Protein AF-A0A927MUX3-F1 (afdb_monomer_lite)

Sequence (412 aa):
MPAHHQPTRRSVLRLLGVAAGATAGVAVSPLTGAPAWATTSRATSGTTSGTTSGAAAGVEPNHDGIVRLPISFGNADFPEIVGGVYQGPNLVEASGAVASRRYPGVLWIIRDGYQFDQPEPVRSRYRNALYAVRFNPLSGRLLRWPTGVPSVYGGGYLRYVPMRDADGTVPRMVSEDIALAPASDGGPDMLWCGDIGNNNFGAHAGRLWRCAEPNPYLDAEVTLDGLLTYWTNPDHTGPQGNCESLLALHGSLYLIVKNVAAGGPLTVGQVLRLPAQVGGGAVDAVPVARLRPPAGVNWQPTAADLVDGSLLVSTARHWIRYEADPTLTGDDLIRALAAETPTAYGFWNPDETTGANEGIAWLRTGPQGGFMGVSEPGILRWWPRQVAGRETARGRGHLARPRRCPDPAVEV

Radius of gyration: 26.52 Å; chains: 1; bounding box: 101×88×72 Å

Organism: NCBI:txid648752

Structure (mmCIF, N/CA/C/O backbone):
data_AF-A0A927MUX3-F1
#
_entry.id   AF-A0A927MUX3-F1
#
loop_
_atom_site.group_PDB
_atom_site.id
_atom_site.type_symbol
_atom_site.label_atom_id
_atom_site.label_alt_id
_atom_site.label_comp_id
_atom_site.label_asym_id
_atom_site.label_entity_id
_atom_site.label_seq_id
_atom_site.pdbx_PDB_ins_code
_atom_site.Cartn_x
_atom_site.Cartn_y
_atom_site.Cartn_z
_atom_site.occupancy
_atom_site.B_iso_or_equiv
_atom_site.auth_seq_id
_atom_site.auth_comp_id
_atom_site.auth_asym_id
_atom_site.auth_atom_id
_atom_site.pdbx_PDB_model_num
ATOM 1 N N . MET A 1 1 ? 59.032 -37.300 -16.720 1.00 46.59 1 MET A N 1
ATOM 2 C CA . MET A 1 1 ? 58.359 -37.659 -15.455 1.00 46.59 1 MET A CA 1
ATOM 3 C C . MET A 1 1 ? 57.033 -36.919 -15.372 1.00 46.59 1 MET A C 1
ATOM 5 O O . MET A 1 1 ? 57.065 -35.697 -15.417 1.00 46.59 1 MET A O 1
ATOM 9 N N . PRO A 1 2 ? 55.901 -37.623 -15.249 1.00 45.25 2 PRO A N 1
ATOM 10 C CA . PRO A 1 2 ? 54.695 -37.092 -14.619 1.00 45.25 2 PRO A CA 1
ATOM 11 C C . PRO A 1 2 ? 54.337 -37.916 -13.368 1.00 45.25 2 PRO A C 1
ATOM 13 O O . PRO A 1 2 ? 54.458 -39.141 -13.368 1.00 45.25 2 PRO A O 1
ATOM 16 N N . ALA A 1 3 ? 53.914 -37.256 -12.289 1.00 42.78 3 ALA A N 1
ATOM 17 C CA . ALA A 1 3 ? 53.539 -37.934 -11.049 1.00 42.78 3 ALA A CA 1
ATOM 18 C C . ALA A 1 3 ? 52.100 -38.472 -11.126 1.00 42.78 3 ALA A C 1
ATOM 20 O O . ALA A 1 3 ? 51.156 -37.714 -11.340 1.00 42.78 3 ALA A O 1
ATOM 21 N N . HIS A 1 4 ? 51.925 -39.779 -10.914 1.00 40.72 4 HIS A N 1
ATOM 22 C CA . HIS A 1 4 ? 50.608 -40.382 -10.710 1.00 40.72 4 HIS A CA 1
ATOM 23 C C . HIS A 1 4 ? 50.118 -40.122 -9.280 1.00 40.72 4 HIS A C 1
ATOM 25 O O . HIS A 1 4 ? 50.731 -40.603 -8.328 1.00 40.72 4 HIS A O 1
ATOM 31 N N . HIS A 1 5 ? 48.968 -39.462 -9.125 1.00 48.44 5 HIS A N 1
ATOM 32 C CA . HIS A 1 5 ? 48.209 -39.501 -7.873 1.00 48.44 5 HIS A CA 1
ATOM 33 C C . HIS A 1 5 ? 47.142 -40.602 -7.926 1.00 48.44 5 HIS A C 1
ATOM 35 O O . HIS A 1 5 ? 46.241 -40.572 -8.762 1.00 48.44 5 HIS A O 1
ATOM 41 N N . GLN A 1 6 ? 47.235 -41.566 -7.007 1.00 39.12 6 GLN A N 1
ATOM 42 C CA . GLN A 1 6 ? 46.137 -42.479 -6.681 1.00 39.12 6 GLN A CA 1
ATOM 43 C C . GLN A 1 6 ? 45.230 -41.863 -5.601 1.00 39.12 6 GLN A C 1
ATOM 45 O O . GLN A 1 6 ? 45.750 -41.242 -4.673 1.00 39.12 6 GLN A O 1
ATOM 50 N N . PRO A 1 7 ? 43.905 -42.096 -5.642 1.00 47.62 7 PRO A N 1
ATOM 51 C CA . PRO A 1 7 ? 43.019 -41.833 -4.515 1.00 47.62 7 PRO A CA 1
ATOM 52 C C . PRO A 1 7 ? 42.971 -43.041 -3.563 1.00 47.62 7 PRO A C 1
ATOM 54 O O . PRO A 1 7 ? 42.600 -44.151 -3.952 1.00 47.62 7 PRO A O 1
ATOM 57 N N . THR A 1 8 ? 43.303 -42.830 -2.291 1.00 48.88 8 THR A N 1
ATOM 58 C CA . THR A 1 8 ? 43.159 -43.839 -1.232 1.00 48.88 8 THR A CA 1
ATOM 59 C C . THR A 1 8 ? 41.720 -43.898 -0.698 1.00 48.88 8 THR A C 1
ATOM 61 O O . THR A 1 8 ? 41.062 -42.883 -0.485 1.00 48.88 8 THR A O 1
ATOM 64 N N . ARG A 1 9 ? 41.211 -45.119 -0.476 1.00 45.47 9 ARG A N 1
ATOM 65 C CA . ARG A 1 9 ? 39.929 -45.400 0.209 1.00 45.47 9 ARG A CA 1
ATOM 66 C C . ARG A 1 9 ? 40.132 -45.558 1.727 1.00 45.47 9 ARG A C 1
ATOM 68 O O . ARG A 1 9 ? 41.249 -45.853 2.139 1.00 45.47 9 ARG A O 1
ATOM 75 N N . ARG A 1 10 ? 39.005 -45.587 2.474 1.00 35.34 10 ARG A N 1
ATOM 76 C CA . ARG A 1 10 ? 38.828 -45.866 3.933 1.00 35.34 10 ARG A CA 1
ATOM 77 C C . ARG A 1 10 ? 39.076 -44.637 4.823 1.00 35.34 10 ARG A C 1
ATOM 79 O O . ARG A 1 10 ? 40.018 -43.908 4.562 1.00 35.34 10 ARG A O 1
ATOM 86 N N . SER A 1 11 ? 38.313 -44.328 5.879 1.00 34.50 11 SER A N 1
ATOM 87 C CA . SER A 1 11 ? 37.054 -44.840 6.493 1.00 34.50 11 SER A CA 1
ATOM 88 C C . SER A 1 11 ? 36.351 -43.611 7.159 1.00 34.50 11 SER A C 1
ATOM 90 O O . SER A 1 11 ? 36.866 -42.512 7.013 1.00 34.50 11 SER A O 1
ATOM 92 N N . VAL A 1 12 ? 35.210 -43.597 7.867 1.00 34.91 12 VAL A N 1
ATOM 93 C CA . VAL A 1 12 ? 34.539 -44.519 8.810 1.00 34.91 12 VAL A CA 1
ATOM 94 C C . VAL A 1 12 ? 33.038 -44.179 8.852 1.00 34.91 12 VAL A C 1
ATOM 96 O O . VAL A 1 12 ? 32.671 -43.007 8.863 1.00 34.91 12 VAL A O 1
ATOM 99 N N . LEU A 1 13 ? 32.173 -45.191 8.956 1.00 37.94 13 LEU A N 1
ATOM 100 C CA . LEU A 1 13 ? 30.746 -45.014 9.245 1.00 37.94 13 LEU A CA 1
ATOM 101 C C . LEU A 1 13 ? 30.549 -44.706 10.746 1.00 37.94 13 LEU A C 1
ATOM 103 O O . LEU A 1 13 ? 30.944 -45.516 11.583 1.00 37.94 13 LEU A O 1
ATOM 107 N N . ARG A 1 14 ? 29.907 -43.588 11.108 1.00 36.38 14 ARG A N 1
ATOM 108 C CA . ARG A 1 14 ? 29.354 -43.379 12.461 1.00 36.38 14 ARG A CA 1
ATOM 109 C C . ARG A 1 14 ? 27.837 -43.234 12.378 1.00 36.38 14 ARG A C 1
ATOM 111 O O . ARG A 1 14 ? 27.333 -42.159 12.077 1.00 36.38 14 ARG A O 1
ATOM 118 N N . LEU A 1 15 ? 27.123 -44.318 12.688 1.00 35.56 15 LEU A N 1
ATOM 119 C CA . LEU A 1 15 ? 25.741 -44.211 13.149 1.00 35.56 15 LEU A CA 1
ATOM 120 C C . LEU A 1 15 ? 25.756 -43.545 14.531 1.00 35.56 15 LEU A C 1
ATOM 122 O O . LEU A 1 15 ? 26.389 -44.060 15.452 1.00 35.56 15 LEU A O 1
ATOM 126 N N . LEU A 1 16 ? 25.022 -42.447 14.682 1.00 36.53 16 LEU A N 1
ATOM 127 C CA . LEU A 1 16 ? 24.510 -42.012 15.977 1.00 36.53 16 LEU A CA 1
ATOM 128 C C . LEU A 1 16 ? 23.026 -42.368 16.011 1.00 36.53 16 LEU A C 1
ATOM 130 O O . LEU A 1 16 ? 22.253 -41.905 15.175 1.00 36.53 16 LEU A O 1
ATOM 134 N N . GLY A 1 17 ? 22.649 -43.242 16.942 1.00 32.50 17 GLY A N 1
ATOM 135 C CA . GLY A 1 17 ? 21.256 -43.621 17.139 1.00 32.50 17 GLY A CA 1
ATOM 136 C C . GLY A 1 17 ? 20.476 -42.464 17.752 1.00 32.50 17 GLY A C 1
ATOM 137 O O . GLY A 1 17 ? 20.842 -41.969 18.817 1.00 32.50 17 GLY A O 1
ATOM 138 N N . VAL A 1 18 ? 19.390 -42.054 17.099 1.00 36.75 18 VAL A N 1
ATOM 139 C CA . VAL A 1 18 ? 18.408 -41.146 17.696 1.00 36.75 18 VAL A CA 1
ATOM 140 C C . VAL A 1 18 ? 17.519 -41.972 18.621 1.00 36.75 18 VAL A C 1
ATOM 142 O O . VAL A 1 18 ? 16.810 -42.871 18.172 1.00 36.75 18 VAL A O 1
ATOM 145 N N . ALA A 1 19 ? 17.583 -41.689 19.920 1.00 36.12 19 ALA A N 1
ATOM 146 C CA . ALA A 1 19 ? 16.708 -42.315 20.901 1.00 36.12 19 ALA A CA 1
ATOM 147 C C . ALA A 1 19 ? 15.276 -41.777 20.757 1.00 36.12 19 ALA A C 1
ATOM 149 O O . ALA A 1 19 ? 15.061 -40.566 20.698 1.00 36.12 19 ALA A O 1
ATOM 150 N N . ALA A 1 20 ? 14.291 -42.676 20.744 1.00 40.91 20 ALA A N 1
ATOM 151 C CA . ALA A 1 20 ? 12.885 -42.303 20.802 1.00 40.91 20 ALA A CA 1
ATOM 152 C C . ALA A 1 20 ? 12.536 -41.801 22.217 1.00 40.91 20 ALA A C 1
ATOM 154 O O . ALA A 1 20 ? 12.400 -42.594 23.148 1.00 40.91 20 ALA A O 1
ATOM 155 N N . GLY A 1 21 ? 12.410 -40.481 22.377 1.00 34.03 21 GLY A N 1
ATOM 156 C CA . GLY A 1 21 ? 11.889 -39.840 23.587 1.00 34.03 21 GLY A CA 1
ATOM 157 C C . GLY A 1 21 ? 10.372 -39.664 23.499 1.00 34.03 21 GLY A C 1
ATOM 158 O O . GLY A 1 21 ? 9.869 -39.121 22.518 1.00 34.03 21 GLY A O 1
ATOM 159 N N . ALA A 1 22 ? 9.639 -40.143 24.503 1.00 35.09 22 ALA A N 1
ATOM 160 C CA . ALA A 1 22 ? 8.180 -40.167 24.480 1.00 35.09 22 ALA A CA 1
ATOM 161 C C . ALA A 1 22 ? 7.531 -38.824 24.873 1.00 35.09 22 ALA A C 1
ATOM 163 O O . ALA A 1 22 ? 7.934 -38.177 25.834 1.00 35.09 22 ALA A O 1
ATOM 164 N N . THR A 1 23 ? 6.481 -38.474 24.127 1.00 42.66 23 THR A N 1
ATOM 165 C CA . THR A 1 23 ? 5.280 -37.708 24.520 1.00 42.66 23 THR A CA 1
ATOM 166 C C . THR A 1 23 ? 5.324 -36.824 25.779 1.00 42.66 23 THR A C 1
ATOM 168 O O . THR A 1 23 ? 5.182 -37.313 26.899 1.00 42.66 23 THR A O 1
ATOM 171 N N . ALA A 1 24 ? 5.242 -35.508 25.567 1.00 33.66 24 ALA A N 1
ATOM 172 C CA . ALA A 1 24 ? 4.531 -34.593 26.461 1.00 33.66 24 ALA A CA 1
ATOM 173 C C . ALA A 1 24 ? 3.455 -33.859 25.642 1.00 33.66 24 ALA A C 1
ATOM 175 O O . ALA A 1 24 ? 3.758 -32.962 24.857 1.00 33.66 24 ALA A O 1
ATOM 176 N N . GLY A 1 25 ? 2.198 -34.291 25.765 1.00 33.41 25 GLY A N 1
ATOM 177 C CA . GLY A 1 25 ? 1.081 -33.683 25.045 1.00 33.41 25 GLY A CA 1
ATOM 178 C C . GLY A 1 25 ? 0.664 -32.363 25.687 1.00 33.41 25 GLY A C 1
ATOM 179 O O . GLY A 1 25 ? -0.029 -32.371 26.701 1.00 33.41 25 GLY A O 1
ATOM 180 N N . VAL A 1 26 ? 1.046 -31.234 25.087 1.00 34.25 26 VAL A N 1
ATOM 181 C CA . VAL A 1 26 ? 0.470 -29.930 25.440 1.00 34.25 26 VAL A CA 1
ATOM 182 C C . VAL A 1 26 ? -0.915 -29.842 24.805 1.00 34.25 26 VAL A C 1
ATOM 184 O O . VAL A 1 26 ? -1.047 -29.714 23.589 1.00 34.25 26 VAL A O 1
ATOM 187 N N . ALA A 1 27 ? -1.956 -29.932 25.631 1.00 32.72 27 ALA A N 1
ATOM 188 C CA . ALA A 1 27 ? -3.327 -29.729 25.189 1.00 32.72 27 ALA A CA 1
ATOM 189 C C . ALA A 1 27 ? -3.529 -28.258 24.791 1.00 32.72 27 ALA A C 1
ATOM 191 O O . ALA A 1 27 ? -3.588 -27.372 25.644 1.00 32.72 27 ALA A O 1
ATOM 192 N N . VAL A 1 28 ? -3.644 -27.998 23.489 1.00 35.75 28 VAL A N 1
ATOM 193 C CA . VAL A 1 28 ? -4.047 -26.686 22.975 1.00 35.75 28 VAL A CA 1
ATOM 194 C C . VAL A 1 28 ? -5.551 -26.537 23.195 1.00 35.75 28 VAL A C 1
ATOM 196 O O . VAL A 1 28 ? -6.353 -27.112 22.459 1.00 35.75 28 VAL A O 1
ATOM 199 N N . SER A 1 29 ? -5.943 -25.772 24.216 1.00 32.22 29 SER A N 1
ATOM 200 C CA . SER A 1 29 ? -7.341 -25.370 24.397 1.00 32.22 29 SER A CA 1
ATOM 201 C C . SER A 1 29 ? -7.809 -24.556 23.187 1.00 32.22 29 SER A C 1
ATOM 203 O O . SER A 1 29 ? -7.196 -23.528 22.885 1.00 32.22 29 SER A O 1
ATOM 205 N N . PRO A 1 30 ? -8.900 -24.943 22.504 1.00 33.81 30 PRO A N 1
ATOM 206 C CA . PRO A 1 30 ? -9.454 -24.127 21.439 1.00 33.81 30 PRO A CA 1
ATOM 207 C C . PRO A 1 30 ? -10.095 -22.871 22.041 1.00 33.81 30 PRO A C 1
ATOM 209 O O . PRO A 1 30 ? -11.070 -22.951 22.788 1.00 33.81 30 PRO A O 1
ATOM 212 N N . LEU A 1 31 ? -9.577 -21.694 21.683 1.00 35.81 31 LEU A N 1
ATOM 213 C CA . LEU A 1 31 ? -10.211 -20.402 21.970 1.00 35.81 31 LEU A CA 1
ATOM 214 C C . LEU A 1 31 ? -11.433 -20.182 21.057 1.00 35.81 31 LEU A C 1
ATOM 216 O O . LEU A 1 31 ? -11.479 -19.268 20.235 1.00 35.81 31 LEU A O 1
ATOM 220 N N . THR A 1 32 ? -12.463 -21.016 21.211 1.00 37.91 32 THR A N 1
ATOM 221 C CA . THR A 1 32 ? -13.798 -20.762 20.654 1.00 37.91 32 THR A CA 1
ATOM 222 C C . THR A 1 32 ? -14.503 -19.715 21.513 1.00 37.91 32 THR A C 1
ATOM 224 O O . THR A 1 32 ? -15.271 -20.044 22.414 1.00 37.91 32 THR A O 1
ATOM 227 N N . GLY A 1 33 ? -14.194 -18.445 21.249 1.00 29.00 33 GLY A N 1
ATOM 228 C CA . GLY A 1 33 ? -14.650 -17.298 22.037 1.00 29.00 33 GLY A CA 1
ATOM 229 C C . GLY A 1 33 ? -15.026 -16.089 21.184 1.00 29.00 33 GLY A C 1
ATOM 230 O O . GLY A 1 33 ? -14.624 -14.973 21.496 1.00 29.00 33 GLY A O 1
ATOM 231 N N . ALA A 1 34 ? -15.782 -16.290 20.100 1.00 35.97 34 ALA A N 1
ATOM 232 C CA . ALA A 1 34 ? -16.425 -15.170 19.414 1.00 35.97 34 ALA A CA 1
ATOM 233 C C . ALA A 1 34 ? -17.482 -14.551 20.355 1.00 35.97 34 ALA A C 1
ATOM 235 O O . ALA A 1 34 ? -18.373 -15.279 20.804 1.00 35.97 34 ALA A O 1
ATOM 236 N N . PRO A 1 35 ? -17.425 -13.244 20.678 1.00 32.53 35 PRO A N 1
ATOM 237 C CA . PRO A 1 35 ? -18.403 -12.632 21.566 1.00 32.53 35 PRO A CA 1
ATOM 238 C C . PRO A 1 35 ? -19.757 -12.528 20.857 1.00 32.53 35 PRO A C 1
ATOM 240 O O . PRO A 1 35 ? -19.971 -11.675 19.993 1.00 32.53 35 PRO A O 1
ATOM 243 N N . ALA A 1 36 ? -20.683 -13.406 21.234 1.00 32.44 36 ALA A N 1
ATOM 244 C CA . ALA A 1 36 ? -22.065 -13.361 20.786 1.00 32.44 36 ALA A CA 1
ATOM 245 C C . ALA A 1 36 ? -22.795 -12.188 21.460 1.00 32.44 36 ALA A C 1
ATOM 247 O O . ALA A 1 36 ? -23.301 -12.308 22.576 1.00 32.44 36 ALA A O 1
ATOM 248 N N . TRP A 1 37 ? -22.868 -11.047 20.774 1.00 39.62 37 TRP A N 1
ATOM 249 C CA . TRP A 1 37 ? -23.696 -9.917 21.198 1.00 39.62 37 TRP A CA 1
ATOM 250 C C . TRP A 1 37 ? -25.169 -10.214 20.903 1.00 39.62 37 TRP A C 1
ATOM 252 O O . TRP A 1 37 ? -25.719 -9.828 19.871 1.00 39.62 37 TRP A O 1
ATOM 262 N N . ALA A 1 38 ? -25.795 -10.953 21.819 1.00 32.12 38 ALA A N 1
ATOM 263 C CA . ALA A 1 38 ? -27.216 -11.253 21.783 1.00 32.12 38 ALA A CA 1
ATOM 264 C C . ALA A 1 38 ? -28.052 -9.976 21.959 1.00 32.12 38 ALA A C 1
ATOM 266 O O . ALA A 1 38 ? -27.819 -9.160 22.852 1.00 32.12 38 ALA A O 1
ATOM 267 N N . THR A 1 39 ? -29.062 -9.820 21.109 1.00 41.06 39 THR A N 1
ATOM 268 C CA . THR A 1 39 ? -30.049 -8.745 21.199 1.00 41.06 39 THR A CA 1
ATOM 269 C C . THR A 1 39 ? -31.063 -9.079 22.292 1.00 41.06 39 THR A C 1
ATOM 271 O O . THR A 1 39 ? -31.856 -10.003 22.136 1.00 41.06 39 THR A O 1
ATOM 274 N N . THR A 1 40 ? -31.097 -8.306 23.379 1.00 31.69 40 THR A N 1
ATOM 275 C CA . THR A 1 40 ? -32.198 -8.363 24.355 1.00 31.69 40 THR A CA 1
ATOM 276 C C . THR A 1 40 ? -32.779 -6.982 24.607 1.00 31.69 40 THR A C 1
ATOM 278 O O . THR A 1 40 ? -32.236 -6.174 25.357 1.00 31.69 40 THR A O 1
ATOM 281 N N . SER A 1 41 ? -33.931 -6.735 23.995 1.00 37.56 41 SER A N 1
ATOM 282 C CA . SER A 1 41 ? -34.817 -5.628 24.330 1.00 37.56 41 SER A CA 1
ATOM 283 C C . SER A 1 41 ? -35.599 -5.926 25.611 1.00 37.56 41 SER A C 1
ATOM 285 O O . SER A 1 41 ? -36.327 -6.921 25.662 1.00 37.56 41 SER A O 1
ATOM 287 N N . ARG A 1 42 ? -35.592 -5.011 26.585 1.00 31.47 42 ARG A N 1
ATOM 288 C CA . ARG A 1 42 ? -36.776 -4.792 27.428 1.00 31.47 42 ARG A CA 1
ATOM 289 C C . ARG A 1 42 ? -36.846 -3.343 27.892 1.00 31.47 42 ARG A C 1
ATOM 291 O O . ARG A 1 42 ? -35.844 -2.770 28.299 1.00 31.47 42 ARG A O 1
ATOM 298 N N . ALA A 1 43 ? -38.032 -2.759 27.775 1.00 34.59 43 ALA A N 1
ATOM 299 C CA . ALA A 1 43 ? -38.273 -1.355 28.066 1.00 34.59 43 ALA A CA 1
ATOM 300 C C . ALA A 1 43 ? -38.536 -1.104 29.557 1.00 34.59 43 ALA A C 1
ATOM 302 O O . ALA A 1 43 ? -39.190 -1.910 30.221 1.00 34.59 43 ALA A O 1
ATOM 303 N N . THR A 1 44 ? -38.147 0.079 30.024 1.00 33.69 44 THR A N 1
ATOM 304 C CA . THR A 1 44 ? -38.807 0.786 31.125 1.00 33.69 44 THR A CA 1
ATOM 305 C C . THR A 1 44 ? -39.193 2.181 30.641 1.00 33.69 44 THR A C 1
ATOM 307 O O . THR A 1 44 ? -38.423 2.873 29.979 1.00 33.69 44 THR A O 1
ATOM 310 N N . SER A 1 45 ? -40.439 2.560 30.904 1.00 37.78 45 SER A N 1
ATOM 311 C CA . SER A 1 45 ? -41.059 3.796 30.431 1.00 37.78 45 SER A CA 1
ATOM 312 C C . SER A 1 45 ? -40.566 5.019 31.206 1.00 37.78 45 SER A C 1
ATOM 314 O O . SER A 1 45 ? -40.739 5.078 32.423 1.00 37.78 45 SER A O 1
ATOM 316 N N . GLY A 1 46 ? -40.050 6.022 30.495 1.00 32.59 46 GLY A N 1
ATOM 317 C CA . GLY A 1 46 ? -39.801 7.368 31.010 1.00 32.59 46 GLY A CA 1
ATOM 318 C C . GLY A 1 46 ? -40.379 8.399 30.046 1.00 32.59 46 GLY A C 1
ATOM 319 O O . GLY A 1 46 ? -39.892 8.540 28.928 1.00 32.59 46 GLY A O 1
ATOM 320 N N . THR A 1 47 ? -41.453 9.074 30.451 1.00 38.62 47 THR A N 1
ATOM 321 C CA . THR A 1 47 ? -42.172 10.032 29.602 1.00 38.62 47 THR A CA 1
ATOM 322 C C . THR A 1 47 ? -41.477 11.390 29.597 1.00 38.62 47 THR A C 1
ATOM 324 O O . THR A 1 47 ? -41.492 12.083 30.611 1.00 38.62 47 THR A O 1
ATOM 327 N N . THR A 1 48 ? -40.993 11.833 28.436 1.00 34.00 48 THR A N 1
ATOM 328 C CA . THR A 1 48 ? -40.767 13.263 28.174 1.00 34.00 48 THR A CA 1
ATOM 329 C C . THR A 1 48 ? -41.002 13.579 26.701 1.00 34.00 48 THR A C 1
ATOM 331 O O . THR A 1 48 ? -40.481 12.917 25.807 1.00 34.00 48 THR A O 1
ATOM 334 N N . SER A 1 49 ? -41.833 14.585 26.447 1.00 38.69 49 SER A N 1
ATOM 335 C CA . SER A 1 49 ? -42.247 15.021 25.113 1.00 38.69 49 SER A CA 1
ATOM 336 C C . SER A 1 49 ? -41.167 15.854 24.419 1.00 38.69 49 SER A C 1
ATOM 338 O O . SER A 1 49 ? -40.746 16.876 24.960 1.00 38.69 49 SER A O 1
ATOM 340 N N . GLY A 1 50 ? -40.790 15.475 23.197 1.00 30.84 50 GLY A N 1
ATOM 341 C CA . GLY A 1 50 ? -39.886 16.246 22.338 1.00 30.84 50 GLY A CA 1
ATOM 342 C C . GLY A 1 50 ? -40.092 15.891 20.866 1.00 30.84 50 GLY A C 1
ATOM 343 O O . GLY A 1 50 ? -39.572 14.889 20.384 1.00 30.84 50 GLY A O 1
ATOM 344 N N . THR A 1 51 ? -40.897 16.682 20.161 1.00 36.00 51 THR A N 1
ATOM 345 C CA . THR A 1 51 ? -41.301 16.430 18.772 1.00 36.00 51 THR A CA 1
ATOM 346 C C . THR A 1 51 ? -40.232 16.889 17.777 1.00 36.00 51 THR A C 1
ATOM 348 O O . THR A 1 51 ? -40.064 18.088 17.577 1.00 36.00 51 THR A O 1
ATOM 351 N N . THR A 1 52 ? -39.595 15.959 17.063 1.00 31.77 52 THR A N 1
ATOM 352 C CA . THR A 1 52 ? -38.970 16.223 15.750 1.00 31.77 52 THR A CA 1
ATOM 353 C C . THR A 1 52 ? -39.065 14.986 14.855 1.00 31.77 52 THR A C 1
ATOM 355 O O . THR A 1 52 ? -38.338 14.009 15.013 1.00 31.77 52 THR A O 1
ATOM 358 N N . SER A 1 53 ? -39.972 15.021 13.878 1.00 35.66 53 SER A N 1
ATOM 359 C CA . SER A 1 53 ? -40.113 13.977 12.859 1.00 35.66 53 SER A CA 1
ATOM 360 C C . SER A 1 53 ? -39.125 14.199 11.710 1.00 35.66 53 SER A C 1
ATOM 362 O O . SER A 1 53 ? -39.416 14.941 10.773 1.00 35.66 53 SER A O 1
ATOM 364 N N . GLY A 1 54 ? -37.965 13.544 11.773 1.00 30.48 54 GLY A N 1
ATOM 365 C CA . GLY A 1 54 ? -37.039 13.406 10.644 1.00 30.48 54 GLY A CA 1
ATOM 366 C C . GLY A 1 54 ? -37.311 12.111 9.879 1.00 30.48 54 GLY A C 1
ATOM 367 O O . GLY A 1 54 ? -37.113 11.027 10.425 1.00 30.48 54 GLY A O 1
ATOM 368 N N . ALA A 1 55 ? -37.781 12.204 8.634 1.00 31.92 55 ALA A N 1
ATOM 369 C CA . ALA A 1 55 ? -38.076 11.029 7.816 1.00 31.92 55 ALA A CA 1
ATOM 370 C C . ALA A 1 55 ? -36.800 10.237 7.476 1.00 31.92 55 ALA A C 1
ATOM 372 O O . ALA A 1 55 ? -35.786 10.810 7.075 1.00 31.92 55 ALA A O 1
ATOM 373 N N . ALA A 1 56 ? -36.865 8.908 7.584 1.00 30.75 56 ALA A N 1
ATOM 374 C CA . ALA A 1 56 ? -35.798 8.027 7.127 1.00 30.75 56 ALA A CA 1
ATOM 375 C C . ALA A 1 56 ? -35.768 8.001 5.589 1.00 30.75 56 ALA A C 1
ATOM 377 O O . ALA A 1 56 ? -36.510 7.251 4.958 1.00 30.75 56 ALA A O 1
ATOM 378 N N . ALA A 1 57 ? -34.919 8.836 4.987 1.00 34.53 57 ALA A N 1
ATOM 379 C CA . ALA A 1 57 ? -34.691 8.825 3.548 1.00 34.53 57 ALA A CA 1
ATOM 380 C C . ALA A 1 57 ? -34.066 7.486 3.118 1.00 34.53 57 ALA A C 1
ATOM 382 O O . ALA A 1 57 ? -32.968 7.126 3.555 1.00 34.53 57 ALA A O 1
ATOM 383 N N . GLY A 1 58 ? -34.775 6.750 2.260 1.00 28.00 58 GLY A N 1
ATOM 384 C CA . GLY A 1 58 ? -34.239 5.564 1.603 1.00 28.00 58 GLY A CA 1
ATOM 385 C C . GLY A 1 58 ? -33.072 5.947 0.695 1.00 28.00 58 GLY A C 1
ATOM 386 O O . GLY A 1 58 ? -33.179 6.881 -0.096 1.00 28.00 58 GLY A O 1
ATOM 387 N N . VAL A 1 59 ? -31.954 5.231 0.812 1.00 34.59 59 VAL A N 1
ATOM 388 C CA . VAL A 1 59 ? -30.827 5.379 -0.114 1.00 34.59 59 VAL A CA 1
ATOM 389 C C . VAL A 1 59 ? -31.105 4.496 -1.323 1.00 34.59 59 VAL A C 1
ATOM 391 O O . VAL A 1 59 ? -30.853 3.292 -1.274 1.00 34.59 59 VAL A O 1
ATOM 394 N N . GLU A 1 60 ? -31.632 5.079 -2.398 1.00 31.91 60 GLU A N 1
ATOM 395 C CA . GLU A 1 60 ? -31.594 4.411 -3.699 1.00 31.91 60 GLU A CA 1
ATOM 396 C C . GLU A 1 60 ? -30.149 4.385 -4.228 1.00 31.91 60 GLU A C 1
ATOM 398 O O . GLU A 1 60 ? -29.425 5.380 -4.110 1.00 31.91 60 GLU A O 1
ATOM 403 N N . PRO A 1 61 ? -29.687 3.261 -4.802 1.00 33.03 61 PRO A N 1
ATOM 404 C CA . PRO A 1 61 ? -28.400 3.218 -5.476 1.00 33.03 61 PRO A CA 1
ATOM 405 C C . PRO A 1 61 ? -28.466 4.041 -6.770 1.00 33.03 61 PRO A C 1
ATOM 407 O O . PRO A 1 61 ? -29.249 3.731 -7.668 1.00 33.03 61 PRO A O 1
ATOM 410 N N . ASN A 1 62 ? -27.598 5.050 -6.898 1.00 38.34 62 ASN A N 1
ATOM 411 C CA . ASN A 1 62 ? -27.397 5.746 -8.173 1.00 38.34 62 ASN A CA 1
ATOM 412 C C . ASN A 1 62 ? -27.020 4.745 -9.283 1.00 38.34 62 ASN A C 1
ATOM 414 O O . ASN A 1 62 ? -26.395 3.714 -9.019 1.00 38.34 62 ASN A O 1
ATOM 418 N N . HIS A 1 63 ? -27.363 5.080 -10.531 1.00 33.59 63 HIS A N 1
ATOM 419 C CA . HIS A 1 63 ? -27.287 4.189 -11.701 1.00 33.59 63 HIS A CA 1
ATOM 420 C C . HIS A 1 63 ? -25.911 3.555 -12.000 1.00 33.59 63 HIS A C 1
ATOM 422 O O . HIS A 1 63 ? -25.854 2.582 -12.755 1.00 33.59 63 HIS A O 1
ATOM 428 N N . ASP A 1 64 ? -24.843 4.052 -11.377 1.00 37.22 64 ASP A N 1
ATOM 429 C CA . ASP A 1 64 ? -23.460 3.583 -11.518 1.00 37.22 64 ASP A CA 1
ATOM 430 C C . ASP A 1 64 ? -23.076 2.505 -10.479 1.00 37.22 64 ASP A C 1
ATOM 432 O O . ASP A 1 64 ? -21.943 2.043 -10.444 1.00 37.22 64 ASP A O 1
ATOM 436 N N . GLY A 1 65 ? -23.979 2.128 -9.563 1.00 34.56 65 GLY A N 1
ATOM 437 C CA . GLY A 1 65 ? -23.715 1.131 -8.510 1.00 34.56 65 GLY A CA 1
ATOM 438 C C . GLY A 1 65 ? -22.797 1.603 -7.369 1.00 34.56 65 GLY A C 1
ATOM 439 O O . GLY A 1 65 ? -22.517 0.846 -6.439 1.00 34.56 65 GLY A O 1
ATOM 440 N N . ILE A 1 66 ? -22.357 2.860 -7.396 1.00 36.62 66 ILE A N 1
ATOM 441 C CA . ILE A 1 66 ? -21.566 3.481 -6.330 1.00 36.62 66 ILE A CA 1
ATOM 442 C C . ILE A 1 66 ? -22.468 3.711 -5.110 1.00 36.62 66 ILE A C 1
ATOM 444 O O . ILE A 1 66 ? -23.369 4.555 -5.147 1.00 36.62 66 ILE A O 1
ATOM 448 N N . VAL A 1 67 ? -22.194 3.024 -3.998 1.00 32.12 67 VAL A N 1
ATOM 449 C CA . VAL A 1 67 ? -22.839 3.320 -2.708 1.00 32.12 67 VAL A CA 1
ATOM 450 C C . VAL A 1 67 ? -22.193 4.575 -2.119 1.00 32.12 67 VAL A C 1
ATOM 452 O O . VAL A 1 67 ? -21.229 4.512 -1.359 1.00 32.12 67 VAL A O 1
ATOM 455 N N . ARG A 1 68 ? -22.716 5.739 -2.515 1.00 35.62 68 ARG A N 1
ATOM 456 C CA . ARG A 1 68 ? -22.329 7.045 -1.969 1.00 35.62 68 ARG A CA 1
ATOM 457 C C . ARG A 1 68 ? -22.829 7.155 -0.531 1.00 35.62 68 ARG A C 1
ATOM 459 O O . ARG A 1 68 ? -24.003 6.902 -0.256 1.00 35.62 68 ARG A O 1
ATOM 466 N N . LEU A 1 69 ? -21.946 7.516 0.394 1.00 32.28 69 LEU A N 1
ATOM 467 C CA . LEU A 1 69 ? -22.283 7.552 1.813 1.00 32.28 69 LEU A CA 1
ATOM 468 C C . LEU A 1 69 ? -22.829 8.924 2.254 1.00 32.28 69 LEU A C 1
ATOM 470 O O . LEU A 1 69 ? -22.273 9.942 1.847 1.00 32.28 69 LEU A O 1
ATOM 474 N N . PRO A 1 70 ? -23.897 8.979 3.080 1.00 25.91 70 PRO A N 1
ATOM 475 C CA . PRO A 1 70 ? -24.471 10.253 3.523 1.00 25.91 70 PRO A CA 1
ATOM 476 C C . PRO A 1 70 ? -24.224 10.547 5.019 1.00 25.91 70 PRO A C 1
ATOM 478 O O . PRO A 1 70 ? -24.954 10.027 5.862 1.00 25.91 70 PRO A O 1
ATOM 481 N N . ILE A 1 71 ? -23.243 11.401 5.369 1.00 37.03 71 ILE A N 1
ATOM 482 C CA . ILE A 1 71 ? -23.078 12.030 6.712 1.00 37.03 71 ILE A CA 1
ATOM 483 C C . ILE A 1 71 ? -22.420 13.430 6.570 1.00 37.03 71 ILE A C 1
ATOM 485 O O . ILE A 1 71 ? -21.595 13.610 5.682 1.00 37.03 71 ILE A O 1
ATOM 489 N N . SER A 1 72 ? -22.755 14.401 7.439 1.00 26.47 72 SER A N 1
ATOM 490 C CA . SER A 1 72 ? -22.346 15.827 7.375 1.00 26.47 72 SER A CA 1
ATOM 491 C C . SER A 1 72 ? -21.574 16.378 8.596 1.00 26.47 72 SER A C 1
ATOM 493 O O . SER A 1 72 ? -21.934 16.018 9.717 1.00 26.47 72 SER A O 1
ATOM 495 N N . PHE A 1 73 ? -20.642 17.336 8.402 1.00 39.44 73 PHE A N 1
ATOM 496 C CA . PHE A 1 73 ? -19.914 18.112 9.451 1.00 39.44 73 PHE A CA 1
ATOM 497 C C . PHE A 1 73 ? -19.684 19.613 9.045 1.00 39.44 73 PHE A C 1
ATOM 499 O O . PHE A 1 73 ? -20.489 20.109 8.258 1.00 39.44 73 PHE A O 1
ATOM 506 N N . GLY A 1 74 ? -18.709 20.383 9.591 1.00 28.31 74 GLY A N 1
ATOM 507 C CA . GLY A 1 74 ? -18.667 21.879 9.502 1.00 28.31 74 GLY A CA 1
ATOM 508 C C . GLY A 1 74 ? -17.274 22.574 9.561 1.00 28.31 74 GLY A C 1
ATOM 509 O O . GLY A 1 74 ? -16.399 22.117 10.287 1.00 28.31 74 GLY A O 1
ATOM 510 N N . ASN A 1 75 ? -17.032 23.650 8.771 1.00 32.50 75 ASN A N 1
ATOM 511 C CA . ASN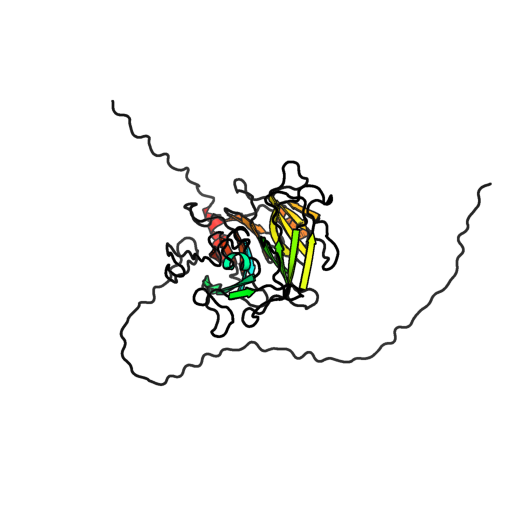 A 1 75 ? -15.693 24.095 8.245 1.00 32.50 75 ASN A CA 1
ATOM 512 C C . ASN A 1 75 ? -14.757 24.814 9.221 1.00 32.50 75 ASN A C 1
ATOM 514 O O . ASN A 1 75 ? -13.734 25.358 8.825 1.00 32.50 75 ASN A O 1
ATOM 518 N N . ALA A 1 76 ? -15.083 24.748 10.507 1.00 38.97 76 ALA A N 1
ATOM 519 C CA . ALA A 1 76 ? -14.116 24.980 11.569 1.00 38.97 76 ALA A CA 1
ATOM 520 C C . ALA A 1 76 ? -13.240 23.732 11.828 1.00 38.97 76 ALA A C 1
ATOM 522 O O . ALA A 1 76 ? -12.109 23.891 12.261 1.00 38.97 76 ALA A O 1
ATOM 523 N N . ASP A 1 77 ? -13.747 22.522 11.521 1.00 46.34 77 ASP A N 1
ATOM 524 C CA . ASP A 1 77 ? -13.076 21.215 11.677 1.00 46.34 77 ASP A CA 1
ATOM 525 C C . ASP A 1 77 ? -13.629 20.151 10.663 1.00 46.34 77 ASP A C 1
ATOM 527 O O . ASP A 1 77 ? -13.866 18.996 11.020 1.00 46.34 77 ASP A O 1
ATOM 531 N N . PHE A 1 78 ? -13.813 20.538 9.382 1.00 44.06 78 PHE A N 1
ATOM 532 C CA . PHE A 1 78 ? -14.100 19.725 8.155 1.00 44.06 78 PHE A CA 1
ATOM 533 C C . PHE A 1 78 ? -15.521 19.381 7.615 1.00 44.06 78 PHE A C 1
ATOM 535 O O . PHE A 1 78 ? -16.209 18.488 8.105 1.00 44.06 78 PHE A O 1
ATOM 542 N N . PRO A 1 79 ? -15.898 20.066 6.510 1.00 34.81 79 PRO A N 1
ATOM 543 C CA . PRO A 1 79 ? -16.768 19.760 5.367 1.00 34.81 79 PRO A CA 1
ATOM 544 C C . PRO A 1 79 ? -16.098 20.289 4.047 1.00 34.81 79 PRO A C 1
ATOM 546 O O . PRO A 1 79 ? -15.139 21.048 4.073 1.00 34.81 79 PRO A O 1
ATOM 549 N N . GLU A 1 80 ? -16.533 19.952 2.843 1.00 30.56 80 GLU A N 1
ATOM 550 C CA . GLU A 1 80 ? -17.794 20.402 2.250 1.00 30.56 80 GLU A CA 1
ATOM 551 C C . GLU A 1 80 ? -18.490 19.237 1.542 1.00 30.56 80 GLU A C 1
ATOM 553 O O . GLU A 1 80 ? -17.857 18.264 1.136 1.00 30.56 80 GLU A O 1
ATOM 558 N N . ILE A 1 81 ? -19.819 19.291 1.446 1.00 35.00 81 ILE A N 1
ATOM 559 C CA . ILE A 1 81 ? -20.618 18.181 0.926 1.00 35.00 81 ILE A CA 1
ATOM 560 C C . ILE A 1 81 ? -21.166 18.562 -0.438 1.00 35.00 81 ILE A C 1
ATOM 562 O O . ILE A 1 81 ? -22.182 19.247 -0.535 1.00 35.00 81 ILE A O 1
ATOM 566 N N . VAL A 1 82 ? -20.566 18.007 -1.488 1.00 35.53 82 VAL A N 1
ATOM 567 C CA . VAL A 1 82 ? -21.187 17.960 -2.813 1.00 35.53 82 VAL A CA 1
ATOM 568 C C . VAL A 1 82 ? -21.192 16.509 -3.292 1.00 35.53 82 VAL A C 1
ATOM 570 O O . VAL A 1 82 ? -20.165 15.929 -3.624 1.00 35.53 82 VAL A O 1
ATOM 573 N N . GLY A 1 83 ? -22.373 15.884 -3.295 1.00 40.69 83 GLY A N 1
ATOM 574 C CA . GLY A 1 83 ? -22.593 14.624 -4.012 1.00 40.69 83 GLY A CA 1
ATOM 575 C C . GLY A 1 83 ? -22.034 13.329 -3.398 1.00 40.69 83 GLY A C 1
ATOM 576 O O . GLY A 1 83 ? -21.839 12.375 -4.149 1.00 40.69 83 GLY A O 1
ATOM 577 N N . GLY A 1 84 ? -21.818 13.229 -2.080 1.00 42.00 84 GLY A N 1
ATOM 578 C CA . GLY A 1 84 ? -21.462 11.950 -1.426 1.00 42.00 84 GLY A CA 1
ATOM 579 C C . GLY A 1 84 ? -19.975 11.579 -1.503 1.00 42.00 84 GLY A C 1
ATOM 580 O O . GLY A 1 84 ? -19.623 10.406 -1.633 1.00 42.00 84 GLY A O 1
ATOM 581 N N . VAL A 1 85 ? -19.136 12.609 -1.440 1.00 41.69 85 VAL A N 1
ATOM 582 C CA . VAL A 1 85 ? -17.671 12.612 -1.425 1.00 41.69 85 VAL A CA 1
ATOM 583 C C . VAL A 1 85 ? -17.228 13.047 -0.016 1.00 41.69 85 VAL A C 1
ATOM 585 O O . VAL A 1 85 ? -17.845 13.940 0.559 1.00 41.69 85 VAL A O 1
ATOM 588 N N . TYR A 1 86 ? -16.204 12.412 0.565 1.00 45.41 86 TYR A N 1
ATOM 589 C CA . TYR A 1 86 ? -15.720 12.692 1.931 1.00 45.41 86 TYR A CA 1
ATOM 590 C C . TYR A 1 86 ? -14.350 13.354 1.882 1.00 45.41 86 TYR A C 1
ATOM 592 O O . TYR A 1 86 ? -13.406 12.670 1.542 1.00 45.41 86 TYR A O 1
ATOM 600 N N . GLN A 1 87 ? -14.194 14.621 2.250 1.00 42.12 87 GLN A N 1
ATOM 601 C CA . GLN A 1 87 ? -12.870 15.261 2.345 1.00 42.12 87 GLN A CA 1
ATOM 602 C C . GLN A 1 87 ? -12.427 15.375 3.814 1.00 42.12 87 GLN A C 1
ATOM 604 O O . GLN A 1 87 ? -13.266 15.548 4.700 1.00 42.12 87 GLN A O 1
ATOM 609 N N . GLY A 1 88 ? -11.121 15.260 4.092 1.00 44.41 88 GLY A N 1
ATOM 610 C CA . GLY A 1 88 ? -10.573 15.298 5.457 1.00 44.41 88 GLY A CA 1
ATOM 611 C C . GLY A 1 88 ? -9.076 15.649 5.502 1.00 44.41 88 GLY A C 1
ATOM 612 O O . GLY A 1 88 ? -8.297 15.010 4.801 1.00 44.41 88 GLY A O 1
ATOM 613 N N . PRO A 1 89 ? -8.613 16.565 6.382 1.00 47.56 89 PRO A N 1
ATOM 614 C CA . PRO A 1 89 ? -7.247 17.118 6.344 1.00 47.56 89 PRO A CA 1
ATOM 615 C C . PRO A 1 89 ? -6.211 16.083 6.775 1.00 47.56 89 PRO A C 1
ATOM 617 O O . PRO A 1 89 ? -5.040 16.120 6.404 1.00 47.56 89 PRO A O 1
ATOM 620 N N . ASN A 1 90 ? -6.677 15.158 7.609 1.00 57.81 90 ASN A N 1
ATOM 621 C CA . ASN A 1 90 ? -5.917 14.109 8.249 1.00 57.81 90 ASN A CA 1
ATOM 622 C C . ASN A 1 90 ? -5.674 12.927 7.306 1.00 57.81 90 ASN A C 1
ATOM 624 O O . ASN A 1 90 ? -4.929 12.032 7.682 1.00 57.81 90 ASN A O 1
ATOM 628 N N . LEU A 1 91 ? -6.297 12.931 6.120 1.00 69.50 91 LEU A N 1
ATOM 629 C CA . LEU A 1 91 ? -6.056 11.983 5.034 1.00 69.50 91 LEU A CA 1
ATOM 630 C C . LEU A 1 91 ? -5.539 12.672 3.758 1.00 69.50 91 LEU A C 1
ATOM 632 O O . LEU A 1 91 ? -5.299 11.984 2.780 1.00 69.50 91 LEU A O 1
ATOM 636 N N . VAL A 1 92 ? -5.338 13.998 3.736 1.00 74.38 92 VAL A N 1
ATOM 637 C CA . VAL A 1 92 ? -4.647 14.646 2.602 1.00 74.38 92 VAL A CA 1
ATOM 638 C C . VAL A 1 92 ? -3.235 14.057 2.479 1.00 74.38 92 VAL A C 1
ATOM 640 O O . VAL A 1 92 ? -2.576 13.873 3.505 1.00 74.38 92 VAL A O 1
ATOM 643 N N . GLU A 1 93 ? -2.775 13.752 1.271 1.00 78.44 93 GLU A N 1
ATOM 644 C CA . GLU A 1 93 ? -1.574 12.942 0.995 1.00 78.44 93 GLU A CA 1
ATOM 645 C C . GLU A 1 93 ? -1.642 11.496 1.534 1.00 78.44 93 GLU A C 1
ATOM 647 O O . GLU A 1 93 ? -0.624 10.949 1.959 1.00 78.44 93 GLU A O 1
ATOM 652 N N . ALA A 1 94 ? -2.824 10.869 1.601 1.00 86.44 94 ALA A N 1
ATOM 653 C CA . ALA A 1 94 ? -2.957 9.455 1.974 1.00 86.44 94 ALA A CA 1
ATOM 654 C C . ALA A 1 94 ? -2.493 8.528 0.836 1.00 86.44 94 ALA A C 1
ATOM 656 O O . ALA A 1 94 ? -3.288 8.031 0.035 1.00 86.44 94 ALA A O 1
ATOM 657 N N . SER A 1 95 ? -1.180 8.331 0.812 1.00 89.69 95 SER A N 1
ATOM 658 C CA . SER A 1 95 ? -0.380 7.660 -0.209 1.00 89.69 95 SER A CA 1
ATOM 659 C C . SER A 1 95 ? -0.621 6.145 -0.274 1.00 89.69 95 SER A C 1
ATOM 661 O O . SER A 1 95 ? -0.966 5.621 -1.325 1.00 89.69 95 SER A O 1
ATOM 663 N N . GLY A 1 96 ? -0.588 5.455 0.871 1.00 94.12 96 GLY A N 1
ATOM 664 C CA . GLY A 1 96 ? -0.801 4.006 0.966 1.00 94.12 96 GLY A CA 1
ATOM 665 C C . GLY A 1 96 ? -2.001 3.594 1.819 1.00 94.12 96 GLY A C 1
ATOM 666 O O . GLY A 1 96 ? -2.310 4.227 2.835 1.00 94.12 96 GLY A O 1
ATOM 667 N N . ALA A 1 97 ? -2.650 2.483 1.455 1.00 95.94 97 ALA A N 1
ATOM 668 C CA . ALA A 1 97 ? -3.726 1.876 2.240 1.00 95.94 97 ALA A CA 1
ATOM 669 C C . ALA A 1 97 ? -3.725 0.342 2.145 1.00 95.94 97 ALA A C 1
ATOM 671 O O . ALA A 1 97 ? -3.520 -0.211 1.074 1.00 95.94 97 ALA A O 1
ATOM 672 N N . VAL A 1 98 ? -4.054 -0.358 3.236 1.00 96.62 98 VAL A N 1
ATOM 673 C CA . VAL A 1 98 ? -4.219 -1.822 3.236 1.00 96.62 98 VAL A CA 1
ATOM 674 C C . VAL A 1 98 ? -5.334 -2.274 4.181 1.00 96.62 98 VAL A C 1
ATOM 676 O O . VAL A 1 98 ? -5.546 -1.706 5.254 1.00 96.62 98 VAL A O 1
ATOM 679 N N . ALA A 1 99 ? -6.085 -3.306 3.794 1.00 95.50 99 ALA A N 1
ATOM 680 C CA . ALA A 1 99 ? -7.139 -3.858 4.638 1.00 95.50 99 ALA A CA 1
ATOM 681 C C . ALA A 1 99 ? -6.570 -4.769 5.730 1.00 95.50 99 ALA A C 1
ATOM 683 O O . ALA A 1 99 ? -5.763 -5.660 5.466 1.00 95.50 99 ALA A O 1
ATOM 684 N N . SER A 1 100 ? -7.062 -4.591 6.954 1.00 95.44 100 SER A N 1
ATOM 685 C CA . SER A 1 100 ? -6.730 -5.451 8.081 1.00 95.44 100 SER A CA 1
ATOM 686 C C . SER A 1 100 ? -7.187 -6.889 7.843 1.00 95.44 100 SER A C 1
ATOM 688 O O . SER A 1 100 ? -8.344 -7.146 7.492 1.00 95.44 100 SER A O 1
ATOM 690 N N . ARG A 1 101 ? -6.284 -7.839 8.096 1.00 91.62 101 ARG A N 1
ATOM 691 C CA . ARG A 1 101 ? -6.584 -9.278 8.086 1.00 91.62 101 ARG A CA 1
ATOM 692 C C . ARG A 1 101 ? -7.084 -9.746 9.450 1.00 91.62 101 ARG A C 1
ATOM 694 O O . ARG A 1 101 ? -8.008 -10.557 9.509 1.00 91.62 101 ARG A O 1
ATOM 701 N N . ARG A 1 102 ? -6.530 -9.205 10.543 1.00 93.44 102 ARG A N 1
ATOM 702 C CA . ARG A 1 102 ? -6.899 -9.564 11.921 1.00 93.44 102 ARG A CA 1
ATOM 703 C C . ARG A 1 102 ? -8.180 -8.889 12.422 1.00 93.44 102 ARG A C 1
ATOM 705 O O . ARG A 1 102 ? -8.869 -9.452 13.274 1.00 93.44 102 ARG A O 1
ATOM 712 N N . TYR A 1 103 ? -8.522 -7.713 11.898 1.00 94.75 103 TYR A N 1
ATOM 713 C CA . TYR A 1 103 ? -9.660 -6.896 12.330 1.00 94.75 103 TYR A CA 1
ATOM 714 C C . TYR A 1 103 ? -10.588 -6.583 11.140 1.00 94.75 103 TYR A C 1
ATOM 716 O O . TYR A 1 103 ? -10.519 -5.494 10.570 1.00 94.75 103 TYR A O 1
ATOM 724 N N . PRO A 1 104 ? -11.486 -7.512 10.751 1.00 92.50 104 PRO A N 1
ATOM 725 C CA . PRO A 1 104 ? -12.342 -7.353 9.577 1.00 92.50 104 PRO A CA 1
ATOM 726 C C . PRO A 1 104 ? -13.098 -6.019 9.542 1.00 92.50 104 PRO A C 1
ATOM 728 O O . PRO A 1 104 ? -13.768 -5.633 10.503 1.00 92.50 104 PRO A O 1
ATOM 731 N N . GLY A 1 105 ? -12.996 -5.325 8.407 1.00 91.62 105 GLY A N 1
ATOM 732 C CA . GLY A 1 105 ? -13.567 -3.991 8.224 1.00 91.62 105 GLY A CA 1
ATOM 733 C C . GLY A 1 105 ? -12.720 -2.851 8.799 1.00 91.62 105 GLY A C 1
ATOM 734 O O . GLY A 1 105 ? -13.204 -1.727 8.844 1.00 91.62 105 GLY A O 1
ATOM 735 N N . VAL A 1 106 ? -11.484 -3.089 9.240 1.00 95.44 106 VAL A N 1
ATOM 736 C CA . VAL A 1 106 ? -10.499 -2.024 9.492 1.00 95.44 106 VAL A CA 1
ATOM 737 C C . VAL A 1 106 ? -9.602 -1.869 8.268 1.00 95.44 106 VAL A C 1
ATOM 739 O O . VAL A 1 106 ? -9.226 -2.861 7.644 1.00 95.44 106 VAL A O 1
ATOM 742 N N . LEU A 1 107 ? -9.255 -0.631 7.929 1.00 95.50 107 LEU A N 1
ATOM 743 C CA . LEU A 1 107 ? -8.215 -0.318 6.950 1.00 95.50 107 LEU A CA 1
ATOM 744 C C . LEU A 1 107 ? -7.139 0.525 7.612 1.00 95.50 107 LEU A C 1
ATOM 746 O O . LEU A 1 107 ? -7.469 1.500 8.291 1.00 95.50 107 LEU A O 1
ATOM 750 N N . TRP A 1 108 ? -5.888 0.146 7.382 1.00 97.06 108 TRP A N 1
ATOM 751 C CA . TRP A 1 108 ? -4.704 0.917 7.728 1.00 97.06 108 TRP A CA 1
ATOM 752 C C . TRP A 1 108 ? -4.353 1.843 6.573 1.00 97.06 108 TRP A C 1
ATOM 754 O O . TRP A 1 108 ? -4.445 1.449 5.414 1.00 97.06 108 TRP A O 1
ATOM 764 N N . ILE A 1 109 ? -3.987 3.076 6.894 1.00 95.06 109 ILE A N 1
ATOM 765 C CA . ILE A 1 109 ? -3.645 4.128 5.939 1.00 95.06 109 ILE A CA 1
ATOM 766 C C . ILE A 1 109 ? -2.375 4.818 6.446 1.00 95.06 109 ILE A C 1
ATOM 768 O O . ILE A 1 109 ? -2.225 5.039 7.651 1.00 95.06 109 ILE A O 1
ATOM 772 N N . ILE A 1 110 ? -1.475 5.172 5.537 1.00 93.44 110 ILE A N 1
ATOM 773 C CA . ILE A 1 110 ? -0.313 6.032 5.801 1.00 93.44 110 ILE A CA 1
ATOM 774 C C . ILE A 1 110 ? -0.425 7.320 4.987 1.00 93.44 110 ILE A C 1
ATOM 776 O O . ILE A 1 110 ? -1.397 7.518 4.258 1.00 93.44 110 ILE A O 1
ATOM 780 N N . ARG A 1 111 ? 0.548 8.219 5.145 1.00 88.19 111 ARG A N 1
ATOM 781 C CA . ARG A 1 111 ? 0.617 9.466 4.389 1.00 88.19 111 ARG A CA 1
ATOM 782 C C . ARG A 1 111 ? 2.047 9.760 3.968 1.00 88.19 111 ARG A C 1
ATOM 784 O O . ARG A 1 111 ? 2.920 9.737 4.840 1.00 88.19 111 ARG A O 1
ATOM 791 N N . ASP A 1 112 ? 2.240 10.138 2.706 1.00 81.25 112 ASP A N 1
ATOM 792 C CA . ASP A 1 112 ? 3.492 10.748 2.256 1.00 81.25 112 ASP A CA 1
ATOM 793 C C . ASP A 1 112 ? 3.593 12.102 2.952 1.00 81.25 112 ASP A C 1
ATOM 795 O O . ASP A 1 112 ? 4.452 12.296 3.802 1.00 81.25 112 ASP A O 1
ATOM 799 N N . GLY A 1 113 ? 2.605 12.977 2.762 1.00 66.62 113 GLY A N 1
ATOM 800 C CA . GLY A 1 113 ? 2.526 14.267 3.444 1.00 66.62 113 GLY A CA 1
ATOM 801 C C . GLY A 1 113 ? 3.336 15.359 2.744 1.00 66.62 113 GLY A C 1
ATOM 802 O O . GLY A 1 113 ? 4.188 15.106 1.904 1.00 66.62 113 GLY A O 1
ATOM 803 N N . TYR A 1 114 ? 3.118 16.617 3.130 1.00 56.62 114 TYR A N 1
ATOM 804 C CA . TYR A 1 114 ? 3.859 17.739 2.543 1.00 56.62 114 TYR A CA 1
ATOM 805 C C . TYR A 1 114 ? 5.238 17.958 3.200 1.00 56.62 114 TYR A C 1
ATOM 807 O O . TYR A 1 114 ? 5.576 17.327 4.207 1.00 56.62 114 TYR A O 1
ATOM 815 N N . GLN A 1 115 ? 6.051 18.818 2.584 1.00 50.94 115 GLN A N 1
ATOM 816 C CA . GLN A 1 115 ? 7.475 19.054 2.871 1.00 50.94 115 GLN A CA 1
ATOM 817 C C . GLN A 1 115 ? 7.818 19.334 4.356 1.00 50.94 115 GLN A C 1
ATOM 819 O O . GLN A 1 115 ? 7.060 19.969 5.092 1.00 50.94 115 GLN A O 1
ATOM 824 N N . PHE A 1 116 ? 9.012 18.891 4.781 1.00 51.69 116 PHE A N 1
ATOM 825 C CA . PHE A 1 116 ? 9.552 19.042 6.148 1.00 51.69 116 PHE A CA 1
ATOM 826 C C . PHE A 1 116 ? 9.796 20.495 6.603 1.00 51.69 116 PHE A C 1
ATOM 828 O O . PHE A 1 116 ? 10.083 20.719 7.778 1.00 51.69 116 PHE A O 1
ATOM 835 N N . ASP A 1 117 ? 9.731 21.463 5.690 1.00 50.06 117 ASP A N 1
ATOM 836 C CA . ASP A 1 117 ? 9.966 22.890 5.931 1.00 50.06 117 ASP A CA 1
ATOM 837 C C . ASP A 1 117 ? 8.701 23.663 6.344 1.00 50.06 117 ASP A C 1
ATOM 839 O O . ASP A 1 117 ? 8.801 24.801 6.808 1.00 50.06 117 ASP A O 1
ATOM 843 N N . GLN A 1 118 ? 7.519 23.045 6.250 1.00 48.38 118 GLN A N 1
ATOM 844 C CA . GLN A 1 118 ? 6.289 23.614 6.792 1.00 48.38 118 GLN A CA 1
ATOM 845 C C . GLN A 1 118 ? 6.426 23.773 8.319 1.00 48.38 118 GLN A C 1
ATOM 847 O O . GLN A 1 118 ? 6.571 22.771 9.025 1.00 48.38 118 GLN A O 1
ATOM 852 N N . PRO A 1 119 ? 6.328 25.001 8.872 1.00 44.88 119 PRO A N 1
ATOM 853 C CA . PRO A 1 119 ? 6.618 25.288 10.281 1.00 44.88 119 PRO A CA 1
ATOM 854 C C . PRO A 1 119 ? 5.545 24.773 11.255 1.00 44.88 119 PRO A C 1
ATOM 856 O O . PRO A 1 119 ? 5.545 25.133 12.429 1.00 44.88 119 PRO A O 1
ATOM 859 N N . GLU A 1 120 ? 4.614 23.944 10.783 1.00 45.78 120 GLU A N 1
ATOM 860 C CA . GLU A 1 120 ? 3.523 23.378 11.559 1.00 45.78 120 GLU A CA 1
ATOM 861 C C . GLU A 1 120 ? 3.933 21.974 12.064 1.00 45.78 120 GLU A C 1
ATOM 863 O O . GLU A 1 120 ? 3.782 20.987 11.337 1.00 45.78 120 GLU A O 1
ATOM 868 N N . PRO A 1 121 ? 4.434 21.822 13.314 1.00 44.97 121 PRO A N 1
ATOM 869 C CA . PRO A 1 121 ? 4.941 20.544 13.848 1.00 44.97 121 PRO A CA 1
ATOM 870 C C . PRO A 1 121 ? 3.860 19.462 13.999 1.00 44.97 121 PRO A C 1
ATOM 872 O O . PRO A 1 121 ? 4.146 18.327 14.382 1.00 44.97 121 PRO A O 1
ATOM 875 N N . VAL A 1 122 ? 2.608 19.821 13.722 1.00 48.16 122 VAL A N 1
ATOM 876 C CA . VAL A 1 122 ? 1.471 18.918 13.586 1.00 48.16 122 VAL A CA 1
ATOM 877 C C . VAL A 1 122 ? 1.588 18.104 12.287 1.00 48.16 122 VAL A C 1
ATOM 879 O O . VAL A 1 122 ? 1.383 16.893 12.326 1.00 48.16 122 VAL A O 1
ATOM 882 N N . ARG A 1 123 ? 2.015 18.715 11.166 1.00 52.00 123 ARG A N 1
ATOM 883 C CA . ARG A 1 123 ? 2.129 18.038 9.858 1.00 52.00 123 ARG A CA 1
ATOM 884 C C . ARG A 1 123 ? 3.287 17.051 9.788 1.00 52.00 123 ARG A C 1
ATOM 886 O O . ARG A 1 123 ? 3.101 15.931 9.325 1.00 52.00 123 ARG A O 1
ATOM 893 N N . SER A 1 124 ? 4.460 17.412 10.305 1.00 51.88 124 SER A N 1
ATOM 894 C CA . SER A 1 124 ? 5.641 16.531 10.281 1.00 51.88 124 SER A CA 1
ATOM 895 C C . SER A 1 124 ? 5.494 15.272 11.148 1.00 51.88 124 SER A C 1
ATOM 897 O O . SER A 1 124 ? 6.180 14.277 10.921 1.00 51.88 124 SER A O 1
ATOM 899 N N . ARG A 1 125 ? 4.564 15.267 12.113 1.00 60.69 125 ARG A N 1
ATOM 900 C CA . ARG A 1 125 ? 4.215 14.073 12.903 1.00 60.69 125 ARG A CA 1
ATOM 901 C C . ARG A 1 125 ? 3.312 13.091 12.152 1.00 60.69 125 ARG A C 1
ATOM 903 O O . ARG A 1 125 ? 3.298 11.919 12.508 1.00 60.69 125 ARG A O 1
ATOM 910 N N . TYR A 1 126 ? 2.596 13.536 11.119 1.00 71.38 126 TYR A N 1
ATOM 911 C CA . TYR A 1 126 ? 1.617 12.714 10.403 1.00 71.38 126 TYR A CA 1
ATOM 912 C C . TYR A 1 126 ? 2.228 11.608 9.531 1.00 71.38 126 TYR A C 1
ATOM 914 O O . TYR A 1 126 ? 1.593 10.571 9.374 1.00 71.38 126 TYR A O 1
ATOM 922 N N . ARG A 1 127 ? 3.463 11.776 9.035 1.00 80.56 127 ARG A N 1
ATOM 923 C CA . ARG A 1 127 ? 4.188 10.722 8.289 1.00 80.56 127 ARG A CA 1
ATOM 924 C C . ARG A 1 127 ? 4.508 9.493 9.156 1.00 80.56 127 ARG A C 1
ATOM 926 O O . ARG A 1 127 ? 4.620 8.377 8.658 1.00 80.56 127 ARG A O 1
ATOM 933 N N . ASN A 1 128 ? 4.637 9.704 10.469 1.00 85.94 128 ASN A N 1
ATOM 934 C CA . ASN A 1 128 ? 5.158 8.738 11.441 1.00 85.94 128 ASN A CA 1
ATOM 935 C C . ASN A 1 128 ? 4.045 8.102 12.291 1.00 85.94 128 ASN A C 1
ATOM 937 O O . ASN A 1 128 ? 4.193 7.903 13.500 1.00 85.94 128 ASN A O 1
ATOM 941 N N . ALA A 1 129 ? 2.908 7.809 11.663 1.00 90.31 129 ALA A N 1
ATOM 942 C CA . ALA A 1 129 ? 1.779 7.143 12.291 1.00 90.31 129 ALA A CA 1
ATOM 943 C C . ALA A 1 129 ? 1.021 6.260 11.299 1.00 90.31 129 ALA A C 1
ATOM 945 O O . ALA A 1 129 ? 0.963 6.549 10.106 1.00 90.31 129 ALA A O 1
ATOM 946 N N . LEU A 1 130 ? 0.380 5.224 11.832 1.00 94.50 130 LEU A N 1
ATOM 947 C CA . LEU A 1 130 ? -0.668 4.490 11.144 1.00 94.50 130 LEU A CA 1
ATOM 948 C C . LEU A 1 130 ? -2.014 5.150 11.444 1.00 94.50 130 LEU A C 1
ATOM 950 O O . LEU A 1 130 ? -2.386 5.364 12.603 1.00 94.50 130 LEU A O 1
ATOM 954 N N . TYR A 1 131 ? -2.776 5.431 10.399 1.00 93.38 131 TYR A N 1
ATOM 955 C CA . TYR A 1 131 ? -4.172 5.819 10.503 1.00 93.38 131 TYR A CA 1
ATOM 956 C C . TYR A 1 131 ? -5.052 4.586 10.352 1.00 93.38 131 TYR A C 1
ATOM 958 O O . TYR A 1 131 ? -4.734 3.692 9.572 1.00 93.38 131 TYR A O 1
ATOM 966 N N . ALA A 1 132 ? -6.176 4.542 11.065 1.00 94.62 132 ALA A N 1
ATOM 967 C CA . ALA A 1 132 ? -7.172 3.499 10.866 1.00 94.62 132 ALA A CA 1
ATOM 968 C C . ALA A 1 132 ? -8.593 4.045 10.753 1.00 94.62 132 ALA A C 1
ATOM 970 O O . ALA A 1 132 ? -9.038 4.881 11.546 1.00 94.62 132 ALA A O 1
ATOM 971 N N . VAL A 1 133 ? -9.337 3.500 9.795 1.00 92.56 133 VAL A N 1
ATOM 972 C CA . VAL A 1 133 ? -10.778 3.724 9.635 1.00 92.56 133 VAL A CA 1
ATOM 973 C C . VAL A 1 133 ? -11.525 2.402 9.771 1.00 92.56 133 VAL A C 1
ATOM 975 O O . VAL A 1 133 ? -11.013 1.348 9.392 1.00 92.56 133 VAL A O 1
ATOM 978 N N . ARG A 1 134 ? -12.747 2.448 10.314 1.00 93.12 134 ARG A N 1
ATOM 979 C CA . ARG A 1 134 ? -13.663 1.298 10.306 1.00 93.12 134 ARG A CA 1
ATOM 980 C C . ARG A 1 134 ? -14.661 1.444 9.173 1.00 93.12 134 ARG A C 1
ATOM 982 O O . ARG A 1 134 ? -15.209 2.522 8.957 1.00 93.12 134 ARG A O 1
ATOM 989 N N . PHE A 1 135 ? -14.963 0.338 8.520 1.00 87.25 135 PHE A N 1
ATOM 990 C CA . PHE A 1 135 ? -15.786 0.264 7.331 1.00 87.25 135 PHE A CA 1
ATOM 991 C C . PHE A 1 135 ? -16.666 -0.989 7.359 1.00 87.25 135 PHE A C 1
ATOM 993 O O . PHE A 1 135 ? -16.196 -2.105 7.575 1.00 87.25 135 PHE A O 1
ATOM 1000 N N . ASN A 1 136 ? -17.964 -0.810 7.130 1.00 85.12 136 ASN A N 1
ATOM 1001 C CA . ASN A 1 136 ? -18.915 -1.884 6.911 1.00 85.12 136 ASN A CA 1
ATOM 1002 C C . ASN A 1 136 ? -19.081 -2.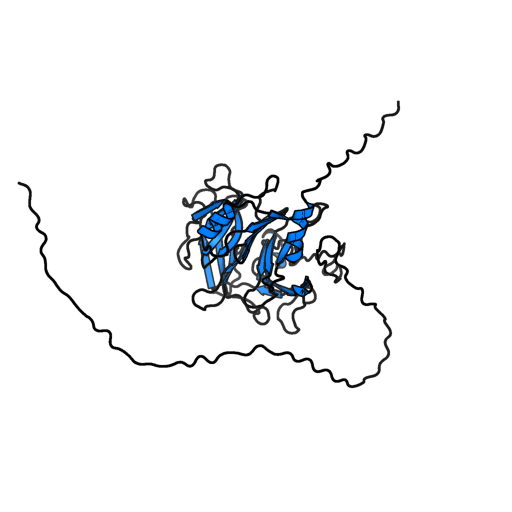108 5.398 1.00 85.12 136 ASN A C 1
ATOM 1004 O O . ASN A 1 136 ? -19.771 -1.316 4.755 1.00 85.12 136 ASN A O 1
ATOM 1008 N N . PRO A 1 137 ? -18.543 -3.201 4.836 1.00 79.56 137 PRO A N 1
ATOM 1009 C CA . PRO A 1 137 ? -18.615 -3.501 3.404 1.00 79.56 137 PRO A CA 1
ATOM 1010 C C . PRO A 1 137 ? -20.043 -3.714 2.895 1.00 79.56 137 PRO A C 1
ATOM 1012 O O . PRO A 1 137 ? -20.368 -3.299 1.786 1.00 79.56 137 PRO A O 1
ATOM 1015 N N . LEU A 1 138 ? -20.918 -4.307 3.717 1.00 79.38 138 LEU A N 1
ATOM 1016 C CA . LEU A 1 138 ? -22.274 -4.700 3.321 1.00 79.38 138 LEU A CA 1
ATOM 1017 C C . LEU A 1 138 ? -23.193 -3.490 3.138 1.00 79.38 138 LEU A C 1
ATOM 1019 O O . LEU A 1 138 ? -24.051 -3.484 2.263 1.00 79.38 138 LEU A O 1
ATOM 1023 N N . SER A 1 139 ? -23.010 -2.455 3.962 1.00 79.62 139 SER A N 1
ATOM 1024 C CA . SER A 1 139 ? -23.695 -1.162 3.794 1.00 79.62 139 SER A CA 1
ATOM 1025 C C . SER A 1 139 ? -22.839 -0.121 3.070 1.00 79.62 139 SER A C 1
ATOM 1027 O O . SER A 1 139 ? -23.273 1.018 2.910 1.00 79.62 139 SER A O 1
ATOM 1029 N N . GLY A 1 140 ? -21.618 -0.496 2.680 1.00 76.75 140 GLY A N 1
ATOM 1030 C CA . GLY A 1 140 ? -20.587 0.384 2.143 1.00 76.75 140 GLY A CA 1
ATOM 1031 C C . GLY A 1 140 ? -20.154 1.526 3.069 1.00 76.75 140 GLY A C 1
ATOM 1032 O O . GLY A 1 140 ? -19.572 2.469 2.553 1.00 76.75 140 GLY A O 1
ATOM 1033 N N . ARG A 1 141 ? -20.485 1.510 4.377 1.00 81.94 141 ARG A N 1
ATOM 1034 C CA . ARG A 1 141 ? -20.440 2.670 5.303 1.00 81.94 141 ARG A CA 1
ATOM 1035 C C . ARG A 1 141 ? -19.209 2.721 6.201 1.00 81.94 141 ARG A C 1
ATOM 1037 O O . ARG A 1 141 ? -18.914 1.745 6.880 1.00 81.94 141 ARG A O 1
ATOM 1044 N N . LEU A 1 142 ? -18.601 3.900 6.356 1.00 82.81 142 LEU A N 1
ATOM 1045 C CA . LEU A 1 142 ? -17.707 4.175 7.488 1.00 82.81 142 LEU A CA 1
ATOM 1046 C C . LEU A 1 142 ? -18.446 4.003 8.827 1.00 82.81 142 LEU A C 1
ATOM 1048 O O . LEU A 1 142 ? -19.606 4.396 8.974 1.00 82.81 142 LEU A O 1
ATOM 1052 N N . LEU A 1 143 ? -17.761 3.428 9.814 1.00 86.81 143 LEU A N 1
ATOM 1053 C CA . LEU A 1 143 ? -18.259 3.209 11.171 1.00 86.81 143 LEU A CA 1
ATOM 1054 C C . LEU A 1 143 ? -17.454 4.041 12.167 1.00 86.81 143 LEU A C 1
ATOM 1056 O O . LEU A 1 143 ? -16.244 4.197 12.019 1.00 86.81 143 LEU A O 1
ATOM 1060 N N . ARG A 1 144 ? -18.102 4.514 13.235 1.00 88.19 144 ARG A N 1
ATOM 1061 C CA . ARG A 1 144 ? -17.372 5.120 14.354 1.00 88.19 144 ARG A CA 1
ATOM 1062 C C . ARG A 1 144 ? -16.615 4.054 15.150 1.00 88.19 144 ARG A C 1
ATOM 1064 O O . ARG A 1 144 ? -17.065 2.908 15.277 1.00 88.19 144 ARG A O 1
ATOM 1071 N N . TRP A 1 145 ? -15.476 4.436 15.705 1.00 90.06 145 TRP A N 1
ATOM 1072 C CA . TRP A 1 145 ? -14.800 3.713 16.773 1.00 90.06 145 TRP A CA 1
ATOM 1073 C C . TRP A 1 145 ? -15.673 3.724 18.042 1.00 90.06 145 TRP A C 1
ATOM 1075 O O . TRP A 1 145 ? -16.352 4.722 18.301 1.00 90.06 145 TRP A O 1
ATOM 1085 N N . PRO A 1 146 ? -15.704 2.629 18.823 1.00 95.94 146 PRO A N 1
ATOM 1086 C CA . PRO A 1 146 ? -16.369 2.613 20.123 1.00 95.94 146 PRO A CA 1
ATOM 1087 C C . PRO A 1 146 ? -15.799 3.655 21.095 1.00 95.94 146 PRO A C 1
ATOM 1089 O O . PRO A 1 146 ? -14.619 4.004 21.031 1.00 95.94 146 PRO A O 1
ATOM 1092 N N . THR A 1 147 ? -16.621 4.104 22.044 1.00 93.75 147 THR A N 1
ATOM 1093 C CA . THR A 1 147 ? -16.164 4.926 23.174 1.00 93.75 147 THR A CA 1
ATOM 1094 C C . THR A 1 147 ? -15.054 4.206 23.943 1.00 93.75 147 THR A C 1
ATOM 1096 O O . THR A 1 147 ? -15.172 3.016 24.224 1.00 93.75 147 THR A O 1
ATOM 1099 N N . GLY A 1 148 ? -13.995 4.933 24.308 1.00 92.50 148 GLY A N 1
ATOM 1100 C CA . GLY A 1 148 ? -12.858 4.400 25.067 1.00 92.50 148 GLY A CA 1
ATOM 1101 C C . GLY A 1 148 ? -11.677 3.922 24.217 1.00 92.50 148 GLY A C 1
ATOM 1102 O O . GLY A 1 148 ? -10.603 3.714 24.772 1.00 92.50 148 GLY A O 1
ATOM 1103 N N . VAL A 1 149 ? -11.824 3.816 22.891 1.00 92.62 149 VAL A N 1
ATOM 1104 C CA . VAL A 1 149 ? -10.669 3.629 21.996 1.00 92.62 149 VAL A CA 1
ATOM 1105 C C . VAL A 1 149 ? -9.780 4.890 22.055 1.00 92.62 149 VAL A C 1
ATOM 1107 O O . VAL A 1 149 ? -10.312 5.999 21.936 1.00 92.62 149 VAL A O 1
ATOM 1110 N N . PRO A 1 150 ? -8.451 4.766 22.256 1.00 87.75 150 PRO A N 1
ATOM 1111 C CA . PRO A 1 150 ? -7.549 5.914 22.390 1.00 87.75 150 PRO A CA 1
ATOM 1112 C C . PRO A 1 150 ? -7.401 6.709 21.083 1.00 87.75 150 PRO A C 1
ATOM 1114 O O . PRO A 1 150 ? -7.673 6.194 20.002 1.00 87.75 150 PRO A O 1
ATOM 1117 N N . SER A 1 151 ? -6.961 7.971 21.186 1.00 83.88 151 SER A N 1
ATOM 1118 C CA . SER A 1 151 ? -6.605 8.879 20.070 1.00 83.88 151 SER A CA 1
ATOM 1119 C C . SER A 1 151 ? -7.492 8.717 18.818 1.00 83.88 151 SER A C 1
ATOM 1121 O O . SER A 1 151 ? -7.022 8.413 17.716 1.00 83.88 151 SER A O 1
ATOM 1123 N N . VAL A 1 152 ? -8.805 8.855 19.017 1.00 77.69 152 VAL A N 1
ATOM 1124 C CA . VAL A 1 152 ? -9.808 8.888 17.948 1.00 77.69 152 VAL A CA 1
ATOM 1125 C C . VAL A 1 152 ? -10.172 10.342 17.646 1.00 77.69 152 VAL A C 1
ATOM 1127 O O . VAL A 1 152 ? -10.435 11.132 18.550 1.00 77.69 152 VAL A O 1
ATOM 1130 N N . TYR A 1 153 ? -10.222 10.673 16.360 1.00 76.56 153 TYR A N 1
ATOM 1131 C CA . TYR A 1 153 ? -10.433 12.007 15.807 1.00 76.56 153 TYR A CA 1
ATOM 1132 C C . TYR A 1 153 ? -11.552 11.991 14.750 1.00 76.56 153 TYR A C 1
ATOM 1134 O O . TYR A 1 153 ? -12.185 10.960 14.495 1.00 76.56 153 TYR A O 1
ATOM 1142 N N . GLY A 1 154 ? -11.832 13.152 14.143 1.00 67.12 154 GLY A N 1
ATOM 1143 C CA . GLY A 1 154 ? -12.797 13.277 13.043 1.00 67.12 154 GLY A CA 1
ATOM 1144 C C . GLY A 1 154 ? -14.191 12.777 13.426 1.00 67.12 154 GLY A C 1
ATOM 1145 O O . GLY A 1 154 ? -14.734 11.886 12.778 1.00 67.12 154 GLY A O 1
ATOM 1146 N N . GLY A 1 155 ? -14.725 13.248 14.557 1.00 72.62 155 GLY A N 1
ATOM 1147 C CA . GLY A 1 155 ? -16.041 12.837 15.056 1.00 72.62 155 GLY A CA 1
ATOM 1148 C C . GLY A 1 155 ? -16.167 11.352 15.430 1.00 72.62 155 GLY A C 1
ATOM 1149 O O . GLY A 1 155 ? -17.285 10.869 15.603 1.00 72.62 155 GLY A O 1
ATOM 1150 N N . GLY A 1 156 ? -15.066 10.609 15.557 1.00 80.19 156 GLY A N 1
ATOM 1151 C CA . GLY A 1 156 ? -15.104 9.190 15.902 1.00 80.19 156 GLY A CA 1
ATOM 1152 C C . GLY A 1 156 ? -14.756 8.236 14.760 1.00 80.19 156 GLY A C 1
ATOM 1153 O O . GLY A 1 156 ? -14.818 7.036 14.989 1.00 80.19 156 GLY A O 1
ATOM 1154 N N . TYR A 1 157 ? -14.438 8.703 13.548 1.00 84.06 157 TYR A N 1
ATOM 1155 C CA . TYR A 1 157 ? -14.208 7.819 12.389 1.00 84.06 157 TYR A CA 1
ATOM 1156 C C . TYR A 1 157 ? -12.736 7.468 12.138 1.00 84.06 157 TYR A C 1
ATOM 1158 O O . TYR A 1 157 ? -12.457 6.416 11.563 1.00 84.06 157 TYR A O 1
ATOM 1166 N N . LEU A 1 158 ? -11.799 8.307 12.590 1.00 84.25 158 LEU A N 1
ATOM 1167 C CA . LEU A 1 158 ? -10.368 8.152 12.325 1.00 84.25 158 LEU A CA 1
ATOM 1168 C C . LEU A 1 158 ? -9.603 7.848 13.618 1.00 84.25 158 LEU A C 1
ATOM 1170 O O . LEU A 1 158 ? -9.693 8.602 14.581 1.00 84.25 158 LEU A O 1
ATOM 1174 N N . ARG A 1 159 ? -8.831 6.764 13.634 1.00 88.62 159 ARG A N 1
ATOM 1175 C CA . ARG A 1 159 ? -7.887 6.382 14.696 1.00 88.62 159 ARG A CA 1
ATOM 1176 C C . ARG A 1 159 ? -6.470 6.746 14.242 1.00 88.62 159 ARG A C 1
ATOM 1178 O O . ARG A 1 159 ? -6.171 6.643 13.056 1.00 88.62 159 ARG A O 1
ATOM 1185 N N . TYR A 1 160 ? -5.617 7.165 15.174 1.00 87.88 160 TYR A N 1
ATOM 1186 C CA . TYR A 1 160 ? -4.226 7.569 14.924 1.00 87.88 160 TYR A CA 1
ATOM 1187 C C . TYR A 1 160 ? -3.264 6.857 15.890 1.00 87.88 160 TYR A C 1
ATOM 1189 O O . TYR A 1 160 ? -3.284 7.115 17.098 1.00 87.88 160 TYR A O 1
ATOM 1197 N N . VAL A 1 161 ? -2.435 5.956 15.366 1.00 93.25 161 VAL A N 1
ATOM 1198 C CA . VAL A 1 161 ? -1.475 5.133 16.117 1.00 93.25 161 VAL A CA 1
ATOM 1199 C C . VAL A 1 161 ? -0.054 5.611 15.771 1.00 93.25 161 VAL A C 1
ATOM 1201 O O . VAL A 1 161 ? 0.416 5.326 14.671 1.00 93.25 161 VAL A O 1
ATOM 1204 N N . PRO A 1 162 ? 0.644 6.356 16.652 1.00 91.38 162 PRO A N 1
ATOM 1205 C CA . PRO A 1 162 ? 2.037 6.742 16.435 1.00 91.38 162 PRO A CA 1
ATOM 1206 C C . PRO A 1 162 ? 2.931 5.525 16.208 1.00 91.38 162 PRO A C 1
ATOM 1208 O O . PRO A 1 162 ? 2.774 4.516 16.893 1.00 91.38 162 PRO A O 1
ATOM 1211 N N . MET A 1 163 ? 3.898 5.653 15.304 1.00 94.44 163 MET A N 1
ATOM 1212 C CA . MET A 1 163 ? 4.985 4.691 15.146 1.00 94.44 163 MET A CA 1
ATOM 1213 C C . MET A 1 163 ? 6.206 5.144 15.957 1.00 94.44 163 MET A C 1
ATOM 1215 O O . MET A 1 163 ? 6.516 6.339 16.018 1.00 94.44 163 MET A O 1
ATOM 1219 N N . ARG A 1 164 ? 6.899 4.188 16.578 1.00 94.56 164 ARG A N 1
ATOM 1220 C CA . ARG A 1 164 ? 8.138 4.379 17.345 1.00 94.56 164 ARG A CA 1
ATOM 1221 C C . ARG A 1 164 ? 9.225 3.460 16.828 1.00 94.56 164 ARG A C 1
ATOM 1223 O O . ARG A 1 164 ? 8.938 2.294 16.588 1.00 94.56 164 ARG A O 1
ATOM 1230 N N . ASP A 1 165 ? 10.460 3.931 16.746 1.00 94.31 165 ASP A N 1
ATOM 1231 C CA . ASP A 1 165 ? 11.600 3.015 16.649 1.00 94.31 165 ASP A CA 1
ATOM 1232 C C . ASP A 1 165 ? 11.773 2.238 17.973 1.00 94.31 165 ASP A C 1
ATOM 1234 O O . ASP A 1 165 ? 11.188 2.584 19.005 1.00 94.31 165 ASP A O 1
ATOM 1238 N N . ALA A 1 166 ? 12.565 1.162 17.961 1.00 92.31 166 ALA A N 1
ATOM 1239 C CA . ALA A 1 166 ? 12.757 0.281 19.122 1.00 92.31 166 ALA A CA 1
ATOM 1240 C C . ALA A 1 166 ? 13.372 0.972 20.363 1.00 92.31 166 ALA A C 1
ATOM 1242 O O . ALA A 1 166 ? 13.283 0.439 21.468 1.00 92.31 166 ALA A O 1
ATOM 1243 N N . ASP A 1 167 ? 13.972 2.155 20.199 1.00 93.81 167 ASP A N 1
ATOM 1244 C CA . ASP A 1 167 ? 14.483 3.012 21.278 1.00 93.81 167 ASP A CA 1
ATOM 1245 C C . ASP A 1 167 ? 13.449 4.036 21.802 1.00 93.81 167 ASP A C 1
ATOM 1247 O O . ASP A 1 167 ? 13.754 4.839 22.685 1.00 93.81 167 ASP A O 1
ATOM 1251 N N . GLY A 1 168 ? 12.221 4.013 21.271 1.00 93.38 168 GLY A N 1
ATOM 1252 C CA . GLY A 1 168 ? 11.137 4.937 21.608 1.00 93.38 168 GLY A CA 1
ATOM 1253 C C . GLY A 1 168 ? 11.173 6.272 20.853 1.00 93.38 168 GLY A C 1
ATOM 1254 O O . GLY A 1 168 ? 10.312 7.126 21.091 1.00 93.38 168 GLY A O 1
ATOM 1255 N N . THR A 1 169 ? 12.130 6.487 19.945 1.00 91.75 169 THR A N 1
ATOM 1256 C CA . THR A 1 169 ? 12.189 7.715 19.140 1.00 91.75 169 THR A CA 1
ATOM 1257 C C . THR A 1 169 ? 11.141 7.723 18.018 1.00 91.75 169 THR A C 1
ATOM 1259 O O . THR A 1 169 ? 10.445 6.739 17.762 1.00 91.75 169 THR A O 1
ATOM 1262 N N . VAL A 1 170 ? 10.944 8.887 17.387 1.00 88.50 170 VAL A N 1
ATOM 1263 C CA . VAL A 1 170 ? 10.074 9.015 16.206 1.00 88.50 170 VAL A CA 1
ATOM 1264 C C . VAL A 1 170 ? 10.900 8.644 14.970 1.00 88.50 170 VAL A C 1
ATOM 1266 O O . VAL A 1 170 ? 11.917 9.311 14.746 1.00 88.50 170 VAL A O 1
ATOM 1269 N N . PRO A 1 171 ? 10.467 7.666 14.150 1.00 89.69 171 PRO A N 1
ATOM 1270 C CA . PRO A 1 171 ? 11.175 7.308 12.928 1.00 89.69 171 PRO A CA 1
ATOM 1271 C C . PRO A 1 171 ? 11.260 8.500 11.971 1.00 89.69 171 PRO A C 1
ATOM 1273 O O . PRO A 1 171 ? 10.424 9.403 11.978 1.00 89.69 171 PRO A O 1
ATOM 1276 N N . ARG A 1 172 ? 12.288 8.519 11.120 1.00 86.75 172 ARG A N 1
ATOM 1277 C CA . ARG A 1 172 ? 12.424 9.516 10.045 1.00 86.75 172 ARG A CA 1
ATOM 1278 C C . ARG A 1 172 ? 11.958 8.917 8.720 1.00 86.75 172 ARG A C 1
ATOM 1280 O O . ARG A 1 172 ? 12.792 8.550 7.892 1.00 86.75 172 ARG A O 1
ATOM 1287 N N . MET A 1 173 ? 10.637 8.808 8.576 1.00 86.44 173 MET A N 1
ATOM 1288 C CA . MET A 1 173 ? 9.957 8.184 7.439 1.00 86.44 173 MET A CA 1
ATOM 1289 C C . MET A 1 173 ? 9.396 9.219 6.447 1.00 86.44 173 MET A C 1
ATOM 1291 O O . MET A 1 173 ? 8.944 10.298 6.843 1.00 86.44 173 MET A O 1
ATOM 1295 N N . VAL A 1 174 ? 9.420 8.862 5.164 1.00 88.69 174 VAL A N 1
ATOM 1296 C CA . VAL A 1 174 ? 8.743 9.524 4.036 1.00 88.69 174 VAL A CA 1
ATOM 1297 C C . VAL A 1 174 ? 7.857 8.441 3.425 1.00 88.69 174 VAL A C 1
ATOM 1299 O O . VAL A 1 174 ? 8.347 7.591 2.703 1.00 88.69 174 VAL A O 1
ATOM 1302 N N . SER A 1 175 ? 6.612 8.328 3.879 1.00 89.69 175 SER A N 1
ATOM 1303 C CA . SER A 1 175 ? 5.847 7.079 3.756 1.00 89.69 175 SER A CA 1
ATOM 1304 C C . SER A 1 175 ? 5.001 7.053 2.474 1.00 89.69 175 SER A C 1
ATOM 1306 O O . SER A 1 175 ? 3.908 7.609 2.458 1.00 89.69 175 SER A O 1
ATOM 1308 N N . GLU A 1 176 ? 5.458 6.379 1.421 1.00 93.12 176 GLU A N 1
ATOM 1309 C CA . GLU A 1 176 ? 4.777 6.352 0.114 1.00 93.12 176 GLU A CA 1
ATOM 1310 C C . GLU A 1 176 ? 3.721 5.238 -0.006 1.00 93.12 176 GLU A C 1
ATOM 1312 O O . GLU A 1 176 ? 2.613 5.494 -0.449 1.00 93.12 176 GLU A O 1
ATOM 1317 N N . ASP A 1 177 ? 4.003 3.993 0.401 1.00 96.69 177 ASP A N 1
ATOM 1318 C CA . ASP A 1 177 ? 2.979 2.927 0.380 1.00 96.69 177 ASP A CA 1
ATOM 1319 C C . ASP A 1 177 ? 3.109 1.943 1.562 1.00 96.69 177 ASP A C 1
ATOM 1321 O O . ASP A 1 177 ? 4.143 1.882 2.241 1.00 96.69 177 ASP A O 1
ATOM 1325 N N . ILE A 1 178 ? 2.032 1.202 1.844 1.00 97.75 178 ILE A N 1
ATOM 1326 C CA . ILE A 1 178 ? 1.911 0.242 2.945 1.00 97.75 178 ILE A CA 1
ATOM 1327 C C . ILE A 1 178 ? 1.400 -1.116 2.453 1.00 97.75 178 ILE A C 1
ATOM 1329 O O . ILE A 1 178 ? 0.388 -1.205 1.769 1.00 97.75 178 ILE A O 1
ATOM 1333 N N . ALA A 1 179 ? 2.041 -2.198 2.896 1.00 97.38 179 ALA A N 1
ATOM 1334 C CA . ALA A 1 179 ? 1.581 -3.563 2.643 1.00 97.38 179 ALA A CA 1
ATOM 1335 C C . ALA A 1 179 ? 1.377 -4.354 3.939 1.00 97.38 179 ALA A C 1
ATOM 1337 O O . ALA A 1 179 ? 2.075 -4.149 4.931 1.00 97.38 179 ALA A O 1
ATOM 1338 N N . LEU A 1 180 ? 0.456 -5.320 3.911 1.00 96.31 180 LEU A N 1
ATOM 1339 C CA . LEU A 1 180 ? 0.226 -6.271 5.000 1.00 96.31 180 LEU A CA 1
ATOM 1340 C C . LEU A 1 180 ? 0.673 -7.668 4.560 1.00 96.31 180 LEU A C 1
ATOM 1342 O O . LEU A 1 180 ? -0.017 -8.362 3.811 1.00 96.31 180 LEU A O 1
ATOM 1346 N N . ALA A 1 181 ? 1.844 -8.086 5.033 1.00 94.06 181 ALA A N 1
ATOM 1347 C CA . ALA A 1 181 ? 2.360 -9.424 4.798 1.00 94.06 181 ALA A CA 1
ATOM 1348 C C . ALA A 1 181 ? 1.656 -10.439 5.717 1.00 94.06 181 ALA A C 1
ATOM 1350 O O . ALA A 1 181 ? 1.497 -10.169 6.911 1.00 94.06 181 ALA A O 1
ATOM 1351 N N . PRO A 1 182 ? 1.261 -11.621 5.203 1.00 90.81 182 PRO A N 1
ATOM 1352 C CA . PRO A 1 182 ? 0.779 -12.697 6.055 1.00 90.81 182 PRO A CA 1
ATOM 1353 C C . PRO A 1 182 ? 1.880 -13.167 7.012 1.00 90.81 182 PRO A C 1
ATOM 1355 O O . PRO A 1 182 ? 3.057 -13.195 6.646 1.00 90.81 182 PRO A O 1
ATOM 1358 N N . ALA A 1 183 ? 1.478 -13.601 8.201 1.00 85.12 183 ALA A N 1
ATOM 1359 C CA . ALA A 1 183 ? 2.337 -14.245 9.177 1.00 85.12 183 ALA A CA 1
ATOM 1360 C C . ALA A 1 183 ? 3.126 -15.417 8.576 1.00 85.12 183 ALA A C 1
ATOM 1362 O O . ALA A 1 183 ? 2.549 -16.341 7.996 1.00 85.12 183 ALA A O 1
ATOM 1363 N N . SER A 1 184 ? 4.439 -15.432 8.799 1.00 81.62 184 SER A N 1
ATOM 1364 C CA . SER A 1 184 ? 5.242 -16.651 8.694 1.00 81.62 184 SER A CA 1
ATOM 1365 C C . SER A 1 184 ? 5.013 -17.526 9.930 1.00 81.62 184 SER A C 1
ATOM 1367 O O . SER A 1 184 ? 4.996 -17.012 11.049 1.00 81.62 184 SER A O 1
ATOM 1369 N N . ASP A 1 185 ? 4.866 -18.837 9.733 1.00 78.88 185 ASP A N 1
ATOM 1370 C CA . ASP A 1 185 ? 4.948 -19.873 10.776 1.00 78.88 185 ASP A CA 1
ATOM 1371 C C . ASP A 1 185 ? 4.095 -19.635 12.043 1.00 78.88 185 ASP A C 1
ATOM 1373 O O . ASP A 1 185 ? 4.473 -20.005 13.153 1.00 78.88 185 ASP A O 1
ATOM 1377 N N . GLY A 1 186 ? 2.913 -19.029 11.879 1.00 80.69 186 GLY A N 1
ATOM 1378 C CA . GLY A 1 186 ? 1.962 -18.790 12.973 1.00 80.69 186 GLY A CA 1
ATOM 1379 C C . GLY A 1 186 ? 2.243 -17.553 13.836 1.00 80.69 186 GLY A C 1
ATOM 1380 O O . GLY A 1 186 ? 1.634 -17.411 14.896 1.00 80.69 186 GLY A O 1
ATOM 1381 N N . GLY A 1 187 ? 3.138 -16.660 13.399 1.00 88.25 187 GLY A N 1
ATOM 1382 C CA . GLY A 1 187 ? 3.322 -15.333 13.996 1.00 88.25 187 GLY A CA 1
ATOM 1383 C C . GLY A 1 187 ? 2.130 -14.375 13.781 1.00 88.25 187 GLY A C 1
ATOM 1384 O O . GLY A 1 187 ? 1.057 -14.788 13.336 1.00 88.25 187 GLY A O 1
ATOM 1385 N N . PRO A 1 188 ? 2.288 -13.077 14.092 1.00 91.31 188 PRO A N 1
ATOM 1386 C CA . PRO A 1 188 ? 1.343 -12.045 13.670 1.00 91.31 188 PRO A CA 1
ATOM 1387 C C . PRO A 1 188 ? 1.494 -11.725 12.172 1.00 91.31 188 PRO A C 1
ATOM 1389 O O . PRO A 1 188 ? 2.580 -11.867 11.607 1.00 91.31 188 PRO A O 1
ATOM 1392 N N . ASP A 1 189 ? 0.418 -11.252 11.536 1.00 94.19 189 ASP A N 1
ATOM 1393 C CA . ASP A 1 189 ? 0.526 -10.578 10.236 1.00 94.19 189 ASP A CA 1
ATOM 1394 C C . ASP A 1 189 ? 1.331 -9.270 10.422 1.00 94.19 189 ASP A C 1
ATOM 1396 O O . ASP A 1 189 ? 1.222 -8.608 11.460 1.00 94.19 189 ASP A O 1
ATOM 1400 N N . MET A 1 190 ? 2.163 -8.913 9.440 1.00 95.75 190 MET A N 1
ATOM 1401 C CA . MET A 1 190 ? 3.160 -7.839 9.553 1.00 95.75 190 MET A CA 1
ATOM 1402 C C . MET A 1 190 ? 2.830 -6.680 8.613 1.00 95.75 190 MET A C 1
ATOM 1404 O O . MET A 1 190 ? 2.782 -6.869 7.395 1.00 95.75 190 MET A O 1
ATOM 1408 N N . LEU A 1 191 ? 2.650 -5.478 9.159 1.00 96.94 191 LEU A N 1
ATOM 1409 C CA . LEU A 1 191 ? 2.566 -4.251 8.368 1.00 96.94 191 LEU A CA 1
ATOM 1410 C C . LEU A 1 191 ? 3.968 -3.789 7.970 1.00 96.94 191 LEU A C 1
ATOM 1412 O O . LEU A 1 191 ? 4.893 -3.827 8.781 1.00 96.94 191 LEU A O 1
ATOM 1416 N N . TRP A 1 192 ? 4.090 -3.322 6.732 1.00 97.19 192 TRP A N 1
ATOM 1417 C CA . TRP A 1 192 ? 5.302 -2.778 6.135 1.00 97.19 192 TRP A CA 1
ATOM 1418 C C . TRP A 1 192 ? 5.018 -1.387 5.581 1.00 97.19 192 TRP A C 1
ATOM 1420 O O . TRP A 1 192 ? 4.216 -1.273 4.661 1.00 97.19 192 TRP A O 1
ATOM 1430 N N . CYS A 1 193 ? 5.682 -0.360 6.107 1.00 96.62 193 CYS A N 1
ATOM 1431 C CA . CYS A 1 193 ? 5.569 1.029 5.653 1.00 96.62 193 CYS A CA 1
ATOM 1432 C C . CYS A 1 193 ? 6.833 1.411 4.878 1.00 96.62 193 CYS A C 1
ATOM 1434 O O . CYS A 1 193 ? 7.940 1.173 5.374 1.00 96.62 193 CYS A O 1
ATOM 1436 N N . GLY A 1 194 ? 6.685 1.979 3.680 1.00 95.94 194 GLY A N 1
ATOM 1437 C CA . GLY A 1 194 ? 7.804 2.200 2.768 1.00 95.94 194 GLY A CA 1
ATOM 1438 C C . GLY A 1 194 ? 8.158 3.655 2.476 1.00 95.94 194 GLY A C 1
ATOM 1439 O O . GLY A 1 194 ? 7.355 4.381 1.907 1.00 95.94 194 GLY A O 1
ATOM 1440 N N . ASP A 1 195 ? 9.409 4.018 2.752 1.00 95.56 195 ASP A N 1
ATOM 1441 C CA . ASP A 1 195 ? 10.145 5.117 2.113 1.00 95.56 195 ASP A CA 1
ATOM 1442 C C . ASP A 1 195 ? 10.790 4.565 0.847 1.00 95.56 195 ASP A C 1
ATOM 1444 O O . ASP A 1 195 ? 11.923 4.069 0.841 1.00 95.56 195 ASP A O 1
ATOM 1448 N N . ILE A 1 196 ? 9.958 4.513 -0.192 1.00 96.25 196 ILE A N 1
ATOM 1449 C CA . ILE A 1 196 ? 10.249 3.859 -1.472 1.00 96.25 196 ILE A CA 1
ATOM 1450 C C . ILE A 1 196 ? 10.367 4.851 -2.637 1.00 96.25 196 ILE A C 1
ATOM 1452 O O . ILE A 1 196 ? 10.811 4.479 -3.732 1.00 96.25 196 ILE A O 1
ATOM 1456 N N . GLY A 1 197 ? 9.998 6.104 -2.374 1.00 94.88 197 GLY A N 1
ATOM 1457 C CA . GLY A 1 197 ? 9.931 7.195 -3.327 1.00 94.88 197 GLY A CA 1
ATOM 1458 C C . GLY A 1 197 ? 11.292 7.823 -3.566 1.00 94.88 197 GLY A C 1
ATOM 1459 O O . GLY A 1 197 ? 12.160 7.876 -2.699 1.00 94.88 197 GLY A O 1
ATOM 1460 N N . ASN A 1 198 ? 11.501 8.298 -4.787 1.00 94.81 198 ASN A N 1
ATOM 1461 C CA . ASN A 1 198 ? 12.738 8.950 -5.192 1.00 94.81 198 ASN A CA 1
ATOM 1462 C C . ASN A 1 198 ? 12.502 9.919 -6.356 1.00 94.81 198 ASN A C 1
ATOM 1464 O O . ASN A 1 198 ? 13.064 9.780 -7.443 1.00 94.81 198 ASN A O 1
ATOM 1468 N N . ASN A 1 199 ? 11.646 10.916 -6.132 1.00 92.94 199 ASN A N 1
ATOM 1469 C CA . ASN A 1 199 ? 11.245 11.897 -7.145 1.00 92.94 199 ASN A CA 1
ATOM 1470 C C . ASN A 1 199 ? 12.411 12.724 -7.743 1.00 92.94 199 ASN A C 1
ATOM 1472 O O . ASN A 1 199 ? 12.241 13.336 -8.796 1.00 92.94 199 ASN A O 1
ATOM 1476 N N . ASN A 1 200 ? 13.596 12.739 -7.113 1.00 93.69 200 ASN A N 1
ATOM 1477 C CA . ASN A 1 200 ? 14.809 13.385 -7.641 1.00 93.69 200 ASN A CA 1
ATOM 1478 C C . ASN A 1 200 ? 15.848 12.398 -8.219 1.00 93.69 200 ASN A C 1
ATOM 1480 O O . ASN A 1 200 ? 16.918 12.833 -8.645 1.00 93.69 200 ASN A O 1
ATOM 1484 N N . PHE A 1 201 ? 15.541 11.097 -8.238 1.00 94.69 201 PHE A N 1
ATOM 1485 C CA . PHE A 1 201 ? 16.424 10.011 -8.674 1.00 94.69 201 PHE A CA 1
ATOM 1486 C C . PHE A 1 201 ? 17.798 9.979 -7.982 1.00 94.69 201 PHE A C 1
ATOM 1488 O O . PHE A 1 201 ? 18.799 9.583 -8.581 1.00 94.69 201 PHE A O 1
ATOM 1495 N N . GLY A 1 202 ? 17.870 10.393 -6.716 1.00 94.25 202 GLY A N 1
ATOM 1496 C CA . GLY A 1 202 ? 19.103 10.388 -5.937 1.00 94.25 202 GLY A CA 1
ATOM 1497 C C . GLY A 1 202 ? 19.688 8.982 -5.746 1.00 94.25 202 GLY A C 1
ATOM 1498 O O . GLY A 1 202 ? 18.968 7.982 -5.726 1.00 94.25 202 GLY A O 1
ATOM 1499 N N . ALA A 1 203 ? 21.006 8.910 -5.560 1.00 94.50 203 ALA A N 1
ATOM 1500 C CA . ALA A 1 203 ? 21.722 7.681 -5.217 1.00 94.50 203 ALA A CA 1
ATOM 1501 C C . ALA A 1 203 ? 21.644 7.405 -3.702 1.00 94.50 203 ALA A C 1
ATOM 1503 O O . ALA A 1 203 ? 22.616 7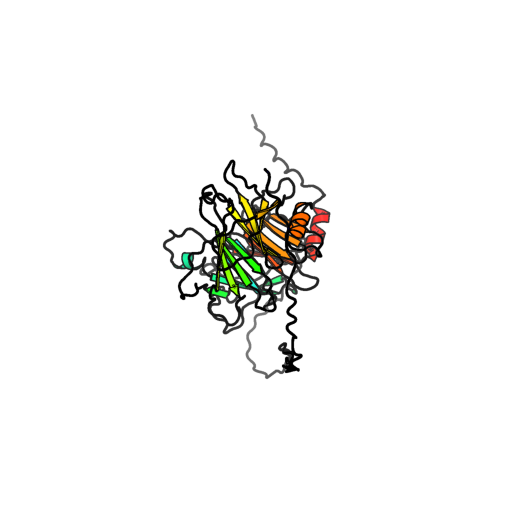.586 -2.970 1.00 94.50 203 ALA A O 1
ATOM 1504 N N . HIS A 1 204 ? 20.465 7.014 -3.217 1.00 94.31 204 HIS A N 1
ATOM 1505 C CA . HIS A 1 204 ? 20.244 6.601 -1.829 1.00 94.31 204 HIS A CA 1
ATOM 1506 C C . HIS A 1 204 ? 19.342 5.365 -1.759 1.00 94.31 204 HIS A C 1
ATOM 1508 O O . HIS A 1 204 ? 18.452 5.191 -2.586 1.00 94.31 204 HIS A O 1
ATOM 1514 N N . ALA A 1 205 ? 19.580 4.506 -0.771 1.00 95.62 205 ALA A N 1
ATOM 1515 C CA . ALA A 1 205 ? 18.771 3.315 -0.559 1.00 95.62 205 ALA A CA 1
ATOM 1516 C C . ALA A 1 205 ? 17.354 3.671 -0.083 1.00 95.62 205 ALA A C 1
ATOM 1518 O O . ALA A 1 205 ? 17.192 4.530 0.788 1.00 95.62 205 ALA A O 1
ATOM 1519 N N . GLY A 1 206 ? 16.357 2.952 -0.598 1.00 95.94 206 GLY A N 1
ATOM 1520 C CA . GLY A 1 206 ? 15.004 2.960 -0.049 1.00 95.94 206 GLY A CA 1
ATOM 1521 C C . GLY A 1 206 ? 14.934 2.163 1.255 1.00 95.94 206 GLY A C 1
ATOM 1522 O O . GLY A 1 206 ? 15.832 1.372 1.579 1.00 95.94 206 GLY A O 1
ATOM 1523 N N . ARG A 1 207 ? 13.878 2.387 2.037 1.00 95.81 207 ARG A N 1
ATOM 1524 C CA . ARG A 1 207 ? 13.731 1.861 3.400 1.00 95.81 207 ARG A CA 1
ATOM 1525 C C . ARG A 1 207 ? 12.309 1.381 3.653 1.00 95.81 207 ARG A C 1
ATOM 1527 O O . ARG A 1 207 ? 11.355 2.115 3.437 1.00 95.81 207 ARG A O 1
ATOM 1534 N N . LEU A 1 208 ? 12.168 0.161 4.163 1.00 96.06 208 LEU A N 1
ATOM 1535 C CA . LEU A 1 208 ? 10.899 -0.382 4.638 1.00 96.06 208 LEU A CA 1
ATOM 1536 C C . LEU A 1 208 ? 10.991 -0.677 6.134 1.00 96.06 208 LEU A C 1
ATOM 1538 O O . LEU A 1 208 ? 11.825 -1.481 6.555 1.00 96.06 208 LEU A O 1
ATOM 1542 N N . TRP A 1 209 ? 10.116 -0.077 6.932 1.00 95.62 209 TRP A N 1
ATOM 1543 C CA . TRP A 1 209 ? 9.959 -0.416 8.346 1.00 95.62 209 TRP A CA 1
ATOM 1544 C C . TRP A 1 209 ? 8.828 -1.420 8.497 1.00 95.62 209 TRP A C 1
ATOM 1546 O O . TRP A 1 209 ? 7.858 -1.380 7.737 1.00 95.62 209 TRP A O 1
ATOM 1556 N N . ARG A 1 210 ? 8.919 -2.287 9.505 1.00 95.12 210 ARG A N 1
ATOM 1557 C CA . ARG A 1 210 ? 7.855 -3.240 9.830 1.00 95.12 210 ARG A CA 1
ATOM 1558 C C . ARG A 1 210 ? 7.432 -3.193 11.290 1.00 95.12 210 ARG A C 1
ATOM 1560 O O . ARG A 1 210 ? 8.231 -2.881 12.172 1.00 95.12 210 ARG A O 1
ATOM 1567 N N . CYS A 1 211 ? 6.193 -3.596 11.526 1.00 96.38 211 CYS A N 1
ATOM 1568 C CA . CYS A 1 211 ? 5.663 -3.936 12.841 1.00 96.38 211 CYS A CA 1
ATOM 1569 C C . CYS A 1 211 ? 4.629 -5.061 12.714 1.00 96.38 211 CYS A C 1
ATOM 1571 O O . CYS A 1 211 ? 4.046 -5.269 11.646 1.00 96.38 211 CYS A O 1
ATOM 1573 N N . ALA A 1 212 ? 4.374 -5.780 13.805 1.00 96.62 212 ALA A N 1
ATOM 1574 C CA . ALA A 1 212 ? 3.175 -6.608 13.908 1.00 96.62 212 ALA A CA 1
ATOM 1575 C C . ALA A 1 212 ? 1.913 -5.739 13.752 1.00 96.62 212 ALA A C 1
ATOM 1577 O O . ALA A 1 212 ? 1.876 -4.622 14.266 1.00 96.62 212 ALA A O 1
ATOM 1578 N N . GLU A 1 213 ? 0.873 -6.250 13.083 1.00 97.06 213 GLU A N 1
ATOM 1579 C CA . GLU A 1 213 ? -0.394 -5.526 12.921 1.00 97.06 213 GLU A CA 1
ATOM 1580 C C . GLU A 1 213 ? -0.977 -5.125 14.300 1.00 97.06 213 GLU A C 1
ATOM 1582 O O . GLU A 1 213 ? -1.375 -6.012 15.074 1.00 97.06 213 GLU A O 1
ATOM 1587 N N . PRO A 1 214 ? -1.045 -3.814 14.624 1.00 97.00 214 PRO A N 1
ATOM 1588 C CA . PRO A 1 214 ? -1.449 -3.360 15.947 1.00 97.00 214 PRO A CA 1
ATOM 1589 C C . PRO A 1 214 ? -2.948 -3.555 16.162 1.00 97.00 214 PRO A C 1
ATOM 1591 O O . PRO A 1 214 ? -3.742 -3.601 15.224 1.00 97.00 214 PRO A O 1
ATOM 1594 N N . ASN A 1 215 ? -3.365 -3.645 17.418 1.00 97.62 215 ASN A N 1
ATOM 1595 C CA . ASN A 1 215 ? -4.766 -3.714 17.792 1.00 97.62 215 ASN A CA 1
ATOM 1596 C C . ASN A 1 215 ? -5.399 -2.315 17.753 1.00 97.62 215 ASN A C 1
ATOM 1598 O O . ASN A 1 215 ? -5.198 -1.529 18.682 1.00 97.62 215 ASN A O 1
ATOM 1602 N N . PRO A 1 216 ? -6.246 -1.995 16.758 1.00 96.56 216 PRO A N 1
ATOM 1603 C CA . PRO A 1 216 ? -6.743 -0.635 16.572 1.00 96.56 216 PRO A CA 1
ATOM 1604 C C . PRO A 1 216 ? -7.699 -0.182 17.687 1.00 96.56 216 PRO A C 1
ATOM 1606 O O . PRO A 1 216 ? -7.989 1.009 17.799 1.00 96.56 216 PRO A O 1
ATOM 1609 N N . TYR A 1 217 ? -8.194 -1.114 18.509 1.00 97.25 217 TYR A N 1
ATOM 1610 C CA . TYR A 1 217 ? -9.084 -0.831 19.633 1.00 97.25 217 TYR A CA 1
ATOM 1611 C C . TYR A 1 217 ? -8.342 -0.533 20.943 1.00 97.25 217 TYR A C 1
ATOM 1613 O O . TYR A 1 217 ? -8.936 0.087 21.823 1.00 97.25 217 TYR A O 1
ATOM 1621 N N . LEU A 1 218 ? -7.088 -0.983 21.090 1.00 97.12 218 LEU A N 1
ATOM 1622 C CA . LEU A 1 218 ? -6.348 -0.951 22.360 1.00 97.12 218 LEU A CA 1
ATOM 1623 C C . LEU A 1 218 ? -5.007 -0.221 22.263 1.00 97.12 218 LEU A C 1
ATOM 1625 O O . LEU A 1 218 ? -4.669 0.543 23.166 1.00 97.12 218 LEU A O 1
ATOM 1629 N N . ASP A 1 219 ? -4.250 -0.444 21.190 1.00 96.69 219 ASP A N 1
ATOM 1630 C CA . ASP A 1 219 ? -2.856 -0.018 21.123 1.00 96.69 219 ASP A CA 1
ATOM 1631 C C . ASP A 1 219 ? -2.797 1.495 20.924 1.00 96.69 219 ASP A C 1
ATOM 1633 O O . ASP A 1 219 ? -3.346 2.040 19.961 1.00 96.69 219 ASP A O 1
ATOM 1637 N N . ALA A 1 220 ? -2.168 2.192 21.872 1.00 92.00 220 ALA A N 1
ATOM 1638 C CA . ALA A 1 220 ? -2.039 3.645 21.852 1.00 92.00 220 ALA A CA 1
ATOM 1639 C C . ALA A 1 220 ? -0.997 4.118 20.823 1.00 92.00 220 ALA A C 1
ATOM 1641 O O . ALA A 1 220 ? -1.215 5.157 20.200 1.00 92.00 220 ALA A O 1
ATOM 1642 N N . GLU A 1 221 ? 0.067 3.332 20.634 1.00 94.81 221 GLU A N 1
ATOM 1643 C CA . GLU A 1 221 ? 1.182 3.476 19.688 1.00 94.81 221 GLU A CA 1
ATOM 1644 C C . GLU A 1 221 ? 1.701 2.082 19.276 1.00 94.81 221 GLU A C 1
ATOM 1646 O O . GLU A 1 221 ? 1.298 1.082 19.872 1.00 94.81 221 GLU A O 1
ATOM 1651 N N . VAL A 1 222 ? 2.572 2.009 18.265 1.00 96.56 222 VAL A N 1
ATOM 1652 C CA . VAL A 1 222 ? 3.193 0.763 17.783 1.00 96.56 222 VAL A CA 1
ATOM 1653 C C . VAL A 1 222 ? 4.714 0.910 17.665 1.00 96.56 222 VAL A C 1
ATOM 1655 O O . VAL A 1 222 ? 5.217 1.946 17.227 1.00 96.56 222 VAL A O 1
ATOM 1658 N N . THR A 1 223 ? 5.454 -0.132 18.046 1.00 97.19 223 THR A N 1
ATOM 1659 C CA . THR A 1 223 ? 6.913 -0.205 17.886 1.00 97.19 223 THR A CA 1
ATOM 1660 C C . THR A 1 223 ? 7.275 -0.858 16.555 1.00 97.19 223 THR A C 1
ATOM 1662 O O . THR A 1 223 ? 6.745 -1.911 16.207 1.00 97.19 223 THR A O 1
ATOM 1665 N N . LEU A 1 224 ? 8.204 -0.244 15.830 1.00 95.56 224 LEU A N 1
ATOM 1666 C CA . LEU A 1 224 ? 8.820 -0.768 14.622 1.00 95.56 224 LEU A CA 1
ATOM 1667 C C . LEU A 1 224 ? 9.940 -1.735 15.029 1.00 95.56 224 LEU A C 1
ATOM 1669 O O . LEU A 1 224 ? 10.920 -1.340 15.661 1.00 95.56 224 LEU A O 1
ATOM 1673 N N . ASP A 1 225 ? 9.772 -3.015 14.697 1.00 92.44 225 ASP A N 1
ATOM 1674 C CA . ASP A 1 225 ? 10.653 -4.112 15.134 1.00 92.44 225 ASP A CA 1
ATOM 1675 C C . ASP A 1 225 ? 11.680 -4.547 14.073 1.00 92.44 225 ASP A C 1
ATOM 1677 O O . ASP A 1 225 ? 12.488 -5.451 14.300 1.00 92.44 225 ASP A O 1
ATOM 1681 N N . GLY A 1 226 ? 11.668 -3.903 12.906 1.00 90.00 226 GLY A N 1
ATOM 1682 C CA . GLY A 1 226 ? 12.624 -4.172 11.843 1.00 90.00 226 GLY A CA 1
ATOM 1683 C C . GLY A 1 226 ? 12.680 -3.072 10.792 1.00 90.00 226 GLY A C 1
ATOM 1684 O O . GLY A 1 226 ? 11.688 -2.400 10.512 1.00 90.00 226 GLY A O 1
ATOM 1685 N N . LEU A 1 227 ? 13.860 -2.948 10.190 1.00 93.25 227 LEU A N 1
ATOM 1686 C CA . LEU A 1 227 ? 14.155 -2.101 9.043 1.00 93.25 227 LEU A CA 1
ATOM 1687 C C . LEU A 1 227 ? 14.786 -2.974 7.951 1.00 93.25 227 LEU A C 1
ATOM 1689 O O . LEU A 1 227 ? 15.693 -3.765 8.224 1.00 93.25 227 LEU A O 1
ATOM 1693 N N . LEU A 1 228 ? 14.307 -2.812 6.723 1.00 94.25 228 LEU A N 1
ATOM 1694 C CA . LEU A 1 228 ? 14.891 -3.352 5.503 1.00 94.25 228 LEU A CA 1
ATOM 1695 C C . LEU A 1 228 ? 15.339 -2.184 4.625 1.00 94.25 228 LEU A C 1
ATOM 1697 O O . LEU A 1 228 ? 14.517 -1.401 4.156 1.00 94.25 228 LEU A O 1
ATOM 1701 N N . THR A 1 229 ? 16.641 -2.085 4.393 1.00 95.56 229 THR A N 1
ATOM 1702 C CA . THR A 1 229 ? 17.238 -1.118 3.466 1.00 95.56 229 THR A CA 1
ATOM 1703 C C . THR A 1 229 ? 17.466 -1.802 2.121 1.00 95.56 229 THR A C 1
ATOM 1705 O O . THR A 1 229 ? 17.941 -2.938 2.095 1.00 95.56 229 THR A O 1
ATOM 1708 N N . TYR A 1 230 ? 17.161 -1.145 1.003 1.00 96.25 230 TYR A N 1
ATOM 1709 C CA . TYR A 1 230 ? 17.318 -1.756 -0.318 1.00 96.25 230 TYR A CA 1
ATOM 1710 C C . TYR A 1 230 ? 17.783 -0.775 -1.401 1.00 96.25 230 TYR A C 1
ATOM 1712 O O . TYR A 1 230 ? 17.526 0.426 -1.342 1.00 96.25 230 TYR A O 1
ATOM 1720 N N . TRP A 1 231 ? 18.425 -1.317 -2.432 1.00 97.06 231 TRP A N 1
ATOM 1721 C CA . TRP A 1 231 ? 18.819 -0.605 -3.644 1.00 97.06 231 TRP A CA 1
ATOM 1722 C C . TRP A 1 231 ? 18.042 -1.144 -4.846 1.00 97.06 231 TRP A C 1
ATOM 1724 O O . TRP A 1 231 ? 17.788 -2.339 -4.953 1.00 97.06 231 TRP A O 1
ATOM 1734 N N . THR A 1 232 ? 17.646 -0.264 -5.762 1.00 96.75 232 THR A N 1
ATOM 1735 C CA . THR A 1 232 ? 16.959 -0.633 -7.018 1.00 96.75 232 THR A CA 1
ATOM 1736 C C . THR A 1 232 ? 17.915 -0.746 -8.205 1.00 96.75 232 THR A C 1
ATOM 1738 O O . THR A 1 232 ? 17.626 -1.451 -9.170 1.00 96.75 232 THR A O 1
ATOM 1741 N N . ASN A 1 233 ? 19.057 -0.062 -8.125 1.00 94.00 233 ASN A N 1
ATOM 1742 C CA . ASN A 1 233 ? 20.189 -0.199 -9.023 1.00 94.00 233 ASN A CA 1
ATOM 1743 C C . ASN A 1 233 ? 21.363 -0.823 -8.230 1.00 94.00 233 ASN A C 1
ATOM 1745 O O . ASN A 1 233 ? 21.855 -0.173 -7.300 1.00 94.00 233 ASN A O 1
ATOM 1749 N N . PRO A 1 234 ? 21.809 -2.050 -8.578 1.00 90.56 234 PRO A N 1
ATOM 1750 C CA . PRO A 1 234 ? 22.853 -2.786 -7.853 1.00 90.56 234 PRO A CA 1
ATOM 1751 C C . PRO A 1 234 ? 24.253 -2.153 -7.829 1.00 90.56 234 PRO A C 1
ATOM 1753 O O . PRO A 1 234 ? 25.144 -2.681 -7.172 1.00 90.56 234 PRO A O 1
ATOM 1756 N N . ASP A 1 235 ? 24.489 -1.051 -8.548 1.00 91.19 235 ASP A N 1
ATOM 1757 C CA . ASP A 1 235 ? 25.757 -0.308 -8.468 1.00 91.19 235 ASP A CA 1
ATOM 1758 C C . ASP A 1 235 ? 25.879 0.588 -7.215 1.00 91.19 235 ASP A C 1
ATOM 1760 O O . ASP A 1 235 ? 26.954 1.137 -6.966 1.00 91.19 235 ASP A O 1
ATOM 1764 N N . HIS A 1 236 ? 24.780 0.767 -6.462 1.00 93.31 236 HIS A N 1
ATOM 1765 C CA . HIS A 1 236 ? 24.626 1.603 -5.251 1.00 93.31 236 HIS A CA 1
ATOM 1766 C C . HIS A 1 236 ? 25.098 3.064 -5.404 1.00 93.31 236 HIS A C 1
ATOM 1768 O O . HIS A 1 236 ? 25.280 3.777 -4.419 1.00 93.31 236 HIS A O 1
ATOM 1774 N N . THR A 1 237 ? 25.315 3.522 -6.637 1.00 90.50 237 THR A N 1
ATOM 1775 C CA . THR A 1 237 ? 25.997 4.789 -6.958 1.00 90.50 237 THR A CA 1
ATOM 1776 C C . THR A 1 237 ? 25.297 5.567 -8.065 1.00 90.50 237 THR A C 1
ATOM 1778 O O . THR A 1 237 ? 25.397 6.793 -8.115 1.00 90.50 237 THR A O 1
ATOM 1781 N N . GLY A 1 238 ? 24.558 4.877 -8.930 1.00 89.44 238 GLY A N 1
ATOM 1782 C CA . GLY A 1 238 ? 23.700 5.461 -9.942 1.00 89.44 238 GLY A CA 1
ATOM 1783 C C . GLY A 1 238 ? 22.309 5.838 -9.412 1.00 89.44 238 GLY A C 1
ATOM 1784 O O . GLY A 1 238 ? 21.947 5.534 -8.267 1.00 89.44 238 GLY A O 1
ATOM 1785 N N . PRO A 1 239 ? 21.495 6.483 -10.267 1.00 92.69 239 PRO A N 1
ATOM 1786 C CA . PRO A 1 239 ? 20.128 6.858 -9.936 1.00 92.69 239 PRO A CA 1
ATOM 1787 C C . PRO A 1 239 ? 19.279 5.644 -9.555 1.00 92.69 239 PRO A C 1
ATOM 1789 O O . PRO A 1 239 ? 19.309 4.618 -10.242 1.00 92.69 239 PRO A O 1
ATOM 1792 N N . GLN A 1 240 ? 18.500 5.771 -8.484 1.00 95.06 240 GLN A N 1
ATOM 1793 C CA . GLN A 1 240 ? 17.554 4.737 -8.065 1.00 95.06 240 GLN A CA 1
ATOM 1794 C C . GLN A 1 240 ? 16.178 4.992 -8.699 1.00 95.06 240 GLN A C 1
ATOM 1796 O O . GLN A 1 240 ? 15.806 6.134 -8.972 1.00 95.06 240 GLN A O 1
ATOM 1801 N N . GLY A 1 241 ? 15.423 3.927 -8.961 1.00 95.75 241 GLY A N 1
ATOM 1802 C CA . GLY A 1 241 ? 14.052 4.020 -9.450 1.00 95.75 241 GLY A CA 1
ATOM 1803 C C . GLY A 1 241 ? 13.126 4.581 -8.376 1.00 95.75 241 GLY A C 1
ATOM 1804 O O . GLY A 1 241 ? 13.161 4.131 -7.233 1.00 95.75 241 GLY A O 1
ATOM 1805 N N . ASN A 1 242 ? 12.275 5.526 -8.761 1.00 97.19 242 ASN A N 1
ATOM 1806 C CA . ASN A 1 242 ? 11.205 6.014 -7.906 1.00 97.19 242 ASN A CA 1
ATOM 1807 C C . ASN A 1 242 ? 10.095 4.960 -7.860 1.00 97.19 242 ASN A C 1
ATOM 1809 O O . ASN A 1 242 ? 9.489 4.660 -8.896 1.00 97.19 242 ASN A O 1
ATOM 1813 N N . CYS A 1 243 ? 9.853 4.376 -6.692 1.00 97.56 243 CYS A N 1
ATOM 1814 C CA . CYS A 1 243 ? 8.780 3.415 -6.482 1.00 97.56 243 CYS A CA 1
ATOM 1815 C C . CYS A 1 243 ? 7.701 4.072 -5.626 1.00 97.56 243 CYS A C 1
ATOM 1817 O O . CYS A 1 243 ? 8.014 4.704 -4.631 1.00 97.56 243 CYS A O 1
ATOM 1819 N N . GLU A 1 244 ? 6.437 3.884 -5.981 1.00 95.81 244 GLU A N 1
ATOM 1820 C CA . GLU A 1 244 ? 5.301 4.361 -5.178 1.00 95.81 244 GLU A CA 1
ATOM 1821 C C . GLU A 1 244 ? 4.208 3.289 -5.168 1.00 95.81 244 GLU A C 1
ATOM 1823 O O . GLU A 1 244 ? 3.026 3.548 -5.321 1.00 95.81 244 GLU A O 1
ATOM 1828 N N . SER A 1 245 ? 4.593 2.017 -5.101 1.00 97.94 245 SER A N 1
ATOM 1829 C CA . SER A 1 245 ? 3.652 0.963 -4.727 1.00 97.94 245 SER A CA 1
ATOM 1830 C C . SER A 1 245 ? 4.395 -0.180 -4.062 1.00 97.94 245 SER A C 1
ATOM 1832 O O . SER A 1 245 ? 5.431 -0.613 -4.576 1.00 97.94 245 SER A O 1
ATOM 1834 N N . LEU A 1 246 ? 3.854 -0.683 -2.957 1.00 98.06 246 LEU A N 1
ATOM 1835 C CA . LEU A 1 246 ? 4.409 -1.749 -2.134 1.00 98.06 246 LEU A CA 1
ATOM 1836 C C . LEU A 1 246 ? 3.350 -2.834 -1.952 1.00 98.06 246 LEU A C 1
ATOM 1838 O O . LEU A 1 246 ? 2.245 -2.561 -1.511 1.00 98.06 246 LEU A O 1
ATOM 1842 N N . LEU A 1 247 ? 3.696 -4.088 -2.233 1.00 96.75 247 LEU A N 1
ATOM 1843 C CA . LEU A 1 247 ? 2.788 -5.216 -2.017 1.00 96.75 247 LEU A CA 1
ATOM 1844 C C . LEU A 1 247 ? 3.520 -6.422 -1.428 1.00 96.75 247 LEU A C 1
ATOM 1846 O O . LEU A 1 247 ? 4.693 -6.671 -1.716 1.00 96.75 247 LEU A O 1
ATOM 1850 N N . ALA A 1 248 ? 2.809 -7.197 -0.612 1.00 95.44 248 ALA A N 1
ATOM 1851 C CA . ALA A 1 248 ? 3.333 -8.392 0.036 1.00 95.44 248 ALA A CA 1
ATOM 1852 C C . ALA A 1 248 ? 2.670 -9.654 -0.528 1.00 95.44 248 ALA A C 1
ATOM 1854 O O . ALA A 1 248 ? 1.446 -9.759 -0.591 1.00 95.44 248 ALA A O 1
ATOM 1855 N N . LEU A 1 249 ? 3.479 -10.642 -0.907 1.00 93.62 249 LEU A N 1
ATOM 1856 C CA . LEU A 1 249 ? 3.013 -11.899 -1.488 1.00 93.62 249 LEU A CA 1
ATOM 1857 C C . LEU A 1 249 ? 3.884 -13.055 -0.986 1.00 93.62 249 LEU A C 1
ATOM 1859 O O . LEU A 1 249 ? 5.073 -13.124 -1.289 1.00 93.62 249 LEU A O 1
ATOM 1863 N N . HIS A 1 250 ? 3.274 -13.975 -0.229 1.00 89.56 250 HIS A N 1
ATOM 1864 C CA . HIS A 1 250 ? 3.910 -15.198 0.290 1.00 89.56 250 HIS A CA 1
ATOM 1865 C C . HIS A 1 250 ? 5.271 -14.952 0.979 1.00 89.56 250 HIS A C 1
ATOM 1867 O O . HIS A 1 250 ? 6.269 -15.594 0.666 1.00 89.56 250 HIS A O 1
ATOM 1873 N N . GLY A 1 251 ? 5.322 -13.976 1.894 1.00 88.56 251 GLY A N 1
ATOM 1874 C CA . GLY A 1 251 ? 6.533 -13.623 2.651 1.00 88.56 251 GLY A CA 1
ATOM 1875 C C . GLY A 1 251 ? 7.589 -12.825 1.873 1.00 88.56 251 GLY A C 1
ATOM 1876 O O . GLY A 1 251 ? 8.583 -12.414 2.461 1.00 88.56 251 GLY A O 1
ATOM 1877 N N . SER A 1 252 ? 7.378 -12.569 0.578 1.00 93.88 252 SER A N 1
ATOM 1878 C CA . SER A 1 252 ? 8.205 -11.664 -0.229 1.00 93.88 252 SER A CA 1
ATOM 1879 C C . SER A 1 252 ? 7.528 -10.302 -0.390 1.00 93.88 252 SER A C 1
ATOM 1881 O O . SER A 1 252 ? 6.300 -10.221 -0.478 1.00 93.88 252 SER A O 1
ATOM 1883 N N . LEU A 1 253 ? 8.332 -9.243 -0.469 1.00 96.69 253 LEU A N 1
ATOM 1884 C CA . LEU A 1 253 ? 7.877 -7.880 -0.750 1.00 96.69 253 LEU A CA 1
ATOM 1885 C C . LEU A 1 253 ? 8.214 -7.514 -2.193 1.00 96.69 253 LEU A C 1
ATOM 1887 O O . LEU A 1 253 ? 9.274 -7.892 -2.702 1.00 96.69 253 LEU A O 1
ATOM 1891 N N . TYR A 1 254 ? 7.322 -6.769 -2.838 1.00 98.31 254 TYR A N 1
ATOM 1892 C CA . TYR A 1 254 ? 7.499 -6.295 -4.203 1.00 98.31 254 TYR A CA 1
ATOM 1893 C C . TYR A 1 254 ? 7.191 -4.803 -4.297 1.00 98.31 254 TYR A C 1
ATOM 1895 O O . TYR A 1 254 ? 6.295 -4.301 -3.622 1.00 98.31 254 TYR A O 1
ATOM 1903 N N . LEU A 1 255 ? 7.932 -4.123 -5.166 1.00 98.50 255 LEU A N 1
ATOM 1904 C CA . LEU A 1 255 ? 7.799 -2.703 -5.472 1.00 98.50 255 LEU A CA 1
ATOM 1905 C C . LEU A 1 255 ? 7.375 -2.517 -6.926 1.00 98.50 255 LEU A C 1
ATOM 1907 O O . LEU A 1 255 ? 7.817 -3.284 -7.787 1.00 98.50 255 LEU A O 1
ATOM 1911 N N . ILE A 1 256 ? 6.591 -1.477 -7.219 1.00 98.50 256 ILE A N 1
ATOM 1912 C CA . ILE A 1 256 ? 6.287 -1.057 -8.596 1.00 98.50 256 ILE A CA 1
ATOM 1913 C C . ILE A 1 256 ? 6.924 0.311 -8.867 1.00 98.50 256 ILE A C 1
ATOM 1915 O O . ILE A 1 256 ? 6.691 1.283 -8.150 1.00 98.50 256 ILE A O 1
ATOM 1919 N N . VAL A 1 257 ? 7.727 0.387 -9.929 1.00 98.19 257 VAL A N 1
ATOM 1920 C CA . VAL A 1 257 ? 8.435 1.611 -10.333 1.00 98.19 257 VAL A CA 1
ATOM 1921 C C . VAL A 1 257 ? 7.479 2.605 -11.012 1.00 98.19 257 VAL A C 1
ATOM 1923 O O . VAL A 1 257 ? 6.942 2.306 -12.087 1.00 98.19 257 VAL A O 1
ATOM 1926 N N . LYS A 1 258 ? 7.320 3.803 -10.429 1.00 96.62 258 LYS A N 1
ATOM 1927 C CA . LYS A 1 258 ? 6.499 4.918 -10.941 1.00 96.62 258 LYS A CA 1
ATOM 1928 C C . LYS A 1 258 ? 7.204 5.741 -12.007 1.00 96.62 258 LYS A C 1
ATOM 1930 O O . LYS A 1 258 ? 6.614 6.043 -13.042 1.00 96.62 258 LYS A O 1
ATOM 1935 N N . ASN A 1 259 ? 8.455 6.127 -11.774 1.00 96.44 259 ASN A N 1
ATOM 1936 C CA . ASN A 1 259 ? 9.277 6.808 -12.772 1.00 96.44 259 ASN A CA 1
ATOM 1937 C C . ASN A 1 259 ? 10.771 6.489 -12.584 1.00 96.44 259 ASN A C 1
ATOM 1939 O O . ASN A 1 259 ? 11.185 5.873 -11.602 1.00 96.44 259 ASN A O 1
ATOM 1943 N N . VAL A 1 260 ? 11.574 6.809 -13.599 1.00 96.19 260 VAL A N 1
ATOM 1944 C CA . VAL A 1 260 ? 13.002 6.463 -13.673 1.00 96.19 260 VAL A CA 1
ATOM 1945 C C . VAL A 1 260 ? 13.799 7.616 -14.269 1.00 96.19 260 VAL A C 1
ATOM 1947 O O . VAL A 1 260 ? 13.285 8.353 -15.114 1.00 96.19 260 VAL A O 1
ATOM 1950 N N . ALA A 1 261 ? 15.069 7.727 -13.883 1.00 95.12 261 ALA A N 1
ATOM 1951 C CA . ALA A 1 261 ? 16.009 8.619 -14.547 1.00 95.12 261 ALA A CA 1
ATOM 1952 C C . ALA A 1 261 ? 16.170 8.244 -16.032 1.00 95.12 261 ALA A C 1
ATOM 1954 O O . ALA A 1 261 ? 16.168 7.065 -16.403 1.00 95.12 261 ALA A O 1
ATOM 1955 N N . ALA A 1 262 ? 16.352 9.250 -16.889 1.00 94.00 262 ALA A N 1
ATOM 1956 C CA . ALA A 1 262 ? 16.595 9.035 -18.311 1.00 94.00 262 ALA A CA 1
ATOM 1957 C C . ALA A 1 262 ? 17.875 8.205 -18.529 1.00 94.00 262 ALA A C 1
ATOM 1959 O O . ALA A 1 262 ? 18.936 8.541 -18.009 1.00 94.00 262 ALA A O 1
ATOM 1960 N N . GLY A 1 263 ? 17.771 7.117 -19.299 1.00 89.25 263 GLY A N 1
ATOM 1961 C CA . GLY A 1 263 ? 18.886 6.197 -19.555 1.00 89.25 263 GLY A CA 1
ATOM 1962 C C . GLY A 1 263 ? 19.204 5.211 -18.422 1.00 89.25 263 GLY A C 1
ATOM 1963 O O . GLY A 1 263 ? 20.149 4.440 -18.563 1.00 89.25 263 GLY A O 1
ATOM 1964 N N . GLY A 1 264 ? 18.436 5.203 -17.324 1.00 89.50 264 GLY A N 1
ATOM 1965 C CA . GLY A 1 264 ? 18.590 4.218 -16.251 1.00 89.50 264 GLY A CA 1
ATOM 1966 C C . GLY A 1 264 ? 18.223 2.781 -16.675 1.00 89.50 264 GLY A C 1
ATOM 1967 O O . GLY A 1 264 ? 17.521 2.589 -17.670 1.00 89.50 264 GLY A O 1
ATOM 1968 N N . PRO A 1 265 ? 18.655 1.755 -15.915 1.00 91.81 265 PRO A N 1
ATOM 1969 C CA . PRO A 1 265 ? 18.422 0.343 -16.249 1.00 91.81 265 PRO A CA 1
ATOM 1970 C C . PRO A 1 265 ? 16.980 -0.133 -15.990 1.00 91.81 265 PRO A C 1
ATOM 1972 O O . PRO A 1 265 ? 16.594 -1.216 -16.429 1.00 91.81 265 PRO A O 1
ATOM 1975 N N . LEU A 1 266 ? 16.185 0.652 -15.259 1.00 96.38 266 LEU A N 1
ATOM 1976 C CA . LEU A 1 266 ? 14.806 0.338 -14.885 1.00 96.38 266 LEU A CA 1
ATOM 1977 C C . LEU A 1 266 ? 13.801 0.951 -15.867 1.00 96.38 266 LEU A C 1
ATOM 1979 O O . LEU A 1 266 ? 14.106 1.889 -16.600 1.00 96.38 266 LEU A O 1
ATOM 1983 N N . THR A 1 267 ? 12.562 0.456 -15.850 1.00 96.56 267 THR A N 1
ATOM 1984 C CA . THR A 1 267 ? 11.471 1.004 -16.670 1.00 96.56 267 THR A CA 1
ATOM 1985 C C . THR A 1 267 ? 10.199 1.222 -15.853 1.00 96.56 267 THR A C 1
ATOM 1987 O O . THR A 1 267 ? 9.978 0.569 -14.837 1.00 96.56 267 THR A O 1
ATOM 1990 N N . VAL A 1 268 ? 9.330 2.132 -16.296 1.00 97.12 268 VAL A N 1
ATOM 1991 C CA . VAL A 1 268 ? 8.047 2.379 -15.617 1.00 97.12 268 VAL A CA 1
ATOM 1992 C C . VAL A 1 268 ? 7.153 1.137 -15.677 1.00 97.12 268 VAL A C 1
ATOM 1994 O O . VAL A 1 268 ? 6.977 0.541 -16.752 1.00 97.12 268 VAL A O 1
ATOM 1997 N N . GLY A 1 269 ? 6.594 0.756 -14.526 1.00 97.75 269 GLY A N 1
ATOM 1998 C CA . GLY A 1 269 ? 5.847 -0.486 -14.317 1.00 97.75 269 GLY A CA 1
ATOM 1999 C C . GLY A 1 269 ? 6.706 -1.722 -14.067 1.00 97.75 269 GLY A C 1
ATOM 2000 O O . GLY A 1 269 ? 6.155 -2.820 -13.999 1.00 97.75 269 GLY A O 1
ATOM 2001 N N . GLN A 1 270 ? 8.034 -1.591 -13.972 1.00 98.31 270 GLN A N 1
ATOM 2002 C CA . GLN A 1 270 ? 8.886 -2.699 -13.547 1.00 98.31 270 GLN A CA 1
ATOM 2003 C C . GLN A 1 270 ? 8.483 -3.116 -12.128 1.00 98.31 270 GLN A C 1
ATOM 2005 O O . GLN A 1 270 ? 8.392 -2.269 -11.240 1.00 98.31 270 GLN A O 1
ATOM 2010 N N . VAL A 1 271 ? 8.253 -4.414 -11.930 1.00 98.50 271 VAL A N 1
ATOM 2011 C CA . VAL A 1 271 ? 8.042 -4.999 -10.605 1.00 98.50 271 VAL A CA 1
ATOM 2012 C C . VAL A 1 271 ? 9.374 -5.539 -10.109 1.00 98.50 271 VAL A C 1
ATOM 2014 O O . VAL A 1 271 ? 10.004 -6.358 -10.790 1.00 98.50 271 VAL A O 1
ATOM 2017 N N . LEU A 1 272 ? 9.803 -5.073 -8.941 1.00 98.44 272 LEU A N 1
ATOM 2018 C CA . LEU A 1 272 ? 11.040 -5.483 -8.281 1.00 98.44 272 LEU A CA 1
ATOM 2019 C C . LEU A 1 272 ? 10.691 -6.326 -7.055 1.00 98.44 272 LEU A C 1
ATOM 2021 O O . LEU A 1 272 ? 9.859 -5.901 -6.263 1.00 98.44 272 LEU A O 1
ATOM 2025 N N . ARG A 1 273 ? 11.321 -7.487 -6.863 1.00 97.88 273 ARG A N 1
ATOM 2026 C CA . ARG A 1 273 ? 11.232 -8.257 -5.613 1.00 97.88 273 ARG A CA 1
ATOM 2027 C C . ARG A 1 273 ? 12.364 -7.855 -4.680 1.00 97.88 273 ARG A C 1
ATOM 2029 O O . ARG A 1 273 ? 13.521 -7.848 -5.096 1.00 97.88 273 ARG A O 1
ATOM 2036 N N . LEU A 1 274 ? 12.052 -7.638 -3.409 1.00 96.25 274 LEU A N 1
ATOM 2037 C CA . LEU A 1 274 ? 13.053 -7.515 -2.355 1.00 96.25 274 LEU A CA 1
ATOM 2038 C C . LEU A 1 274 ? 13.386 -8.906 -1.787 1.00 96.25 274 LEU A C 1
ATOM 2040 O O . LEU A 1 274 ? 12.468 -9.626 -1.380 1.00 96.25 274 LEU A O 1
ATOM 2044 N N . PRO A 1 275 ? 14.666 -9.327 -1.765 1.00 88.06 275 PRO A N 1
ATOM 2045 C CA . PRO A 1 275 ? 15.081 -10.559 -1.104 1.00 88.06 275 PRO A CA 1
ATOM 2046 C C . PRO A 1 275 ? 14.675 -10.576 0.374 1.00 88.06 275 PRO A C 1
ATOM 2048 O O . PRO A 1 275 ? 14.828 -9.581 1.080 1.00 88.06 275 PRO A O 1
ATOM 2051 N N . ALA A 1 276 ? 14.188 -11.720 0.855 1.00 70.94 276 ALA A N 1
ATOM 2052 C CA . ALA A 1 276 ? 13.737 -11.880 2.234 1.00 70.94 276 ALA A CA 1
ATOM 2053 C C . ALA A 1 276 ? 14.920 -11.926 3.221 1.00 70.94 276 ALA A C 1
ATOM 2055 O O . ALA A 1 276 ? 15.394 -12.997 3.601 1.00 70.94 276 ALA A O 1
ATOM 2056 N N . GLN A 1 277 ? 15.388 -10.755 3.651 1.00 70.38 277 GLN A N 1
ATOM 2057 C CA . GLN A 1 277 ? 16.267 -10.582 4.808 1.00 70.38 277 GLN A CA 1
ATOM 2058 C C . GLN A 1 277 ? 15.792 -9.390 5.639 1.00 70.38 277 GLN A C 1
ATOM 2060 O O . GLN A 1 277 ? 15.456 -8.346 5.096 1.00 70.38 277 GLN A O 1
ATOM 2065 N N . VAL A 1 278 ? 15.782 -9.534 6.964 1.00 63.88 278 VAL A N 1
ATOM 2066 C CA . VAL A 1 278 ? 15.546 -8.430 7.907 1.00 63.88 278 VAL A CA 1
ATOM 2067 C C . VAL A 1 278 ? 16.639 -8.493 8.963 1.00 63.88 278 VAL A C 1
ATOM 2069 O O . VAL A 1 278 ? 16.943 -9.577 9.456 1.00 63.88 278 VAL A O 1
ATOM 2072 N N . GLY A 1 279 ? 17.268 -7.356 9.267 1.00 65.31 279 GLY A N 1
ATOM 2073 C CA . GLY A 1 279 ? 18.474 -7.309 10.107 1.00 65.31 279 GLY A CA 1
ATOM 2074 C C . GLY A 1 279 ? 19.778 -7.689 9.386 1.00 65.31 279 GLY A C 1
ATOM 2075 O O . GLY A 1 279 ? 20.828 -7.743 10.021 1.00 65.31 279 GLY A O 1
ATOM 2076 N N . GLY A 1 280 ? 19.726 -7.936 8.072 1.00 63.88 280 GLY A N 1
ATOM 2077 C CA . GLY A 1 280 ? 20.900 -7.928 7.195 1.00 63.88 280 GLY A CA 1
ATOM 2078 C C . GLY A 1 280 ? 21.275 -6.505 6.759 1.00 63.88 280 GLY A C 1
ATOM 2079 O O . GLY A 1 280 ? 20.574 -5.544 7.074 1.00 63.88 280 GLY A O 1
ATOM 2080 N N . GLY A 1 281 ? 22.380 -6.373 6.019 1.00 84.75 281 GLY A N 1
ATOM 2081 C CA . GLY A 1 281 ? 22.725 -5.121 5.334 1.00 84.75 281 GLY A CA 1
ATOM 2082 C C . GLY A 1 281 ? 21.736 -4.771 4.212 1.00 84.75 281 GLY A C 1
ATOM 2083 O O . GLY A 1 281 ? 20.736 -5.459 4.013 1.00 84.75 281 GLY A O 1
ATOM 2084 N N . ALA A 1 282 ? 22.022 -3.706 3.460 1.00 91.81 282 ALA A N 1
ATOM 2085 C CA . ALA A 1 282 ? 21.180 -3.331 2.325 1.00 91.81 282 ALA A CA 1
ATOM 2086 C C . ALA A 1 282 ? 21.124 -4.451 1.266 1.00 91.81 282 ALA A C 1
ATOM 2088 O O . ALA A 1 282 ? 22.152 -5.055 0.958 1.00 91.81 282 ALA A O 1
ATOM 2089 N N . VAL A 1 283 ? 19.936 -4.710 0.711 1.00 94.75 283 VAL A N 1
ATOM 2090 C CA . VAL A 1 283 ? 19.709 -5.749 -0.313 1.00 94.75 283 VAL A CA 1
ATOM 2091 C C . VAL A 1 283 ? 19.474 -5.150 -1.698 1.00 94.75 283 VAL A C 1
ATOM 2093 O O . VAL A 1 283 ? 18.929 -4.056 -1.821 1.00 94.75 283 VAL A O 1
ATOM 2096 N N . ASP A 1 284 ? 19.805 -5.894 -2.751 1.00 96.31 284 ASP A N 1
ATOM 2097 C CA . ASP A 1 284 ? 19.453 -5.516 -4.122 1.00 96.31 284 ASP A CA 1
ATOM 2098 C C . ASP A 1 284 ? 18.047 -5.997 -4.489 1.00 96.31 284 ASP A C 1
ATOM 2100 O O . ASP A 1 284 ? 17.717 -7.181 -4.365 1.00 96.31 284 ASP A O 1
ATOM 2104 N N . ALA A 1 285 ? 17.219 -5.081 -4.981 1.00 97.25 285 ALA A N 1
ATOM 2105 C CA . ALA A 1 285 ? 15.915 -5.386 -5.540 1.00 97.25 285 ALA A CA 1
ATOM 2106 C C . ALA A 1 285 ? 16.076 -6.055 -6.916 1.00 97.25 285 ALA A C 1
ATOM 2108 O O . ALA A 1 285 ? 16.774 -5.556 -7.799 1.00 97.25 285 ALA A O 1
ATOM 2109 N N . VAL A 1 286 ? 15.405 -7.188 -7.120 1.00 97.25 286 VAL A N 1
ATOM 2110 C CA . VAL A 1 286 ? 15.550 -8.018 -8.323 1.00 97.25 286 VAL A CA 1
ATOM 2111 C C . VAL A 1 286 ? 14.368 -7.782 -9.271 1.00 97.25 286 VAL A C 1
ATOM 2113 O O . VAL A 1 286 ? 13.231 -8.039 -8.871 1.00 97.25 286 VAL A O 1
ATOM 2116 N N . PRO A 1 287 ? 14.577 -7.347 -10.528 1.00 97.88 287 PRO A N 1
ATOM 2117 C CA . PRO A 1 287 ? 13.495 -7.220 -11.502 1.00 97.88 287 PRO A CA 1
ATOM 2118 C C . PRO A 1 287 ? 12.829 -8.572 -11.813 1.00 97.88 287 PRO A C 1
ATOM 2120 O O . PRO A 1 287 ? 13.498 -9.522 -12.217 1.00 97.88 287 PRO A O 1
ATOM 2123 N N . VAL A 1 288 ? 11.503 -8.650 -11.665 1.00 98.38 288 VAL A N 1
ATOM 2124 C CA . VAL A 1 288 ? 10.715 -9.882 -11.886 1.00 98.38 288 VAL A CA 1
ATOM 2125 C C . VAL A 1 288 ? 9.944 -9.834 -13.202 1.00 98.38 288 VAL A C 1
ATOM 2127 O O . VAL A 1 288 ? 10.046 -10.742 -14.026 1.00 98.38 288 VAL A O 1
ATOM 2130 N N . ALA A 1 289 ? 9.164 -8.772 -13.395 1.00 98.44 289 ALA A N 1
ATOM 2131 C CA . ALA A 1 289 ? 8.292 -8.578 -14.550 1.00 98.44 289 ALA A CA 1
ATOM 2132 C C . ALA A 1 289 ? 8.070 -7.080 -14.810 1.00 98.44 289 ALA A C 1
ATOM 2134 O O . ALA A 1 289 ? 8.605 -6.232 -14.093 1.00 98.44 289 ALA A O 1
ATOM 2135 N N . ARG A 1 290 ? 7.267 -6.744 -15.825 1.00 98.19 290 ARG A N 1
ATOM 2136 C CA . ARG A 1 290 ? 6.843 -5.367 -16.101 1.00 98.19 290 ARG A CA 1
ATOM 2137 C C . ARG A 1 290 ? 5.347 -5.315 -16.386 1.00 98.19 290 ARG A C 1
ATOM 2139 O O . ARG A 1 290 ? 4.915 -5.753 -17.449 1.00 98.19 290 ARG A O 1
ATOM 2146 N N . LEU A 1 291 ? 4.595 -4.726 -15.464 1.00 98.31 291 LEU A N 1
ATOM 2147 C CA . LEU A 1 291 ? 3.178 -4.430 -15.638 1.00 98.31 291 LEU A CA 1
ATOM 2148 C C . LEU A 1 291 ? 2.996 -3.353 -16.717 1.00 98.31 291 LEU A C 1
ATOM 2150 O O . LEU A 1 291 ? 3.802 -2.422 -16.840 1.00 98.31 291 LEU A O 1
ATOM 2154 N N . ARG A 1 292 ? 1.932 -3.488 -17.509 1.00 97.50 292 ARG A N 1
ATOM 2155 C CA . ARG A 1 292 ? 1.554 -2.546 -18.567 1.00 97.50 292 ARG A CA 1
ATOM 2156 C C . ARG A 1 292 ? 0.079 -2.191 -18.402 1.00 97.50 292 ARG A C 1
ATOM 2158 O O . ARG A 1 292 ? -0.731 -3.111 -18.332 1.00 97.50 292 ARG A O 1
ATOM 2165 N N . PRO A 1 293 ? -0.291 -0.904 -18.387 1.00 96.25 293 PRO A N 1
ATOM 2166 C CA . PRO A 1 293 ? -1.690 -0.514 -18.323 1.00 96.25 293 PRO A CA 1
ATOM 2167 C C . PRO A 1 293 ? -2.373 -0.722 -19.688 1.00 96.25 293 PRO A C 1
ATOM 2169 O O . PRO A 1 293 ? -1.695 -0.950 -20.699 1.00 96.25 293 PRO A O 1
ATOM 2172 N N . PRO A 1 294 ? -3.703 -0.552 -19.769 1.00 94.94 294 PRO A N 1
ATOM 2173 C CA . PRO A 1 294 ? -4.389 -0.422 -21.048 1.00 94.94 294 PRO A CA 1
ATOM 2174 C C . PRO A 1 294 ? -3.879 0.784 -21.851 1.00 94.94 294 PRO A C 1
ATOM 2176 O O . PRO A 1 294 ? -3.416 1.783 -21.295 1.00 94.94 294 PRO A O 1
ATOM 2179 N N . ALA A 1 295 ? -3.990 0.710 -23.178 1.00 93.19 295 ALA A N 1
ATOM 2180 C CA . ALA A 1 295 ? -3.557 1.789 -24.063 1.00 93.19 295 ALA A CA 1
ATOM 2181 C C . ALA A 1 295 ? -4.285 3.113 -23.750 1.00 93.19 295 ALA A C 1
ATOM 2183 O O . ALA A 1 295 ? -5.503 3.137 -23.588 1.00 93.19 295 ALA A O 1
ATOM 2184 N N . GLY A 1 296 ? -3.531 4.215 -23.696 1.00 89.12 296 GLY A N 1
ATOM 2185 C CA . GLY A 1 296 ? -4.053 5.556 -23.400 1.00 89.12 296 GLY A CA 1
ATOM 2186 C C . GLY A 1 296 ? -4.150 5.912 -21.911 1.00 89.12 296 GLY A C 1
ATOM 2187 O O . GLY A 1 296 ? -4.410 7.069 -21.593 1.00 89.12 296 GLY A O 1
ATOM 2188 N N . VAL A 1 297 ? -3.899 4.973 -20.993 1.00 89.81 297 VAL A N 1
ATOM 2189 C CA . VAL A 1 297 ? -3.850 5.262 -19.552 1.00 89.81 297 VAL A CA 1
ATOM 2190 C C . VAL A 1 297 ? -2.492 5.857 -19.163 1.00 89.81 297 VAL A C 1
ATOM 2192 O O . VAL A 1 297 ? -1.447 5.298 -19.497 1.00 89.81 297 VAL A O 1
ATOM 2195 N N . ASN A 1 298 ? -2.501 6.967 -18.414 1.00 86.69 298 ASN A N 1
ATOM 2196 C CA . ASN A 1 298 ? -1.290 7.506 -17.788 1.00 86.69 298 ASN A CA 1
ATOM 2197 C C . ASN A 1 298 ? -0.737 6.502 -16.761 1.00 86.69 298 ASN A C 1
ATOM 2199 O O . ASN A 1 298 ? -1.432 6.132 -15.809 1.00 86.69 298 ASN A O 1
ATOM 2203 N N . TRP A 1 299 ? 0.508 6.067 -16.964 1.00 92.94 299 TRP A N 1
ATOM 2204 C CA . TRP A 1 299 ? 1.147 5.032 -16.157 1.00 92.94 299 TRP A CA 1
ATOM 2205 C C . TRP A 1 299 ? 2.089 5.639 -15.127 1.00 92.94 299 TRP A C 1
ATOM 2207 O O . TRP A 1 299 ? 3.284 5.791 -15.361 1.00 92.94 299 TRP A O 1
ATOM 2217 N N . GLN A 1 300 ? 1.511 6.000 -13.991 1.00 93.62 300 GLN A N 1
ATOM 2218 C CA . GLN A 1 300 ? 2.217 6.484 -12.812 1.00 93.62 300 GLN A CA 1
ATOM 2219 C C . GLN A 1 300 ? 1.601 5.764 -11.608 1.00 93.62 300 GLN A C 1
ATOM 2221 O O . GLN A 1 300 ? 0.644 6.291 -11.044 1.00 93.62 300 GLN A O 1
ATOM 2226 N N . PRO A 1 301 ? 2.029 4.522 -11.308 1.00 95.44 301 PRO A N 1
ATOM 2227 C CA . PRO A 1 301 ? 1.530 3.774 -10.160 1.00 95.44 301 PRO A CA 1
ATOM 2228 C C . PRO A 1 301 ? 1.821 4.510 -8.842 1.00 95.44 301 PRO A C 1
ATOM 2230 O O . PRO A 1 301 ? 2.937 4.995 -8.679 1.00 95.44 301 PRO A O 1
ATOM 2233 N N . THR A 1 302 ? 0.815 4.605 -7.968 1.00 94.94 302 THR A N 1
ATOM 2234 C CA . THR A 1 302 ? 0.814 5.379 -6.703 1.00 94.94 302 THR A CA 1
ATOM 2235 C C . THR A 1 302 ? 0.415 4.570 -5.462 1.00 94.94 302 THR A C 1
ATOM 2237 O O . THR A 1 302 ? 0.643 5.020 -4.349 1.00 94.94 302 THR A O 1
ATOM 2240 N N . ALA A 1 303 ? -0.144 3.366 -5.636 1.00 96.44 303 ALA A N 1
ATOM 2241 C CA . ALA A 1 303 ? -0.311 2.366 -4.575 1.00 96.44 303 ALA A CA 1
ATOM 2242 C C . ALA A 1 303 ? -0.650 0.994 -5.177 1.00 96.44 303 ALA A C 1
ATOM 2244 O O . ALA A 1 303 ? -1.139 0.922 -6.314 1.00 96.44 303 ALA A O 1
ATOM 2245 N N . ALA A 1 304 ? -0.475 -0.101 -4.430 1.00 97.31 304 ALA A N 1
ATOM 2246 C CA . ALA A 1 304 ? -0.937 -1.421 -4.870 1.00 97.31 304 ALA A CA 1
ATOM 2247 C C . ALA A 1 304 ? -1.394 -2.359 -3.743 1.00 97.31 304 ALA A C 1
ATOM 2249 O O . ALA A 1 304 ? -0.800 -2.409 -2.677 1.00 97.31 304 ALA A O 1
ATOM 2250 N N . ASP A 1 305 ? -2.387 -3.207 -4.033 1.00 96.44 305 ASP A N 1
ATOM 2251 C CA . ASP A 1 305 ? -2.799 -4.294 -3.133 1.00 96.44 305 ASP A CA 1
ATOM 2252 C C . ASP A 1 305 ? -3.140 -5.574 -3.918 1.00 96.44 305 ASP A C 1
ATOM 2254 O O . ASP A 1 305 ? -3.727 -5.536 -5.007 1.00 96.44 305 ASP A O 1
ATOM 2258 N N . LEU A 1 306 ? -2.773 -6.731 -3.363 1.00 94.88 306 LEU A N 1
ATOM 2259 C CA . LEU A 1 306 ? -2.880 -8.042 -3.998 1.00 94.88 306 LEU A CA 1
ATOM 2260 C C . LEU A 1 306 ? -3.683 -9.015 -3.129 1.00 94.88 306 LEU A C 1
ATOM 2262 O O . LEU A 1 306 ? -3.289 -9.405 -2.029 1.00 94.88 306 LEU A O 1
ATOM 2266 N N . VAL A 1 307 ? -4.796 -9.493 -3.683 1.00 91.25 307 VAL A N 1
ATOM 2267 C CA . VAL A 1 307 ? -5.673 -10.483 -3.057 1.00 91.25 307 VAL A CA 1
ATOM 2268 C C . VAL A 1 307 ? -6.023 -11.577 -4.055 1.00 91.25 307 VAL A C 1
ATOM 2270 O O . VAL A 1 307 ? -6.605 -11.312 -5.101 1.00 91.25 307 VAL A O 1
ATOM 2273 N N . ASP A 1 308 ? -5.699 -12.821 -3.696 1.00 88.06 308 ASP A N 1
ATOM 2274 C CA . ASP A 1 308 ? -6.215 -14.053 -4.305 1.00 88.06 308 ASP A CA 1
ATOM 2275 C C . ASP A 1 308 ? -6.104 -14.061 -5.846 1.00 88.06 308 ASP A C 1
ATOM 2277 O O . ASP A 1 308 ? -7.095 -14.186 -6.564 1.00 88.06 308 ASP A O 1
ATOM 2281 N N . GLY A 1 309 ? -4.886 -13.844 -6.356 1.00 90.50 309 GLY A N 1
ATOM 2282 C CA . GLY A 1 309 ? -4.597 -13.780 -7.796 1.00 90.50 309 GLY A CA 1
ATOM 2283 C C . GLY A 1 309 ? -5.040 -12.490 -8.502 1.00 90.50 309 GLY A C 1
ATOM 2284 O O . GLY A 1 309 ? -4.850 -12.365 -9.708 1.00 90.50 309 GLY A O 1
ATOM 2285 N N . SER A 1 310 ? -5.618 -11.518 -7.785 1.00 93.88 310 SER A N 1
ATOM 2286 C CA . SER A 1 310 ? -5.968 -10.188 -8.304 1.00 93.88 310 SER A CA 1
ATOM 2287 C C . SER A 1 310 ? -5.068 -9.103 -7.714 1.00 93.88 310 SER A C 1
ATOM 2289 O O . SER A 1 310 ? -5.055 -8.896 -6.502 1.00 93.88 310 SER A O 1
ATOM 2291 N N . LEU A 1 311 ? -4.384 -8.352 -8.572 1.00 96.69 311 LEU A N 1
ATOM 2292 C CA . LEU A 1 311 ? -3.611 -7.166 -8.201 1.00 96.69 311 LEU A CA 1
ATOM 2293 C C . LEU A 1 311 ? -4.386 -5.908 -8.609 1.00 96.69 311 LEU A C 1
ATOM 2295 O O . LEU A 1 311 ? -4.783 -5.773 -9.767 1.00 96.69 311 LEU A O 1
ATOM 2299 N N . LEU A 1 312 ? -4.580 -4.984 -7.671 1.00 95.50 312 LEU A N 1
ATOM 2300 C CA . LEU A 1 312 ? -4.970 -3.607 -7.961 1.00 95.50 312 LEU A CA 1
ATOM 2301 C C . LEU A 1 312 ? -3.732 -2.726 -7.919 1.00 95.50 312 LEU A C 1
ATOM 2303 O O . LEU A 1 312 ? -2.922 -2.843 -7.005 1.00 95.50 312 LEU A O 1
ATOM 2307 N N . VAL A 1 313 ? -3.626 -1.828 -8.891 1.00 96.50 313 VAL A N 1
ATOM 2308 C CA . VAL A 1 313 ? -2.641 -0.750 -8.898 1.00 96.50 313 VAL A CA 1
ATOM 2309 C C . VAL A 1 313 ? -3.379 0.564 -9.086 1.00 96.50 313 VAL A C 1
ATOM 2311 O O . VAL A 1 313 ? -4.110 0.734 -10.066 1.00 96.50 313 VAL A O 1
ATOM 2314 N N . SER A 1 314 ? -3.205 1.478 -8.142 1.00 94.38 314 SER A N 1
ATOM 2315 C CA . SER A 1 314 ? -3.649 2.859 -8.260 1.00 94.38 314 SER A CA 1
ATOM 2316 C C . SER A 1 314 ? -2.704 3.634 -9.157 1.00 94.38 314 SER A C 1
ATOM 2318 O O . SER A 1 314 ? -1.504 3.378 -9.170 1.00 94.38 314 SER A O 1
ATOM 2320 N N . THR A 1 315 ? -3.245 4.558 -9.937 1.00 92.25 315 THR A N 1
ATOM 2321 C CA . THR A 1 315 ? -2.485 5.624 -10.585 1.00 92.25 315 THR A CA 1
ATOM 2322 C C . THR A 1 315 ? -3.222 6.923 -10.366 1.00 92.25 315 THR A C 1
ATOM 2324 O O . THR A 1 315 ? -4.449 6.914 -10.238 1.00 92.25 315 THR A O 1
ATOM 2327 N N . ALA A 1 316 ? -2.514 8.044 -10.498 1.00 84.56 316 ALA A N 1
ATOM 2328 C CA . ALA A 1 316 ? -3.082 9.385 -10.381 1.00 84.56 316 ALA A CA 1
ATOM 2329 C C . ALA A 1 316 ? -4.403 9.617 -11.149 1.00 84.56 316 ALA A C 1
ATOM 2331 O O . ALA A 1 316 ? -5.131 10.547 -10.817 1.00 84.56 316 ALA A O 1
ATOM 2332 N N . ARG A 1 317 ? -4.741 8.805 -12.172 1.00 84.25 317 ARG A N 1
ATOM 2333 C CA . ARG A 1 317 ? -6.031 8.905 -12.875 1.00 84.25 317 ARG A CA 1
ATOM 2334 C C . ARG A 1 317 ? -6.907 7.643 -12.946 1.00 84.25 317 ARG A C 1
ATOM 2336 O O . ARG A 1 317 ? -8.040 7.741 -13.409 1.00 84.25 317 ARG A O 1
ATOM 2343 N N . HIS A 1 318 ? -6.424 6.468 -12.553 1.00 88.25 318 HIS A N 1
ATOM 2344 C CA . HIS A 1 318 ? -7.155 5.205 -12.731 1.00 88.25 318 HIS A CA 1
ATOM 2345 C C . HIS A 1 318 ? -6.891 4.242 -11.573 1.00 88.25 318 HIS A C 1
ATOM 2347 O O . HIS A 1 318 ? -5.899 4.385 -10.867 1.00 88.25 318 HIS A O 1
ATOM 2353 N N . TRP A 1 319 ? -7.701 3.190 -11.461 1.00 89.25 319 TRP A N 1
ATOM 2354 C CA . TRP A 1 319 ? -7.232 1.935 -10.863 1.00 89.25 319 TRP A CA 1
ATOM 2355 C C . TRP A 1 319 ? -7.191 0.867 -11.933 1.00 89.25 319 TRP A C 1
ATOM 2357 O O . TRP A 1 319 ? -8.104 0.751 -12.752 1.00 89.25 319 TRP A O 1
ATOM 2367 N N . ILE A 1 320 ? -6.124 0.085 -11.935 1.00 93.50 320 ILE A N 1
ATOM 2368 C CA . ILE A 1 320 ? -5.884 -0.952 -12.924 1.00 93.50 320 ILE A CA 1
ATOM 2369 C C . ILE A 1 320 ? -5.884 -2.288 -12.199 1.00 93.50 320 ILE A C 1
ATOM 2371 O O . ILE A 1 320 ? -5.091 -2.516 -11.287 1.00 93.50 320 ILE A O 1
ATOM 2375 N N . ARG A 1 321 ? -6.793 -3.170 -12.612 1.00 94.56 321 ARG A N 1
ATOM 2376 C CA . ARG A 1 321 ? -6.910 -4.527 -12.093 1.00 94.56 321 ARG A CA 1
ATOM 2377 C C . ARG A 1 321 ? -6.256 -5.506 -13.055 1.00 94.56 321 ARG A C 1
ATOM 2379 O O . ARG A 1 321 ? -6.694 -5.635 -14.199 1.00 94.56 321 ARG A O 1
ATOM 2386 N N . TYR A 1 322 ? -5.256 -6.209 -12.552 1.00 96.31 322 TYR A N 1
ATOM 2387 C CA . TYR A 1 322 ? -4.653 -7.380 -13.172 1.00 96.31 322 TYR A CA 1
ATOM 2388 C C . TYR A 1 322 ? -5.251 -8.624 -12.496 1.00 96.31 322 TYR A C 1
ATOM 2390 O O . TYR A 1 322 ? -5.458 -8.635 -11.280 1.00 96.31 322 TYR A O 1
ATOM 2398 N N . GLU A 1 323 ? -5.549 -9.661 -13.272 1.00 95.62 323 GLU A N 1
ATOM 2399 C CA . GLU A 1 323 ? -6.040 -10.954 -12.782 1.00 95.62 323 GLU A CA 1
ATOM 2400 C C . GLU A 1 323 ? -5.169 -12.056 -13.386 1.00 95.62 323 GLU A C 1
ATOM 2402 O O . GLU A 1 323 ? -4.777 -11.958 -14.544 1.00 95.62 323 GLU A O 1
ATOM 2407 N N . ALA A 1 324 ? -4.860 -13.086 -12.604 1.00 96.50 324 ALA A N 1
ATOM 2408 C CA . ALA A 1 324 ? -4.134 -14.276 -13.035 1.00 96.50 324 ALA A CA 1
ATOM 2409 C C . ALA A 1 324 ? -4.654 -15.507 -12.270 1.00 96.50 324 ALA A C 1
ATOM 2411 O O . ALA A 1 324 ? -5.530 -15.387 -11.409 1.00 96.50 324 ALA A O 1
ATOM 2412 N N . ASP A 1 325 ? -4.125 -16.694 -12.577 1.00 96.25 325 ASP A N 1
ATOM 2413 C CA . ASP A 1 325 ? -4.472 -17.924 -11.857 1.00 96.25 325 ASP A CA 1
ATOM 2414 C C . A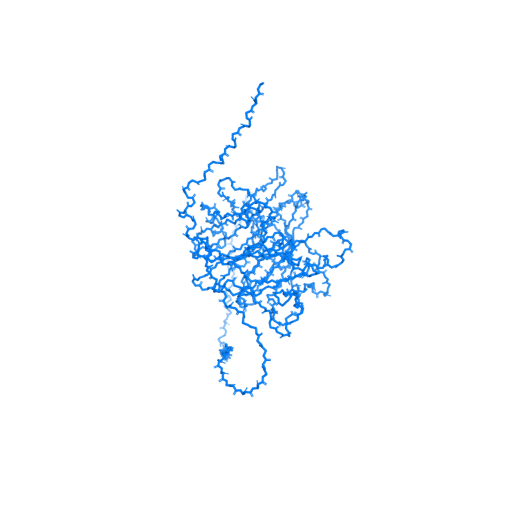SP A 1 325 ? -4.129 -17.788 -10.351 1.00 96.25 325 ASP A C 1
ATOM 2416 O O . ASP A 1 325 ? -2.959 -17.593 -10.005 1.00 96.25 325 ASP A O 1
ATOM 2420 N N . PRO A 1 326 ? -5.118 -17.889 -9.437 1.00 94.50 326 PRO A N 1
ATOM 2421 C CA . PRO A 1 326 ? -4.909 -17.699 -8.003 1.00 94.50 326 PRO A CA 1
ATOM 2422 C C . PRO A 1 326 ? -4.127 -18.837 -7.332 1.00 94.50 326 PRO A C 1
ATOM 2424 O O . PRO A 1 326 ? -3.813 -18.728 -6.148 1.00 94.50 326 PRO A O 1
ATOM 2427 N N . THR A 1 327 ? -3.828 -19.927 -8.047 1.00 95.69 327 THR A N 1
ATOM 2428 C CA . THR A 1 327 ? -2.960 -21.011 -7.560 1.00 95.69 327 THR A CA 1
ATOM 2429 C C . THR A 1 327 ? -1.469 -20.699 -7.722 1.00 95.69 327 THR A C 1
ATOM 2431 O O . THR A 1 327 ? -0.636 -21.342 -7.079 1.00 95.69 327 THR A O 1
ATOM 2434 N N . LEU A 1 328 ? -1.118 -19.696 -8.537 1.00 96.50 328 LEU A N 1
ATOM 2435 C CA . LEU A 1 328 ? 0.258 -19.230 -8.695 1.00 96.50 328 LEU A CA 1
ATOM 2436 C C . LEU A 1 328 ? 0.720 -18.448 -7.461 1.00 96.50 328 LEU A C 1
ATOM 2438 O O . LEU A 1 328 ? -0.050 -17.755 -6.793 1.00 96.50 328 LEU A O 1
ATOM 2442 N N . THR A 1 329 ? 2.019 -18.519 -7.176 1.00 95.44 329 THR A N 1
ATOM 2443 C CA . THR A 1 329 ? 2.638 -17.850 -6.025 1.00 95.44 329 THR A CA 1
ATOM 2444 C C . THR A 1 329 ? 3.917 -17.117 -6.438 1.00 95.44 329 THR A C 1
ATOM 2446 O O . THR A 1 329 ? 4.430 -17.316 -7.538 1.00 95.44 329 THR A O 1
ATOM 2449 N N . GLY A 1 330 ? 4.408 -16.228 -5.566 1.00 95.19 330 GLY A N 1
ATOM 2450 C CA . GLY A 1 330 ? 5.656 -15.478 -5.758 1.00 95.19 330 GLY A CA 1
ATOM 2451 C C . GLY A 1 330 ? 5.819 -14.827 -7.140 1.00 95.19 330 GLY A C 1
ATOM 2452 O O . GLY A 1 330 ? 4.873 -14.270 -7.699 1.00 95.19 330 GLY A O 1
ATOM 2453 N N . ASP A 1 331 ? 7.032 -14.924 -7.687 1.00 97.50 331 ASP A N 1
ATOM 2454 C CA . ASP A 1 331 ? 7.407 -14.401 -9.005 1.00 97.50 331 ASP A CA 1
ATOM 2455 C C . ASP A 1 331 ? 6.507 -14.899 -10.142 1.00 97.50 331 ASP A C 1
ATOM 2457 O O . ASP A 1 331 ? 6.262 -14.146 -11.083 1.00 97.50 331 ASP A O 1
ATOM 2461 N N . ASP A 1 332 ? 6.024 -16.143 -10.084 1.00 97.88 332 ASP A N 1
ATOM 2462 C CA . ASP A 1 332 ? 5.237 -16.741 -11.168 1.00 97.88 332 ASP A CA 1
ATOM 2463 C C . ASP A 1 332 ? 3.859 -16.084 -11.278 1.00 97.88 332 ASP A C 1
ATOM 2465 O O . ASP A 1 332 ? 3.411 -15.773 -12.384 1.00 97.88 332 ASP A O 1
ATOM 2469 N N . LEU A 1 333 ? 3.232 -15.755 -10.140 1.00 97.62 333 LEU A N 1
ATOM 2470 C CA . LEU A 1 333 ? 2.009 -14.951 -10.129 1.00 97.62 333 LEU A CA 1
ATOM 2471 C C . LEU A 1 333 ? 2.264 -13.546 -10.696 1.00 97.62 333 LEU A C 1
ATOM 2473 O O . LEU A 1 333 ? 1.493 -13.069 -11.523 1.00 97.62 333 LEU A O 1
ATOM 2477 N N . ILE A 1 334 ? 3.361 -12.892 -10.300 1.00 98.25 334 ILE A N 1
ATOM 2478 C CA . ILE A 1 334 ? 3.726 -11.555 -10.801 1.00 98.25 334 ILE A CA 1
ATOM 2479 C C . ILE A 1 334 ? 3.983 -11.569 -12.319 1.00 98.25 334 ILE A C 1
ATOM 2481 O O . ILE A 1 334 ? 3.565 -10.651 -13.028 1.00 98.25 334 ILE A O 1
ATOM 2485 N N . ARG A 1 335 ? 4.630 -12.618 -12.842 1.00 98.44 335 ARG A N 1
ATOM 2486 C CA . ARG A 1 335 ? 4.856 -12.816 -14.283 1.00 98.44 335 ARG A CA 1
ATOM 2487 C C . ARG A 1 335 ? 3.549 -13.055 -15.037 1.00 98.44 335 ARG A C 1
ATOM 2489 O O . ARG A 1 335 ? 3.376 -12.468 -16.101 1.00 98.44 335 ARG A O 1
ATOM 2496 N N . ALA A 1 336 ? 2.635 -13.855 -14.486 1.00 98.00 336 ALA A N 1
ATOM 2497 C CA . ALA A 1 336 ? 1.317 -14.085 -15.075 1.00 98.00 336 ALA A CA 1
ATOM 2498 C C . ALA A 1 336 ? 0.480 -12.793 -15.115 1.00 98.00 336 ALA A C 1
ATOM 2500 O O . ALA A 1 336 ? 0.007 -12.408 -16.180 1.00 98.00 336 ALA A O 1
ATOM 2501 N N . LEU A 1 337 ? 0.404 -12.052 -14.002 1.00 97.81 337 LEU A N 1
ATOM 2502 C CA . LEU A 1 337 ? -0.272 -10.747 -13.934 1.00 97.81 337 LEU A CA 1
ATOM 2503 C C . LEU A 1 337 ? 0.269 -9.747 -14.970 1.00 97.81 337 LEU A C 1
ATOM 2505 O O . LEU A 1 337 ? -0.497 -8.970 -15.530 1.00 97.81 337 LEU A O 1
ATOM 2509 N N . ALA A 1 338 ? 1.576 -9.770 -15.245 1.00 98.12 338 ALA A N 1
ATOM 2510 C CA . ALA A 1 338 ? 2.216 -8.910 -16.241 1.00 98.12 338 ALA A CA 1
ATOM 2511 C C . ALA A 1 338 ? 2.052 -9.376 -17.703 1.00 98.12 338 ALA A C 1
ATOM 2513 O O . ALA A 1 338 ? 2.334 -8.597 -18.617 1.00 98.12 338 ALA A O 1
ATOM 2514 N N . ALA A 1 339 ? 1.640 -10.626 -17.932 1.00 97.81 339 ALA A N 1
ATOM 2515 C CA . ALA A 1 339 ? 1.346 -11.162 -19.261 1.00 97.81 339 ALA A CA 1
ATOM 2516 C C . ALA A 1 339 ? -0.101 -10.879 -19.701 1.00 97.81 339 ALA A C 1
ATOM 2518 O O . ALA A 1 339 ? -0.367 -10.765 -20.898 1.00 97.81 339 ALA A O 1
ATOM 2519 N N . GLU A 1 340 ? -1.017 -10.746 -18.741 1.00 95.75 340 GLU A N 1
ATOM 2520 C CA . GLU A 1 340 ? -2.439 -10.520 -18.990 1.00 95.75 340 GLU A CA 1
ATOM 2521 C C . GLU A 1 340 ? -2.777 -9.073 -19.377 1.00 95.75 340 GLU A C 1
ATOM 2523 O O . GLU A 1 340 ? -2.064 -8.119 -19.060 1.00 95.75 340 GLU A O 1
ATOM 2528 N N . THR A 1 341 ? -3.907 -8.897 -20.070 1.00 95.62 341 THR A N 1
ATOM 2529 C CA . THR A 1 341 ? -4.438 -7.560 -20.388 1.00 95.62 341 THR A CA 1
ATOM 2530 C C . THR A 1 341 ? -5.299 -7.064 -19.225 1.00 95.62 341 THR A C 1
ATOM 2532 O O . THR A 1 341 ? -6.384 -7.609 -19.013 1.00 95.62 341 THR A O 1
ATOM 2535 N N . PRO A 1 342 ? -4.883 -6.028 -18.476 1.00 96.12 342 PRO A N 1
ATOM 2536 C CA . PRO A 1 342 ? -5.647 -5.576 -17.323 1.00 96.12 342 PRO A CA 1
ATOM 2537 C C . PRO A 1 342 ? -6.910 -4.801 -17.700 1.00 96.12 342 PRO A C 1
ATOM 2539 O O . PRO A 1 342 ? -7.051 -4.262 -18.800 1.00 96.12 342 PRO A O 1
ATOM 2542 N N . THR A 1 343 ? -7.802 -4.656 -16.722 1.00 91.94 343 THR A N 1
ATOM 2543 C CA . THR A 1 343 ? -8.960 -3.756 -16.803 1.00 91.94 343 THR A CA 1
ATOM 2544 C C . THR A 1 343 ? -8.663 -2.464 -16.047 1.00 91.94 343 THR A C 1
ATOM 2546 O O . THR A 1 343 ? -8.408 -2.506 -14.845 1.00 91.94 343 THR A O 1
ATOM 2549 N N . ALA A 1 344 ? -8.725 -1.316 -16.725 1.00 89.81 344 ALA A N 1
ATOM 2550 C CA . ALA A 1 344 ? -8.725 -0.011 -16.062 1.00 89.81 344 ALA A CA 1
ATOM 2551 C C . ALA A 1 344 ? -10.154 0.412 -15.700 1.00 89.81 344 ALA A C 1
ATOM 2553 O O . ALA A 1 344 ? -11.071 0.287 -16.514 1.00 89.81 344 ALA A O 1
ATOM 2554 N N . TYR A 1 345 ? -10.308 0.957 -14.499 1.00 83.12 345 TYR A N 1
ATOM 2555 C CA . TYR A 1 345 ? -11.514 1.613 -14.009 1.00 83.12 345 TYR A CA 1
ATOM 2556 C C . TYR A 1 345 ? -11.283 3.128 -14.005 1.00 83.12 345 TYR A C 1
ATOM 2558 O O . TYR A 1 345 ? -10.163 3.596 -13.778 1.00 83.12 345 TYR A O 1
ATOM 2566 N N . GLY A 1 346 ? -12.338 3.874 -14.337 1.00 70.19 346 GLY A N 1
ATOM 2567 C CA . GLY A 1 346 ? -12.278 5.315 -14.579 1.00 70.19 346 GLY A CA 1
ATOM 2568 C C . GLY A 1 346 ? -12.020 6.168 -13.334 1.00 70.19 346 GLY A C 1
ATOM 2569 O O . GLY A 1 346 ? -12.037 5.693 -12.202 1.00 70.19 346 GLY A O 1
ATOM 2570 N N . PHE A 1 347 ? -11.795 7.453 -13.596 1.00 63.47 347 PHE A N 1
ATOM 2571 C CA . PHE A 1 347 ? -11.284 8.457 -12.664 1.00 63.47 347 PHE A CA 1
ATOM 2572 C C . PHE A 1 347 ? -12.190 8.765 -11.444 1.00 63.47 347 PHE A C 1
ATOM 2574 O O . PHE A 1 347 ? -13.405 8.536 -11.453 1.00 63.47 347 PHE A O 1
ATOM 2581 N N . TRP A 1 348 ? -11.584 9.346 -10.398 1.00 58.97 348 TRP A N 1
ATOM 2582 C CA . TRP A 1 348 ? -12.219 9.726 -9.129 1.00 58.97 348 TRP A CA 1
ATOM 2583 C C . TRP A 1 348 ? -13.455 10.624 -9.278 1.00 58.97 348 TRP A C 1
ATOM 2585 O O . TRP A 1 348 ? -14.452 10.427 -8.582 1.00 58.97 348 TRP A O 1
ATOM 2595 N N . ASN A 1 349 ? -13.402 11.605 -10.178 1.00 56.59 349 ASN A N 1
ATOM 2596 C CA . ASN A 1 349 ? -14.458 12.590 -10.396 1.00 56.59 349 ASN A CA 1
ATOM 2597 C C . ASN A 1 349 ? -14.510 13.057 -11.871 1.00 56.59 349 ASN A C 1
ATOM 2599 O O . ASN A 1 349 ? -13.534 13.638 -12.339 1.00 56.59 349 ASN A O 1
ATOM 2603 N N . PRO A 1 350 ? -15.600 12.829 -12.633 1.00 52.44 350 PRO A N 1
ATOM 2604 C CA . PRO A 1 350 ? -15.650 13.072 -14.086 1.00 52.44 350 PRO A CA 1
ATOM 2605 C C . PRO A 1 350 ? -15.388 14.518 -14.560 1.00 52.44 350 PRO A C 1
ATOM 2607 O O . PRO A 1 350 ? -15.360 14.746 -15.766 1.00 52.44 350 PRO A O 1
ATOM 2610 N N . ASP A 1 351 ? -15.201 15.476 -13.651 1.00 56.09 351 ASP A N 1
ATOM 2611 C CA . ASP A 1 351 ? -14.820 16.865 -13.934 1.00 56.09 351 ASP A CA 1
ATOM 2612 C C . ASP A 1 351 ? -13.291 17.138 -13.909 1.00 56.09 351 ASP A C 1
ATOM 2614 O O . ASP A 1 351 ? -12.875 18.257 -14.192 1.00 56.09 351 ASP A O 1
ATOM 2618 N N . GLU A 1 352 ? -12.457 16.135 -13.596 1.00 56.81 352 GLU A N 1
ATOM 2619 C CA . GLU A 1 352 ? -10.994 16.233 -13.376 1.00 56.81 352 GLU A CA 1
ATOM 2620 C C . GLU A 1 352 ? -10.535 17.184 -12.241 1.00 56.81 352 GLU A C 1
ATOM 2622 O O . GLU A 1 352 ? -9.336 17.399 -12.072 1.00 56.81 352 GLU A O 1
ATOM 2627 N N . THR A 1 353 ? -11.438 17.740 -11.426 1.00 54.69 353 THR A N 1
ATOM 2628 C CA . THR A 1 353 ? -11.102 18.827 -10.481 1.00 54.69 353 THR A CA 1
ATOM 2629 C C . THR A 1 353 ? -10.540 18.377 -9.130 1.00 54.69 353 THR A C 1
ATOM 2631 O O . THR A 1 353 ? -9.954 19.189 -8.416 1.00 54.69 353 THR A O 1
ATOM 2634 N N . THR A 1 354 ? -10.706 17.107 -8.747 1.00 54.75 354 THR A N 1
ATOM 2635 C CA . THR A 1 354 ? -10.412 16.628 -7.382 1.00 54.75 354 THR A CA 1
ATOM 2636 C C . THR A 1 354 ? -9.285 15.594 -7.326 1.00 54.75 354 THR A C 1
ATOM 2638 O O . THR A 1 354 ? -9.551 14.424 -7.049 1.00 54.75 354 THR A O 1
ATOM 2641 N N . GLY A 1 355 ? -8.047 16.056 -7.524 1.00 64.62 355 GLY A N 1
ATOM 2642 C CA . GLY A 1 355 ? -6.807 15.379 -7.115 1.00 64.62 355 GLY A CA 1
ATOM 2643 C C . GLY A 1 355 ? -6.465 14.048 -7.795 1.00 64.62 355 GLY A C 1
ATOM 2644 O O . GLY A 1 355 ? -7.236 13.492 -8.577 1.00 64.62 355 GLY A O 1
ATOM 2645 N N . ALA A 1 356 ? -5.276 13.542 -7.489 1.00 78.38 356 ALA A N 1
ATOM 2646 C CA . ALA A 1 356 ? -4.816 12.225 -7.909 1.00 78.38 356 ALA A CA 1
ATOM 2647 C C . ALA A 1 356 ? -5.446 11.086 -7.075 1.00 78.38 356 ALA A C 1
ATOM 2649 O O . ALA A 1 356 ? -5.830 11.281 -5.917 1.00 78.38 356 ALA A O 1
ATOM 2650 N N . ASN A 1 357 ? -5.558 9.875 -7.647 1.00 81.81 357 ASN A N 1
ATOM 2651 C CA . ASN A 1 357 ? -5.729 8.677 -6.815 1.00 81.81 357 ASN A CA 1
ATOM 2652 C C . ASN A 1 357 ? -4.375 8.277 -6.226 1.00 81.81 357 ASN A C 1
ATOM 2654 O O . ASN A 1 357 ? -3.398 8.137 -6.965 1.00 81.81 357 ASN A O 1
ATOM 2658 N N . GLU A 1 358 ? -4.381 7.977 -4.937 1.00 87.38 358 GLU A N 1
ATOM 2659 C CA . GLU A 1 358 ? -3.217 7.549 -4.173 1.00 87.38 358 GLU A CA 1
ATOM 2660 C C . GLU A 1 358 ? -3.500 6.137 -3.635 1.00 87.38 358 GLU A C 1
ATOM 2662 O O . GLU A 1 358 ? -3.632 5.218 -4.447 1.00 87.38 358 GLU A O 1
ATOM 2667 N N . GLY A 1 359 ? -3.710 5.947 -2.328 1.00 91.12 359 GLY A N 1
ATOM 2668 C CA . GLY A 1 359 ? -3.890 4.623 -1.715 1.00 91.12 359 GLY A CA 1
ATOM 2669 C C . GLY A 1 359 ? -5.007 3.749 -2.314 1.00 91.12 359 GLY A C 1
ATOM 2670 O O . GLY A 1 359 ? -6.079 4.229 -2.689 1.00 91.12 359 GLY A O 1
ATOM 2671 N N . ILE A 1 360 ? -4.814 2.424 -2.338 1.00 93.81 360 ILE A N 1
ATOM 2672 C CA . ILE A 1 360 ? -5.864 1.450 -2.691 1.00 93.81 360 ILE A CA 1
ATOM 2673 C C . ILE A 1 360 ? -5.760 0.167 -1.866 1.00 93.81 360 ILE A C 1
ATOM 2675 O O . ILE A 1 360 ? -4.674 -0.365 -1.697 1.00 93.81 360 ILE A O 1
ATOM 2679 N N . ALA A 1 361 ? -6.898 -0.362 -1.404 1.00 94.50 361 ALA A N 1
ATOM 2680 C CA . ALA A 1 361 ? -6.956 -1.580 -0.593 1.00 94.50 361 ALA A CA 1
ATOM 2681 C C . ALA A 1 361 ? -8.136 -2.502 -0.955 1.00 94.50 361 ALA A C 1
ATOM 2683 O O . ALA A 1 361 ? -9.269 -2.051 -1.152 1.00 94.50 361 ALA A O 1
ATOM 2684 N N . TRP A 1 362 ? -7.905 -3.815 -0.954 1.00 92.19 362 TRP A N 1
ATOM 2685 C CA . TRP A 1 362 ? -8.910 -4.869 -1.107 1.00 92.19 362 TRP A CA 1
ATOM 2686 C C . TRP A 1 362 ? -9.601 -5.212 0.219 1.00 92.19 362 TRP A C 1
ATOM 2688 O O . TRP A 1 362 ? -9.006 -5.770 1.136 1.00 92.19 362 TRP A O 1
ATOM 2698 N N . LEU A 1 363 ? -10.919 -5.039 0.293 1.00 87.81 363 LEU A N 1
ATOM 2699 C CA . LEU A 1 363 ? -11.726 -5.479 1.432 1.00 87.81 363 LEU A CA 1
ATOM 2700 C C . LEU A 1 363 ? -12.265 -6.902 1.226 1.00 87.81 363 LEU A C 1
ATOM 2702 O O . LEU A 1 363 ? -13.322 -7.118 0.617 1.00 87.81 363 LEU A O 1
ATOM 2706 N N . ARG A 1 364 ? -11.560 -7.880 1.811 1.00 79.31 364 ARG A N 1
ATOM 2707 C CA . ARG A 1 364 ? -11.930 -9.310 1.881 1.00 79.31 364 ARG A CA 1
ATOM 2708 C C . ARG A 1 364 ? -13.201 -9.530 2.710 1.00 79.31 364 ARG A C 1
ATOM 2710 O O . ARG A 1 364 ? -13.147 -9.801 3.906 1.00 79.31 364 ARG A O 1
ATOM 2717 N N . THR A 1 365 ? -14.366 -9.380 2.086 1.00 66.88 365 THR A N 1
ATOM 2718 C CA . THR A 1 365 ? -15.647 -9.262 2.804 1.00 66.88 365 THR A CA 1
ATOM 2719 C C . THR A 1 365 ? -16.709 -10.209 2.239 1.00 66.88 365 THR A C 1
ATOM 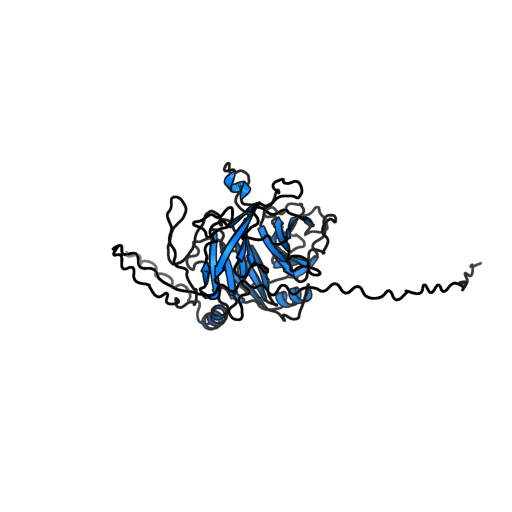2721 O O . THR A 1 365 ? -17.770 -9.829 1.747 1.00 66.88 365 THR A O 1
ATOM 2724 N N . GLY A 1 366 ? -16.388 -11.505 2.314 1.00 67.62 366 GLY A N 1
ATOM 2725 C CA . GLY A 1 366 ? -17.221 -12.590 1.797 1.00 67.62 366 GLY A CA 1
ATOM 2726 C C . GLY A 1 366 ? -17.341 -12.575 0.262 1.00 67.62 366 GLY A C 1
ATOM 2727 O O . GLY A 1 366 ? -16.496 -11.992 -0.422 1.00 67.62 366 GLY A O 1
ATOM 2728 N N . PRO A 1 367 ? -18.394 -13.188 -0.313 1.00 63.53 367 PRO A N 1
ATOM 2729 C CA . PRO A 1 367 ? -18.598 -13.216 -1.766 1.00 63.53 367 PRO A CA 1
ATOM 2730 C C . PRO A 1 367 ? -18.894 -11.829 -2.372 1.00 63.53 367 PRO A C 1
ATOM 2732 O O . PRO A 1 367 ? -18.832 -11.672 -3.589 1.00 63.53 367 PRO A O 1
ATOM 2735 N N . GLN A 1 368 ? -19.189 -10.822 -1.541 1.00 60.88 368 GLN A N 1
ATOM 2736 C CA . GLN A 1 368 ? -19.392 -9.421 -1.932 1.00 60.88 368 GLN A CA 1
ATOM 2737 C C . GLN A 1 368 ? -18.173 -8.532 -1.631 1.00 60.88 368 GLN A C 1
ATOM 2739 O O . GLN A 1 368 ? -18.333 -7.334 -1.409 1.00 60.88 368 GLN A O 1
ATOM 2744 N N . GLY A 1 369 ? -16.962 -9.106 -1.639 1.00 72.06 369 GLY A N 1
ATOM 2745 C CA . GLY A 1 369 ? -15.715 -8.343 -1.539 1.00 72.06 369 GLY A CA 1
ATOM 2746 C C . GLY A 1 369 ? -15.633 -7.174 -2.527 1.00 72.06 369 GLY A C 1
ATOM 2747 O O . GLY A 1 369 ? -16.442 -7.041 -3.443 1.00 72.06 369 GLY A O 1
ATOM 2748 N N . GLY A 1 370 ? -14.638 -6.317 -2.370 1.00 84.88 370 GLY A N 1
ATOM 2749 C CA . GLY A 1 370 ? -14.485 -5.125 -3.199 1.00 84.88 370 GLY A CA 1
ATOM 2750 C C . GLY A 1 370 ? -13.224 -4.372 -2.822 1.00 84.88 370 GLY A C 1
ATOM 2751 O O . GLY A 1 370 ? -12.423 -4.891 -2.047 1.00 84.88 370 GLY A O 1
ATOM 2752 N N . PHE A 1 371 ? -13.054 -3.158 -3.326 1.00 85.94 371 PHE A N 1
ATOM 2753 C CA . PHE A 1 371 ? -11.895 -2.332 -2.996 1.00 85.94 371 PHE A CA 1
ATOM 2754 C C . PHE A 1 371 ? -12.297 -0.922 -2.579 1.00 85.94 371 PHE A C 1
ATOM 2756 O O . PHE A 1 371 ? -13.339 -0.402 -2.986 1.00 85.94 371 PHE A O 1
ATOM 2763 N N . MET A 1 372 ? -11.461 -0.319 -1.742 1.00 85.19 372 MET A N 1
ATOM 2764 C CA . MET A 1 372 ? -11.561 1.076 -1.354 1.00 85.19 372 MET A CA 1
ATOM 2765 C C . MET A 1 372 ? -10.353 1.824 -1.914 1.00 85.19 372 MET A C 1
ATOM 2767 O O . MET A 1 372 ? -9.219 1.406 -1.694 1.00 85.19 372 MET A O 1
ATOM 2771 N N . GLY A 1 373 ? -10.610 2.909 -2.638 1.00 83.81 373 GLY A N 1
ATOM 2772 C CA . GLY A 1 373 ? -9.585 3.866 -3.043 1.00 83.81 373 GLY A CA 1
ATOM 2773 C C . GLY A 1 373 ? -9.512 5.037 -2.066 1.00 83.81 373 GLY A C 1
ATOM 2774 O O . GLY A 1 373 ? -10.517 5.384 -1.429 1.00 83.81 373 GLY A O 1
ATOM 2775 N N . VAL A 1 374 ? -8.333 5.647 -1.995 1.00 83.38 374 VAL A N 1
ATOM 2776 C CA . VAL A 1 374 ? -8.045 6.914 -1.328 1.00 83.38 374 VAL A CA 1
ATOM 2777 C C . VAL A 1 374 ? -7.470 7.890 -2.359 1.00 83.38 374 VAL A C 1
ATOM 2779 O O . VAL A 1 374 ? -6.686 7.492 -3.218 1.00 83.38 374 VAL A O 1
ATOM 2782 N N . SER A 1 375 ? -7.880 9.155 -2.322 1.00 79.75 375 SER A N 1
ATOM 2783 C CA . SER A 1 375 ? -7.316 10.211 -3.175 1.00 79.75 375 SER A CA 1
ATOM 2784 C C . SER A 1 375 ? -6.356 11.119 -2.404 1.00 79.75 375 SER A C 1
ATOM 2786 O O . SER A 1 375 ? -6.490 11.262 -1.189 1.00 79.75 375 SER A O 1
ATOM 2788 N N . GLU A 1 376 ? -5.506 11.850 -3.121 1.00 78.50 376 GLU A N 1
ATOM 2789 C CA . GLU A 1 376 ? -4.608 12.898 -2.607 1.00 78.50 376 GLU A CA 1
ATOM 2790 C C . GLU A 1 376 ? -5.344 13.913 -1.692 1.00 78.50 376 GLU A C 1
ATOM 2792 O O . GLU A 1 376 ? -4.877 14.138 -0.579 1.00 78.50 376 GLU A O 1
ATOM 2797 N N . PRO A 1 377 ? -6.555 14.432 -2.016 1.00 72.62 377 PRO A N 1
ATOM 2798 C CA . PRO A 1 377 ? -7.350 15.253 -1.082 1.00 72.62 377 PRO A CA 1
ATOM 2799 C C . PRO A 1 377 ? -7.961 14.524 0.138 1.00 72.62 377 PRO A C 1
ATOM 2801 O O . PRO A 1 377 ? -8.839 15.070 0.813 1.00 72.62 377 PRO A O 1
ATOM 2804 N N . GLY A 1 378 ? -7.555 13.284 0.415 1.00 73.00 378 GLY A N 1
ATOM 2805 C CA . GLY A 1 378 ? -8.008 12.480 1.550 1.00 73.00 378 GLY A CA 1
ATOM 2806 C C . GLY A 1 378 ? -9.408 11.900 1.424 1.00 73.00 378 GLY A C 1
ATOM 2807 O O . GLY A 1 378 ? -10.094 11.735 2.436 1.00 73.00 378 GLY A O 1
ATOM 2808 N N . ILE A 1 379 ? -9.849 11.611 0.197 1.00 78.06 379 ILE A N 1
ATOM 2809 C CA . ILE A 1 379 ? -11.209 11.146 -0.072 1.00 78.06 379 ILE A CA 1
ATOM 2810 C C . ILE A 1 379 ? -11.254 9.628 -0.123 1.00 78.06 379 ILE A C 1
ATOM 2812 O O . ILE A 1 379 ? -10.429 9.014 -0.780 1.00 78.06 379 ILE A O 1
ATOM 2816 N N . LEU A 1 380 ? -12.232 9.020 0.556 1.00 79.94 380 LEU A N 1
ATOM 2817 C CA . LEU A 1 380 ? -12.466 7.572 0.562 1.00 79.94 380 LEU A CA 1
ATOM 2818 C C . LEU A 1 380 ? -13.645 7.205 -0.344 1.00 79.94 380 LEU A C 1
ATOM 2820 O O . LEU A 1 380 ? -14.710 7.824 -0.253 1.00 79.94 380 LEU A O 1
ATOM 2824 N N . ARG A 1 381 ? -13.496 6.171 -1.182 1.00 79.12 381 ARG A N 1
ATOM 2825 C CA . ARG A 1 381 ? -14.576 5.683 -2.060 1.00 79.12 381 ARG A CA 1
ATOM 2826 C C . ARG A 1 381 ? -14.541 4.164 -2.219 1.00 79.12 381 ARG A C 1
ATOM 2828 O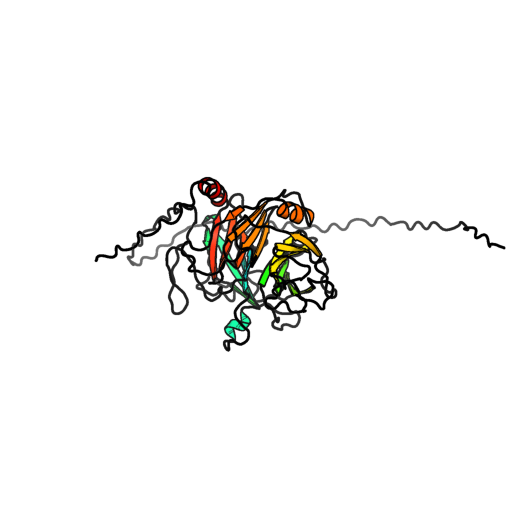 O . ARG A 1 381 ? -13.481 3.564 -2.364 1.00 79.12 381 ARG A O 1
ATOM 2835 N N . TRP A 1 382 ? -15.723 3.551 -2.177 1.00 81.06 382 TRP A N 1
ATOM 2836 C CA . TRP A 1 382 ? -15.937 2.101 -2.145 1.00 81.06 382 TRP A CA 1
ATOM 2837 C C . TRP A 1 382 ? -16.497 1.563 -3.464 1.00 81.06 382 TRP A C 1
ATOM 2839 O O . TRP A 1 382 ? -17.491 2.087 -3.972 1.00 81.06 382 TRP A O 1
ATOM 2849 N N . TRP A 1 383 ? -15.915 0.465 -3.952 1.00 79.44 383 TRP A N 1
ATOM 2850 C CA . TRP A 1 383 ? -16.434 -0.332 -5.063 1.00 79.44 383 TRP A CA 1
ATOM 2851 C C . TRP A 1 383 ? -16.779 -1.758 -4.626 1.00 79.44 383 TRP A C 1
ATOM 2853 O O . TRP A 1 383 ? -15.874 -2.580 -4.450 1.00 79.44 383 TRP A O 1
ATOM 2863 N N . PRO A 1 384 ? -18.073 -2.114 -4.531 1.00 78.12 384 PRO A N 1
ATOM 2864 C CA . PRO A 1 384 ? -18.475 -3.508 -4.392 1.00 78.12 384 PRO A CA 1
ATOM 2865 C C . PRO A 1 384 ? -18.213 -4.272 -5.705 1.00 78.12 384 PRO A C 1
ATOM 2867 O O . PRO A 1 384 ? -18.611 -3.834 -6.788 1.00 78.12 384 PRO A O 1
ATOM 2870 N N . ARG A 1 385 ? -17.605 -5.466 -5.631 1.00 71.94 385 ARG A N 1
ATOM 2871 C CA . ARG A 1 385 ? -17.211 -6.292 -6.803 1.00 71.94 385 ARG A CA 1
ATOM 2872 C C . ARG A 1 385 ? -18.359 -6.619 -7.762 1.00 71.94 385 ARG A C 1
ATOM 2874 O O . ARG A 1 385 ? -18.118 -6.819 -8.948 1.00 71.94 385 ARG A O 1
ATOM 2881 N N . GLN A 1 386 ? -19.605 -6.634 -7.280 1.00 65.75 386 GLN A N 1
ATOM 2882 C CA . GLN A 1 386 ? -20.793 -6.850 -8.119 1.00 65.75 386 GLN A CA 1
ATOM 2883 C C . GLN A 1 386 ? -21.012 -5.752 -9.178 1.00 65.75 386 GLN A C 1
ATOM 2885 O O . GLN A 1 386 ? -21.670 -6.004 -10.187 1.00 65.75 386 GLN A O 1
ATOM 2890 N N . VAL A 1 387 ? -20.466 -4.551 -8.966 1.00 55.22 387 VAL A N 1
ATOM 2891 C CA . VAL A 1 387 ? -20.613 -3.398 -9.869 1.00 55.22 387 VAL A CA 1
ATOM 2892 C C . VAL A 1 387 ? -19.489 -3.357 -10.904 1.00 55.22 387 VAL A C 1
ATOM 2894 O O . VAL A 1 387 ? -19.765 -3.168 -12.088 1.00 55.22 387 VAL A O 1
ATOM 2897 N N . ALA A 1 388 ? -18.253 -3.665 -10.493 1.00 53.81 388 ALA A N 1
ATOM 2898 C CA . ALA A 1 388 ? -17.088 -3.747 -11.381 1.00 53.81 388 ALA A CA 1
ATOM 2899 C C . ALA A 1 388 ? -17.314 -4.680 -12.593 1.00 53.81 388 ALA A C 1
ATOM 2901 O O . ALA A 1 388 ? -16.878 -4.384 -13.702 1.00 53.81 388 ALA A O 1
ATOM 2902 N N . GLY A 1 389 ? -18.067 -5.773 -12.414 1.00 53.78 389 GLY A N 1
ATOM 2903 C CA . GLY A 1 389 ? -18.419 -6.697 -13.499 1.00 53.78 389 GLY A CA 1
ATOM 2904 C C . GLY A 1 389 ? -19.481 -6.199 -14.495 1.00 53.78 389 GLY A C 1
ATOM 2905 O O . GLY A 1 389 ? -19.746 -6.897 -15.471 1.00 53.78 389 GLY A O 1
ATOM 2906 N N . ARG A 1 390 ? -20.123 -5.040 -14.269 1.00 50.19 390 ARG A N 1
ATOM 2907 C CA . ARG A 1 390 ? -21.188 -4.499 -15.143 1.00 50.19 390 ARG A CA 1
ATOM 2908 C C . ARG A 1 390 ? -20.764 -3.289 -15.976 1.00 50.19 390 ARG A C 1
ATOM 2910 O O . ARG A 1 390 ? -21.285 -3.127 -17.079 1.00 50.19 390 ARG A O 1
ATOM 2917 N N . GLU A 1 391 ? -19.832 -2.461 -15.507 1.00 50.38 391 GLU A N 1
ATOM 2918 C CA . GLU A 1 391 ? -19.368 -1.284 -16.267 1.00 50.38 391 GLU A CA 1
ATOM 2919 C C . GLU A 1 391 ? -18.623 -1.677 -17.556 1.00 50.38 391 GLU A C 1
ATOM 2921 O O . GLU A 1 391 ? -18.832 -1.072 -18.612 1.00 50.38 391 GLU A O 1
ATOM 2926 N N . THR A 1 392 ? -17.853 -2.770 -17.515 1.00 49.69 392 THR A N 1
ATOM 2927 C CA . THR A 1 392 ? -17.139 -3.341 -18.673 1.00 49.69 392 THR A CA 1
ATOM 2928 C C . THR A 1 392 ? -18.062 -3.705 -19.844 1.00 49.69 392 THR A C 1
ATOM 2930 O O . THR A 1 392 ? -17.636 -3.658 -20.999 1.00 49.69 392 THR A O 1
ATOM 2933 N N . ALA A 1 393 ? -19.338 -4.007 -19.575 1.00 42.53 393 ALA A N 1
ATOM 2934 C CA . ALA A 1 393 ? -20.339 -4.313 -20.596 1.00 42.53 393 ALA A CA 1
ATOM 2935 C C . ALA A 1 393 ? -20.916 -3.063 -21.292 1.00 42.53 393 ALA A C 1
ATOM 2937 O O . ALA A 1 393 ? -21.421 -3.174 -22.408 1.00 42.53 393 ALA A O 1
ATOM 2938 N N . ARG A 1 394 ? -20.845 -1.876 -20.669 1.00 46.88 394 ARG A N 1
ATOM 2939 C CA . ARG A 1 394 ? -21.344 -0.612 -21.252 1.00 46.88 394 ARG A CA 1
ATOM 2940 C C . ARG A 1 394 ? -20.237 0.225 -21.901 1.00 46.88 394 ARG A C 1
ATOM 2942 O O . ARG A 1 394 ? -20.489 0.860 -22.920 1.00 46.88 394 ARG A O 1
ATOM 2949 N N . GLY A 1 395 ? -19.004 0.158 -21.394 1.00 43.88 395 GLY A N 1
ATOM 2950 C CA . GLY A 1 395 ? -17.872 0.964 -21.880 1.00 43.88 395 GLY A CA 1
ATOM 2951 C C . GLY A 1 395 ? -17.401 0.700 -23.322 1.00 43.88 395 GLY A C 1
ATOM 2952 O O . GLY A 1 395 ? -16.635 1.494 -23.861 1.00 43.88 395 GLY A O 1
ATOM 2953 N N . ARG A 1 396 ? -17.852 -0.377 -23.986 1.00 44.53 396 ARG A N 1
ATOM 2954 C CA . ARG A 1 396 ? -17.527 -0.643 -25.406 1.00 44.53 396 ARG A CA 1
ATOM 2955 C C . ARG A 1 396 ? -18.414 0.119 -26.406 1.00 44.53 396 ARG A C 1
ATOM 2957 O O . ARG A 1 396 ? -18.139 0.072 -27.602 1.00 44.53 396 ARG A O 1
ATOM 2964 N N . GLY A 1 397 ? -19.451 0.823 -25.943 1.00 39.44 397 GLY A N 1
ATOM 2965 C CA . GLY A 1 397 ? -20.343 1.633 -26.778 1.00 39.44 397 GLY A CA 1
ATOM 2966 C C . GLY A 1 397 ? -20.112 3.135 -26.604 1.00 39.44 397 GLY A C 1
ATOM 2967 O O . GLY A 1 397 ? -20.621 3.723 -25.662 1.00 39.44 397 GLY A O 1
ATOM 2968 N N . HIS A 1 398 ? -19.410 3.755 -27.557 1.00 40.16 398 HIS A N 1
ATOM 2969 C CA . HIS A 1 398 ? -19.263 5.210 -27.714 1.00 40.16 398 HIS A CA 1
ATOM 2970 C C . HIS A 1 398 ? -18.753 6.016 -26.499 1.00 40.16 398 HIS A C 1
ATOM 2972 O O . HIS A 1 398 ? -19.514 6.694 -25.810 1.00 40.16 398 HIS A O 1
ATOM 2978 N N . LEU A 1 399 ? -17.426 6.184 -26.432 1.00 37.72 399 LEU A N 1
ATOM 2979 C CA . LEU A 1 399 ? -16.886 7.520 -26.157 1.00 37.72 399 LEU A CA 1
ATOM 2980 C C . LEU A 1 399 ? -17.331 8.446 -27.299 1.00 37.72 399 LEU A C 1
ATOM 2982 O O . LEU A 1 399 ? -16.721 8.486 -28.371 1.00 37.72 399 LEU A O 1
ATOM 2986 N N . ALA A 1 400 ? -18.453 9.138 -27.101 1.00 35.34 400 ALA A N 1
ATOM 2987 C CA . ALA A 1 400 ? -18.908 10.162 -28.027 1.00 35.34 400 ALA A CA 1
ATOM 2988 C C . ALA A 1 400 ? -17.837 11.258 -28.106 1.00 35.34 400 ALA A C 1
ATOM 2990 O O . ALA A 1 400 ? -17.439 11.818 -27.085 1.00 35.34 400 ALA A O 1
ATOM 2991 N N . ARG A 1 401 ? -17.363 11.570 -29.321 1.00 34.31 401 ARG A N 1
ATOM 2992 C CA . ARG A 1 401 ? -16.470 12.718 -29.528 1.00 34.31 401 ARG A CA 1
ATOM 2993 C C . ARG A 1 401 ? -17.141 13.968 -28.943 1.00 34.31 401 ARG A C 1
ATOM 2995 O O . ARG A 1 401 ? -18.334 14.151 -29.211 1.00 34.31 401 ARG A O 1
ATOM 3002 N N . PRO A 1 402 ? -16.416 14.834 -28.210 1.00 33.34 402 PRO A N 1
ATOM 3003 C CA . PRO A 1 402 ? -16.986 16.092 -27.752 1.00 33.34 402 PRO A CA 1
ATOM 3004 C C . PRO A 1 402 ? -17.524 16.850 -28.967 1.00 33.34 402 PRO A C 1
ATOM 3006 O O . PRO A 1 402 ? -16.817 17.038 -29.964 1.00 33.34 402 PRO A O 1
ATOM 3009 N N . ARG A 1 403 ? -18.805 17.235 -28.912 1.00 33.59 403 ARG A N 1
ATOM 3010 C CA . ARG A 1 403 ? -19.394 18.100 -29.935 1.00 33.59 403 ARG A CA 1
ATOM 3011 C C . ARG A 1 403 ? -18.602 19.402 -29.913 1.00 33.59 403 ARG A C 1
ATOM 3013 O O . ARG A 1 403 ? -18.556 20.060 -28.879 1.00 33.59 403 ARG A O 1
ATOM 3020 N N . ARG A 1 404 ? -17.984 19.766 -31.041 1.00 31.83 404 ARG A N 1
ATOM 3021 C CA . ARG A 1 404 ? -17.449 21.121 -31.206 1.00 31.83 404 ARG A CA 1
ATOM 3022 C C . ARG A 1 404 ? -18.600 22.097 -30.978 1.00 31.83 404 ARG A C 1
ATOM 3024 O O . ARG A 1 404 ? -19.658 21.922 -31.586 1.00 31.83 404 ARG A O 1
ATOM 3031 N N . CYS A 1 405 ? -18.392 23.106 -30.138 1.00 35.28 405 CYS A N 1
ATOM 3032 C CA . CYS A 1 405 ? -19.221 24.301 -30.213 1.00 35.28 405 CYS A CA 1
ATOM 3033 C C . CYS A 1 405 ? -19.115 24.851 -31.646 1.00 35.28 405 CYS A C 1
ATOM 3035 O O . CYS A 1 405 ? -18.009 24.844 -32.196 1.00 35.28 405 CYS A O 1
ATOM 3037 N N . PRO A 1 406 ? -20.221 25.276 -32.276 1.00 36.66 406 PRO A N 1
ATOM 3038 C CA . PRO A 1 406 ? -20.122 26.059 -33.496 1.00 36.66 406 PRO A CA 1
ATOM 3039 C C . PRO A 1 406 ? -19.414 27.379 -33.171 1.00 36.66 406 PRO A C 1
ATOM 3041 O O . PRO A 1 406 ? -19.680 27.978 -32.126 1.00 36.66 406 PRO A O 1
ATOM 3044 N N . ASP A 1 407 ? -18.518 27.817 -34.053 1.00 39.91 407 ASP A N 1
ATOM 3045 C CA . ASP A 1 407 ? -17.915 29.144 -33.950 1.00 39.91 407 ASP A CA 1
ATOM 3046 C C . ASP A 1 407 ? -19.023 30.216 -33.978 1.00 39.91 407 ASP A C 1
ATOM 3048 O O . ASP A 1 407 ? -19.975 30.085 -34.759 1.00 39.91 407 ASP A O 1
ATOM 3052 N N . PRO A 1 408 ? -18.940 31.274 -33.149 1.00 42.25 408 PRO A N 1
ATOM 3053 C CA . PRO A 1 408 ? -19.851 32.401 -33.266 1.00 42.25 408 PRO A CA 1
ATOM 3054 C C . PRO A 1 408 ? -19.647 33.060 -34.633 1.00 42.25 408 PRO A C 1
ATOM 3056 O O . PRO A 1 408 ? -18.523 33.383 -35.020 1.00 42.25 408 PRO A O 1
ATOM 3059 N N . ALA A 1 409 ? -20.741 33.241 -35.373 1.00 45.38 409 ALA A N 1
ATOM 3060 C CA . ALA A 1 409 ? -20.699 33.876 -36.680 1.00 45.38 409 ALA A CA 1
ATOM 3061 C C . ALA A 1 409 ? -20.154 35.307 -36.565 1.00 45.38 409 ALA A C 1
ATOM 3063 O O . ALA A 1 409 ? -20.618 36.097 -35.743 1.00 45.38 409 ALA A O 1
ATOM 3064 N N . VAL A 1 410 ? -19.188 35.635 -37.421 1.00 44.31 410 VAL A N 1
ATOM 3065 C CA . VAL A 1 410 ? -18.785 37.018 -37.675 1.00 44.31 410 VAL A CA 1
ATOM 3066 C C . VAL A 1 410 ? -19.843 37.628 -38.591 1.00 44.31 410 VAL A C 1
ATOM 3068 O O . VAL A 1 410 ? -19.920 37.262 -39.764 1.00 44.31 410 VAL A O 1
ATOM 3071 N N . GLU A 1 411 ? -20.670 38.526 -38.057 1.00 45.81 411 GLU A N 1
ATOM 3072 C CA . GLU A 1 411 ? -21.448 39.452 -38.886 1.00 45.81 411 GLU A CA 1
ATOM 3073 C C . GLU A 1 411 ? -20.534 40.565 -39.429 1.00 45.81 411 GLU A C 1
ATOM 3075 O O . GLU A 1 411 ? -19.528 40.919 -38.806 1.00 45.81 411 GLU A O 1
ATOM 3080 N N . VAL A 1 412 ? -20.878 41.058 -40.623 1.00 50.91 412 VAL A N 1
ATOM 3081 C CA . VAL A 1 412 ? -20.156 42.081 -41.404 1.00 50.91 412 VAL A CA 1
ATOM 3082 C C . VAL A 1 412 ? -20.879 43.416 -41.299 1.00 50.91 412 VAL A C 1
ATOM 3084 O O . VAL A 1 412 ? -22.118 43.396 -41.468 1.00 50.91 412 VAL A O 1
#

pLDDT: mean 73.77, std 24.94, range [25.91, 98.5]

Secondary structure (DSSP, 8-state):
--PPPPPPP-----PPP------------------------------------------PPPTT----------TTS----SSS----TTSBT---EEE-SSSTTEEEE----S-TT-S-TTHHHHTTEEEEEEEETTTTEEEPPPTT-SSEEGGGTEEEEEEE-TTSPPP-----EEEEEPPSTT---EEEEEE---TT--S--EEEEEEE---TTT-SSEE--EEEEEESSTTSSSPPPEEEEEEEETTEEEEEEEE--TT-S--TTEEEEEPS-SSSS-EEPEEEEE--PPTT----EEEEEEETTEEEEEETTEEEEEE--TT--HHHHHHHHHHS-PEEE--SSTTS-S--EEEEEEE--GGG-EEEEEETB--EEEEEHHHHHHHHHHTTS--PPPPPPPPPP---

InterPro domains:
  IPR006311 Twin-arginine translocation pathway, signal sequence [PS51318] (1-38)

Foldseek 3Di:
DDDDDDDDDDDDDDDDDDDDDDDDDDDDDDPPDDDPPDDDDDDDDDDDDDDDDDDDDDDDQDPLNFLQDDDDDDPVQDDDDDDRWGFHPLQQQQFAKAADPVDAQKMKTAGLFDDPPPPPVVRQQRNQKIKIFGADLVSRDTDFQDPPQPQADDVRGMFIAGEAEPVRHGDPDSFQYKEWACDDPPDATKIKTWPQFDPPQDLAWIKIWMFGDDDRRDHNHTYTPWMATEAADVVSHGGGFGWREWYYFPQKIKTAGQDTDPPDPDDHQFIWIFPRDTPDPYTYTHTQAGADAPPPDDRGFRYWYDDQQWIWTFWQWWIKIFGAHSVDGDSRSVHRSRVDHIDIDGGPDPVPPFAGWRYKYWNPDPPQTWIWTAGNSGIITTDGPVSVVPVVVVVVPDPDDPDDDPDDDDDD